Protein AF-J4G3T4-F1 (afdb_monomer)

Organism: NCBI:txid599839

Solvent-accessible surface area (backbone atoms only — not comparable to full-atom values): 26933 Å² total; per-residue (Å²): 133,55,56,47,69,45,79,45,82,53,96,87,34,46,37,34,27,39,12,70,41,63,70,87,39,78,69,13,50,70,47,43,43,81,73,43,56,63,90,71,73,72,84,70,85,76,78,70,83,71,75,80,75,82,83,76,75,81,88,82,73,95,68,78,94,61,85,79,61,86,55,70,72,48,81,44,78,38,59,42,98,86,68,48,78,49,26,36,39,39,24,27,66,91,62,75,40,76,49,77,39,34,52,66,26,59,58,60,46,50,45,59,52,54,54,54,54,49,51,54,54,50,51,54,50,52,52,50,48,52,53,50,46,50,53,42,52,51,51,19,62,79,66,68,36,62,37,41,46,51,34,48,48,52,50,34,51,53,50,28,55,46,32,55,49,50,40,56,52,51,53,53,50,49,54,53,47,38,65,65,31,39,32,86,91,33,76,52,50,47,73,86,59,79,50,54,60,60,52,50,45,52,51,32,52,52,49,30,52,53,32,47,52,50,37,53,50,45,50,53,52,43,52,52,51,47,52,55,51,49,50,59,62,46,71,72,49,81,67,59,71,69,50,55,54,52,51,51,50,51,39,50,32,49,20,30,50,60,48,36,56,56,36,50,51,49,44,51,50,54,49,51,53,46,46,69,70,34,70,45,56,47,73,70,41,90,57,51,68,60,55,52,50,54,49,54,49,48,64,65,46,44,62,55,44,52,52,32,46,52,50,13,63,64,61,51,34,64,69,42,42,52,54,32,49,52,52,47,51,47,50,53,51,52,57,58,51,47,63,72,38,68,68,50,45,48,48,46,69,73,38,58,70,55,32,51,40,44,51,51,25,52,52,34,50,51,51,32,47,53,39,49,51,56,52,59,77,54,54,89,70,50,59,44,57,51,54,48,51,51,52,54,45,61,74,63,67,68,68,67,80,84,69,76,71,91,75,76,98,78,77,86,88,68,62,78,76,55,59,80,63,63,82,56,78,78,88,69,82,79,78,79,78,77,77,90,79,77,72,95,80,73,88,83,69,82,87,78,82,77,82,79,82,83,73,86,77,80,79,79,83,132

Nearest PDB structures (foldseek):
  7n6g-assembly1_3U  TM=1.455E-01  e=3.580E+00  Chlamydomonas reinhardtii

Structure (mmCIF, N/CA/C/O backbone):
data_AF-J4G3T4-F1
#
_entry.id   AF-J4G3T4-F1
#
loop_
_atom_site.group_PDB
_atom_site.id
_atom_site.type_symbol
_atom_site.label_atom_id
_atom_site.label_alt_id
_atom_site.label_comp_id
_atom_site.label_asym_id
_atom_site.label_entity_id
_atom_site.label_seq_id
_atom_site.pdbx_PDB_ins_code
_atom_site.Cartn_x
_atom_site.Cartn_y
_atom_site.Cartn_z
_atom_site.occupancy
_atom_site.B_iso_or_equiv
_atom_site.auth_seq_id
_atom_site.auth_comp_id
_atom_site.auth_asym_id
_atom_site.auth_atom_id
_atom_site.pdbx_PDB_model_num
ATOM 1 N N . MET A 1 1 ? 8.670 9.327 -24.759 1.00 60.84 1 MET A N 1
ATOM 2 C CA . MET A 1 1 ? 7.855 8.219 -25.299 1.00 60.84 1 MET A CA 1
ATOM 3 C C . MET A 1 1 ? 6.704 8.040 -24.334 1.00 60.84 1 MET A C 1
ATOM 5 O O . MET A 1 1 ? 6.974 8.010 -23.140 1.00 60.84 1 MET A O 1
ATOM 9 N N . ASN A 1 2 ? 5.465 8.024 -24.826 1.00 84.88 2 ASN A N 1
ATOM 10 C CA . ASN A 1 2 ? 4.260 7.934 -23.990 1.00 84.88 2 ASN A CA 1
ATOM 11 C C . ASN A 1 2 ? 3.707 6.500 -23.961 1.00 84.88 2 ASN A C 1
ATOM 13 O O . ASN A 1 2 ? 2.502 6.301 -23.853 1.00 84.88 2 ASN A O 1
ATOM 17 N N . ASP A 1 3 ? 4.586 5.513 -24.111 1.00 91.19 3 ASP A N 1
ATOM 18 C CA . ASP A 1 3 ? 4.187 4.118 -24.231 1.00 91.19 3 ASP A CA 1
ATOM 19 C C . ASP A 1 3 ? 4.244 3.435 -22.867 1.00 91.19 3 ASP A C 1
ATOM 21 O O . ASP A 1 3 ? 5.133 3.712 -22.062 1.00 91.19 3 ASP A O 1
ATOM 25 N N . VAL A 1 4 ? 3.294 2.537 -22.632 1.00 92.38 4 VAL A N 1
ATOM 26 C CA . VAL A 1 4 ? 3.202 1.700 -21.438 1.00 92.38 4 VAL A CA 1
ATOM 27 C C . VAL A 1 4 ? 3.765 0.327 -21.768 1.00 92.38 4 VAL A C 1
ATOM 29 O O . VAL A 1 4 ? 3.403 -0.268 -22.791 1.00 92.38 4 VAL A O 1
ATOM 32 N N . ALA A 1 5 ? 4.634 -0.194 -20.904 1.00 95.00 5 ALA A N 1
ATOM 33 C CA . ALA A 1 5 ? 5.154 -1.539 -21.076 1.00 95.00 5 ALA A CA 1
ATOM 34 C C . ALA A 1 5 ? 4.164 -2.611 -20.598 1.00 95.00 5 ALA A C 1
ATOM 36 O O . ALA A 1 5 ? 3.654 -2.576 -19.478 1.00 95.00 5 ALA A O 1
ATOM 37 N N . TRP A 1 6 ? 3.935 -3.617 -21.441 1.00 95.88 6 TRP A N 1
ATOM 38 C CA . TRP A 1 6 ? 3.135 -4.791 -21.120 1.00 95.88 6 TRP A CA 1
ATOM 39 C C . TRP A 1 6 ? 3.942 -6.062 -21.354 1.00 95.88 6 TRP A C 1
ATOM 41 O O . TRP A 1 6 ? 4.267 -6.409 -22.489 1.00 95.88 6 TRP A O 1
ATOM 51 N N . LEU A 1 7 ? 4.260 -6.757 -20.264 1.00 96.44 7 LEU A N 1
ATOM 52 C CA . LEU A 1 7 ? 4.983 -8.020 -20.300 1.00 96.44 7 LEU A CA 1
ATOM 53 C C . LEU A 1 7 ? 4.012 -9.193 -20.138 1.00 96.44 7 LEU A C 1
ATOM 55 O O . LEU A 1 7 ? 3.382 -9.339 -19.090 1.00 96.44 7 LEU A O 1
ATOM 59 N N . LEU A 1 8 ? 3.922 -10.051 -21.152 1.00 95.88 8 LEU A N 1
ATOM 60 C CA . LEU A 1 8 ? 3.166 -11.297 -21.098 1.00 95.88 8 LEU A CA 1
ATOM 61 C C . LEU A 1 8 ? 4.102 -12.482 -20.865 1.00 95.88 8 LEU A C 1
ATOM 63 O O . LEU A 1 8 ? 5.165 -12.592 -21.475 1.00 95.88 8 LEU A O 1
ATOM 67 N N . HIS A 1 9 ? 3.654 -13.398 -20.009 1.00 95.19 9 HIS A N 1
ATOM 68 C CA . HIS A 1 9 ? 4.282 -14.697 -19.798 1.00 95.19 9 HIS A CA 1
ATOM 69 C C . HIS A 1 9 ? 3.376 -15.779 -20.387 1.00 95.19 9 HIS A C 1
ATOM 71 O O . HIS A 1 9 ? 2.242 -15.937 -19.939 1.00 95.19 9 HIS A O 1
ATOM 77 N N . SER A 1 10 ? 3.866 -16.532 -21.373 1.00 94.62 10 SER A N 1
ATOM 78 C CA . SER A 1 10 ? 3.129 -17.645 -21.984 1.00 94.62 10 SER A CA 1
ATOM 79 C C . SER A 1 10 ? 4.048 -18.852 -22.139 1.00 94.62 10 SER A C 1
ATOM 81 O O . SER A 1 10 ? 5.009 -18.797 -22.896 1.00 94.62 10 SER A O 1
ATOM 83 N N . ASN A 1 11 ? 3.795 -19.938 -21.399 1.00 92.50 11 ASN A N 1
ATOM 84 C CA . ASN A 1 11 ? 4.564 -21.194 -21.474 1.00 92.50 11 ASN A CA 1
ATOM 85 C C . ASN A 1 11 ? 6.096 -21.027 -21.359 1.00 92.50 11 ASN A C 1
ATOM 87 O O . ASN A 1 11 ? 6.861 -21.719 -22.023 1.00 92.50 11 ASN A O 1
ATOM 91 N N . GLY A 1 12 ? 6.556 -20.082 -20.533 1.00 89.12 12 GLY A N 1
ATOM 92 C CA . GLY A 1 12 ? 7.982 -19.769 -20.374 1.00 89.12 12 GLY A CA 1
ATOM 93 C C . GLY A 1 12 ? 8.564 -18.832 -21.441 1.00 89.12 12 GLY A C 1
ATOM 94 O O . GLY A 1 12 ? 9.693 -18.374 -21.272 1.00 89.12 12 GLY A O 1
ATOM 95 N N . ALA A 1 13 ? 7.800 -18.492 -22.483 1.00 94.12 13 ALA A N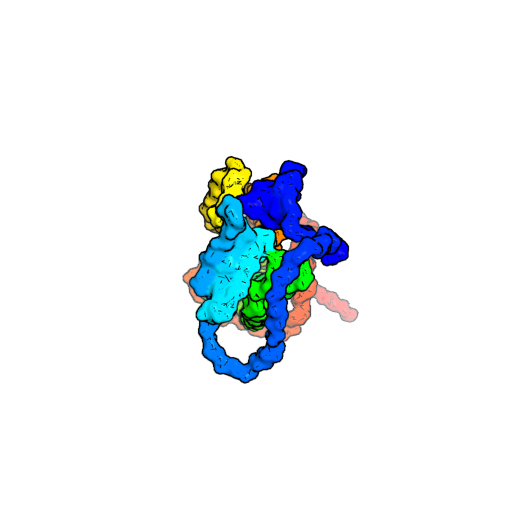 1
ATOM 96 C CA . ALA A 1 13 ? 8.123 -17.420 -23.413 1.00 94.12 13 ALA A CA 1
ATOM 97 C C . ALA A 1 13 ? 7.705 -16.058 -22.840 1.00 94.12 13 ALA A C 1
ATOM 99 O O . ALA A 1 13 ? 6.649 -15.914 -22.213 1.00 94.12 13 ALA A O 1
ATOM 100 N N . LEU A 1 14 ? 8.556 -15.063 -23.078 1.00 95.75 14 LEU A N 1
ATOM 101 C CA . LEU A 1 14 ? 8.355 -13.670 -22.699 1.00 95.75 14 LEU A CA 1
ATOM 102 C C . LEU A 1 14 ? 8.047 -12.860 -23.959 1.00 95.75 14 LEU A C 1
ATOM 104 O O . LEU A 1 14 ? 8.826 -12.903 -24.916 1.00 95.75 14 LEU A O 1
ATOM 108 N N . ASP A 1 15 ? 6.927 -12.139 -23.939 1.00 96.31 15 ASP A N 1
ATOM 109 C CA . ASP A 1 15 ? 6.510 -11.202 -24.987 1.00 96.31 15 ASP A CA 1
ATOM 110 C C . ASP A 1 15 ? 6.318 -9.821 -24.351 1.00 96.31 15 ASP A C 1
ATOM 112 O O . ASP A 1 15 ? 5.423 -9.616 -23.527 1.00 96.31 15 ASP A O 1
ATOM 116 N N . LEU A 1 16 ? 7.215 -8.893 -24.676 1.00 96.62 16 LEU A N 1
ATOM 117 C CA . LEU A 1 16 ? 7.165 -7.507 -24.237 1.00 96.62 16 LEU A CA 1
ATOM 118 C C . LEU A 1 16 ? 6.598 -6.651 -25.362 1.00 96.62 16 LEU A C 1
ATOM 120 O O . LEU A 1 16 ? 7.201 -6.506 -26.432 1.00 96.62 16 LEU A O 1
ATOM 124 N N . LYS A 1 17 ? 5.476 -6.008 -25.063 1.00 96.75 17 LYS A N 1
ATOM 125 C CA . LYS A 1 17 ? 4.821 -5.051 -25.943 1.00 96.75 17 LYS A CA 1
ATOM 126 C C . LYS A 1 17 ? 4.898 -3.652 -25.356 1.00 96.75 17 LYS A C 1
ATOM 128 O O . LYS A 1 17 ? 4.803 -3.476 -24.144 1.00 96.75 17 LYS A O 1
ATOM 133 N N . LEU A 1 18 ? 5.054 -2.662 -26.227 1.00 95.94 18 LEU A N 1
ATOM 134 C CA . LEU A 1 18 ? 4.869 -1.255 -25.889 1.00 95.94 18 LEU A CA 1
ATOM 135 C C . LEU A 1 18 ? 3.577 -0.775 -26.531 1.00 95.94 18 LEU A C 1
ATOM 137 O O . LEU A 1 18 ? 3.409 -0.907 -27.745 1.00 95.94 18 LEU A O 1
ATOM 141 N N . CYS A 1 19 ? 2.674 -0.246 -25.714 1.00 95.31 19 CYS A N 1
ATOM 142 C CA . CYS A 1 19 ? 1.350 0.182 -26.141 1.00 95.31 19 CYS A CA 1
ATOM 143 C C . CYS A 1 19 ? 1.182 1.675 -25.865 1.00 95.31 19 CYS A C 1
ATOM 145 O O . CYS A 1 19 ? 1.464 2.136 -24.761 1.00 95.31 19 CYS A O 1
ATOM 147 N N . SER A 1 20 ? 0.682 2.431 -26.842 1.00 93.50 20 SER A N 1
ATOM 148 C CA . SER A 1 20 ? 0.382 3.860 -26.646 1.00 93.50 20 SER A CA 1
ATOM 149 C C . SER A 1 20 ? -0.948 4.101 -25.913 1.00 93.50 20 SER A C 1
ATOM 151 O O . SER A 1 20 ? -1.314 5.243 -25.651 1.00 93.50 20 SER A O 1
ATOM 153 N N . ASP A 1 21 ? -1.693 3.034 -25.607 1.00 92.81 21 ASP A N 1
ATOM 154 C CA . ASP A 1 21 ? -2.929 3.050 -24.819 1.00 92.81 21 ASP A CA 1
ATOM 155 C C . ASP A 1 21 ? -2.985 1.786 -23.931 1.00 92.81 21 ASP A C 1
ATOM 157 O O . ASP A 1 21 ? -2.167 0.875 -24.062 1.00 92.81 21 ASP A O 1
ATOM 161 N N . ILE A 1 22 ? -3.927 1.728 -22.994 1.00 92.69 22 ILE A N 1
ATOM 162 C CA . ILE A 1 22 ? -3.985 0.712 -21.938 1.00 92.69 22 ILE A CA 1
ATOM 163 C C . ILE A 1 22 ? -4.435 -0.633 -22.527 1.00 92.69 22 ILE A C 1
ATOM 165 O O . ILE A 1 22 ? -5.569 -0.733 -23.018 1.00 92.69 22 ILE A O 1
ATOM 169 N N . PRO A 1 23 ? -3.639 -1.711 -22.397 1.00 93.56 23 PRO A N 1
ATOM 170 C CA . PRO A 1 23 ? -3.887 -2.998 -23.059 1.00 93.56 23 PRO A CA 1
ATOM 171 C C . PRO A 1 23 ? -5.006 -3.837 -22.408 1.00 93.56 23 PRO A C 1
ATOM 173 O O . PRO A 1 23 ? -5.081 -5.048 -22.586 1.00 93.56 23 PRO A O 1
ATOM 176 N N . LEU A 1 24 ? -5.909 -3.201 -21.655 1.00 91.62 24 LEU A N 1
ATOM 177 C CA . LEU A 1 24 ? -7.150 -3.804 -21.154 1.00 91.62 24 LEU A CA 1
ATOM 178 C C . LEU A 1 24 ? -8.337 -3.581 -22.095 1.00 91.62 24 LEU A C 1
ATOM 180 O O . LEU A 1 24 ? -9.381 -4.208 -21.926 1.00 91.62 24 LEU A O 1
ATOM 184 N N . THR A 1 25 ? -8.207 -2.663 -23.052 1.00 91.38 25 THR A N 1
ATOM 185 C CA . THR A 1 25 ? -9.251 -2.369 -24.036 1.00 91.38 25 THR A CA 1
ATOM 186 C C . THR A 1 25 ? -8.870 -2.960 -25.389 1.00 91.38 25 THR A C 1
ATOM 188 O O . THR A 1 25 ? -7.690 -3.037 -25.727 1.00 91.38 25 THR A O 1
ATOM 191 N N . ALA A 1 26 ? -9.861 -3.341 -26.201 1.00 90.88 26 ALA A N 1
ATOM 192 C CA . ALA A 1 26 ? -9.605 -3.836 -27.558 1.00 90.88 26 ALA A CA 1
ATOM 193 C C . ALA A 1 26 ? -8.793 -2.828 -28.394 1.00 90.88 26 ALA A C 1
ATOM 195 O O . ALA A 1 26 ? -7.904 -3.211 -29.151 1.00 90.88 26 ALA A O 1
ATOM 196 N N . LYS A 1 27 ? -9.050 -1.528 -28.192 1.00 91.56 27 LYS A N 1
ATOM 197 C CA . LYS A 1 27 ? -8.293 -0.437 -28.812 1.00 91.56 27 LYS A CA 1
ATOM 198 C C . LYS A 1 27 ? -6.837 -0.405 -28.338 1.00 91.56 27 LYS A C 1
ATOM 200 O O . LYS A 1 27 ? -5.950 -0.261 -29.169 1.00 91.56 27 LYS A O 1
ATOM 205 N N . GLY A 1 28 ? -6.593 -0.579 -27.039 1.00 90.06 28 GLY A N 1
ATOM 206 C CA . GLY A 1 28 ? -5.240 -0.588 -26.483 1.00 90.06 28 GLY A CA 1
ATOM 207 C C . GLY A 1 28 ? -4.400 -1.773 -26.943 1.00 90.06 28 GLY A C 1
ATOM 208 O O . GLY A 1 28 ? -3.223 -1.608 -27.223 1.00 90.06 28 GLY A O 1
ATOM 209 N N . ILE A 1 29 ? -5.001 -2.950 -27.128 1.00 94.56 29 ILE A N 1
ATOM 210 C CA . ILE A 1 29 ? -4.281 -4.105 -27.689 1.00 94.56 29 ILE A CA 1
ATOM 211 C C . ILE A 1 29 ? -3.841 -3.827 -29.137 1.00 94.56 29 ILE A C 1
ATOM 213 O O . ILE A 1 29 ? -2.744 -4.216 -29.528 1.00 94.56 29 ILE A O 1
ATOM 217 N N . ALA A 1 30 ? -4.662 -3.121 -29.924 1.00 95.44 30 ALA A N 1
ATOM 218 C CA . ALA A 1 30 ? -4.342 -2.776 -31.310 1.00 95.44 30 ALA A CA 1
ATOM 219 C C . ALA A 1 30 ? -3.226 -1.722 -31.447 1.00 95.44 30 ALA A C 1
ATOM 221 O O . ALA A 1 30 ? -2.599 -1.644 -32.501 1.00 95.44 30 ALA A O 1
ATOM 222 N N . THR A 1 31 ? -2.959 -0.920 -30.408 1.00 95.56 31 THR A N 1
ATOM 223 C CA . THR A 1 31 ? -1.848 0.052 -30.393 1.00 95.56 31 THR A CA 1
ATOM 224 C C . THR A 1 31 ? -0.538 -0.545 -29.880 1.00 95.56 31 THR A C 1
ATOM 226 O O . THR A 1 31 ? 0.486 0.139 -29.874 1.00 95.56 31 THR A O 1
ATOM 229 N N . CYS A 1 32 ? -0.546 -1.807 -29.450 1.00 96.69 32 CYS A N 1
ATOM 230 C CA . CYS A 1 32 ? 0.638 -2.483 -28.954 1.00 96.69 32 CYS A CA 1
ATOM 231 C C . CYS A 1 32 ? 1.560 -2.916 -30.097 1.00 96.69 32 CYS A C 1
ATOM 233 O O . CYS A 1 32 ? 1.150 -3.609 -31.027 1.00 96.69 32 CYS A O 1
ATOM 235 N N . SER A 1 33 ? 2.842 -2.590 -29.968 1.00 96.44 33 SER A N 1
ATOM 236 C CA . SER A 1 33 ? 3.910 -3.109 -30.820 1.00 96.44 33 SER A CA 1
ATOM 237 C C . SER A 1 33 ? 4.786 -4.073 -30.025 1.00 96.44 33 SER A C 1
ATOM 239 O O . SER A 1 33 ? 5.201 -3.762 -28.907 1.00 96.44 33 SER A O 1
ATOM 241 N N . THR A 1 34 ? 5.056 -5.258 -30.575 1.00 95.94 34 THR A N 1
ATOM 242 C CA . THR A 1 34 ? 5.987 -6.211 -29.958 1.00 95.94 34 THR A CA 1
ATOM 243 C C . THR A 1 34 ? 7.409 -5.686 -30.096 1.00 95.94 34 THR A C 1
ATOM 245 O O . THR A 1 34 ? 7.906 -5.469 -31.201 1.00 95.94 34 THR A O 1
ATOM 248 N N . VAL A 1 35 ? 8.066 -5.482 -28.958 1.00 95.25 35 VAL A N 1
ATOM 249 C CA . VAL A 1 35 ? 9.462 -5.035 -28.888 1.00 95.25 35 VAL A CA 1
ATOM 250 C C . VAL A 1 35 ? 10.391 -6.212 -28.615 1.00 95.25 35 VAL A C 1
ATOM 252 O O . VAL A 1 35 ? 11.531 -6.241 -29.077 1.00 95.25 35 VAL A O 1
ATOM 255 N N . PHE A 1 36 ? 9.916 -7.225 -27.905 1.00 94.94 36 PHE A N 1
ATOM 256 C CA . PHE A 1 36 ? 10.701 -8.422 -27.657 1.00 94.94 36 PHE A CA 1
ATOM 257 C C . PHE A 1 36 ? 9.781 -9.630 -27.579 1.00 94.94 36 PHE A C 1
ATOM 259 O O . PHE A 1 36 ? 8.793 -9.590 -26.860 1.00 94.94 36 PHE A O 1
ATOM 266 N N . ALA A 1 37 ? 10.120 -10.698 -28.294 1.00 94.69 37 ALA A N 1
ATOM 267 C CA . ALA A 1 37 ? 9.428 -11.974 -28.208 1.00 94.69 37 ALA A CA 1
ATOM 268 C C . ALA A 1 37 ? 10.458 -13.103 -28.204 1.00 94.69 37 ALA A C 1
ATOM 270 O O . ALA A 1 37 ? 11.379 -13.147 -29.024 1.00 94.69 37 ALA A O 1
ATOM 271 N N . THR A 1 38 ? 10.313 -14.010 -27.242 1.00 92.56 38 THR A N 1
ATOM 272 C CA . THR A 1 38 ? 11.197 -15.170 -27.112 1.00 92.56 38 THR A CA 1
ATOM 273 C C . THR A 1 38 ? 10.949 -16.133 -28.278 1.00 92.56 38 THR A C 1
ATOM 275 O O . THR A 1 38 ? 9.828 -16.597 -28.458 1.00 92.56 38 THR A O 1
ATOM 278 N N . GLY A 1 39 ? 11.990 -16.453 -29.054 1.00 82.69 39 GLY A N 1
ATOM 279 C CA . GLY A 1 39 ? 11.947 -17.489 -30.098 1.00 82.69 39 GLY A CA 1
ATOM 280 C C . GLY A 1 39 ? 11.611 -17.025 -31.521 1.00 82.69 39 GLY A C 1
ATOM 281 O O . GLY A 1 39 ? 11.691 -17.836 -32.435 1.00 82.69 39 GLY A O 1
ATOM 282 N N . THR A 1 40 ? 11.288 -15.747 -31.745 1.00 75.25 40 THR A N 1
ATOM 283 C CA . THR A 1 40 ? 10.978 -15.213 -33.091 1.00 75.25 40 THR A CA 1
ATOM 284 C C . THR A 1 40 ? 12.120 -14.427 -33.734 1.00 75.25 40 THR A C 1
ATOM 286 O O . THR A 1 40 ? 11.943 -13.896 -34.827 1.00 75.25 40 THR A O 1
ATOM 289 N N . GLN A 1 41 ? 13.284 -14.309 -33.087 1.00 57.34 41 GLN A N 1
ATOM 290 C CA . GLN A 1 41 ? 14.429 -13.665 -33.729 1.00 57.34 41 GLN A CA 1
ATOM 291 C C . GLN A 1 41 ? 15.105 -14.643 -34.692 1.00 57.34 41 GLN A C 1
ATOM 293 O O . GLN A 1 41 ? 15.913 -15.478 -34.285 1.00 57.34 41 GLN A O 1
ATOM 298 N N . GLU A 1 42 ? 14.798 -14.502 -35.985 1.00 55.50 42 GLU A N 1
ATOM 299 C CA . GLU A 1 42 ? 15.765 -14.862 -37.018 1.00 55.50 42 GLU A CA 1
ATOM 300 C C . GLU A 1 42 ? 17.032 -14.033 -36.764 1.00 55.50 42 GLU A C 1
ATOM 302 O O . GLU A 1 42 ? 16.921 -12.817 -36.569 1.00 55.50 42 GLU A O 1
ATOM 307 N N . PRO A 1 43 ? 18.222 -14.657 -36.719 1.00 53.94 43 PRO A N 1
ATOM 308 C CA . PRO A 1 43 ? 19.477 -13.979 -36.427 1.00 53.94 43 PRO A CA 1
ATOM 309 C C . PRO A 1 43 ? 19.771 -12.957 -37.529 1.00 53.94 43 PRO A C 1
ATOM 311 O O . PRO A 1 43 ? 20.428 -13.248 -38.528 1.00 53.94 43 PRO A O 1
ATOM 314 N N . THR A 1 44 ? 19.264 -11.737 -37.363 1.00 53.25 44 THR A N 1
ATOM 315 C CA . THR A 1 44 ? 19.582 -10.630 -38.255 1.00 53.25 44 THR A CA 1
ATOM 316 C C . THR A 1 44 ? 21.052 -10.322 -38.020 1.00 53.25 44 THR A C 1
ATOM 318 O O . THR A 1 44 ? 21.481 -10.095 -36.891 1.00 53.25 44 THR A O 1
ATOM 321 N N . SER A 1 45 ? 21.840 -10.413 -39.083 1.00 47.00 45 SER A N 1
ATOM 322 C CA . SER A 1 45 ? 23.276 -10.715 -39.093 1.00 47.00 45 SER A CA 1
ATOM 323 C C . SER A 1 45 ? 24.199 -9.598 -38.578 1.00 47.00 45 SER A C 1
ATOM 325 O O . SER A 1 45 ? 25.359 -9.521 -38.969 1.00 47.00 45 SER A O 1
ATOM 327 N N . ALA A 1 46 ? 23.723 -8.737 -37.681 1.00 48.06 46 ALA A N 1
ATOM 328 C CA . ALA A 1 46 ? 24.517 -7.738 -36.981 1.00 48.06 46 ALA A CA 1
ATOM 329 C C . ALA A 1 46 ? 25.097 -8.331 -35.686 1.00 48.06 46 ALA A C 1
ATOM 331 O O . ALA A 1 46 ? 24.840 -7.852 -34.582 1.00 48.06 46 ALA A O 1
ATOM 332 N N . ALA A 1 47 ? 25.899 -9.389 -35.818 1.00 44.56 47 ALA A N 1
ATOM 333 C CA . ALA A 1 47 ? 26.804 -9.820 -34.760 1.00 44.56 47 ALA A CA 1
ATOM 334 C C . ALA A 1 47 ? 27.947 -8.797 -34.646 1.00 44.56 47 ALA A C 1
ATOM 336 O O . ALA A 1 47 ? 29.080 -9.042 -35.060 1.00 44.56 47 ALA A O 1
ATOM 337 N N . SER A 1 48 ? 27.643 -7.617 -34.107 1.00 47.38 48 SER A N 1
ATOM 338 C CA . SER A 1 48 ? 28.662 -6.722 -33.574 1.00 47.38 48 SER A CA 1
ATOM 339 C C . SER A 1 48 ? 29.373 -7.482 -32.462 1.00 47.38 48 SER A C 1
ATOM 341 O O . SER A 1 48 ? 28.743 -7.885 -31.487 1.00 47.38 48 SER A O 1
ATOM 343 N N . GLN A 1 49 ? 30.668 -7.733 -32.658 1.00 45.75 49 GLN A N 1
ATOM 344 C CA . GLN A 1 49 ? 31.562 -8.456 -31.757 1.00 45.75 49 GLN A CA 1
ATOM 345 C C . GLN A 1 49 ? 31.599 -7.806 -30.364 1.00 45.75 49 GLN A C 1
ATOM 347 O O . GLN A 1 49 ? 32.525 -7.073 -30.021 1.00 45.75 49 GLN A O 1
ATOM 352 N N . SER A 1 50 ? 30.612 -8.084 -29.519 1.00 46.59 50 SER A N 1
ATOM 353 C CA . SER A 1 50 ? 30.732 -7.873 -28.086 1.00 46.59 50 SER A CA 1
ATOM 354 C C . SER A 1 50 ? 31.643 -8.976 -27.559 1.00 46.59 50 SER A C 1
ATOM 356 O O . SER A 1 50 ? 31.246 -10.121 -27.353 1.00 46.59 50 SER A O 1
ATOM 358 N N . LYS A 1 51 ? 32.928 -8.639 -27.399 1.00 46.44 51 LYS A N 1
ATOM 359 C CA . LYS A 1 51 ? 33.891 -9.428 -26.625 1.00 46.44 51 LYS A CA 1
ATOM 360 C C . LYS A 1 51 ? 33.213 -9.773 -25.298 1.00 46.44 51 LYS A C 1
ATOM 362 O O . LYS A 1 51 ? 33.004 -8.883 -24.476 1.00 46.44 51 LYS A O 1
ATOM 367 N N . ALA A 1 52 ? 32.831 -11.038 -25.120 1.00 43.00 52 ALA A N 1
ATOM 368 C CA . ALA A 1 52 ? 32.299 -11.542 -23.867 1.00 43.00 52 ALA A CA 1
ATOM 369 C C . ALA A 1 52 ? 33.331 -11.234 -22.777 1.00 43.00 52 ALA A C 1
ATOM 371 O O . ALA A 1 52 ? 34.399 -11.844 -22.707 1.00 43.00 52 ALA A O 1
ATOM 372 N N . LEU A 1 53 ? 33.057 -10.196 -21.991 1.00 48.78 53 LEU A N 1
ATOM 373 C CA . LEU A 1 53 ? 33.871 -9.806 -20.856 1.00 48.78 53 LEU A CA 1
ATOM 374 C C . LEU A 1 53 ? 33.758 -10.961 -19.861 1.00 48.78 53 LEU A C 1
ATOM 376 O O . LEU A 1 53 ? 32.721 -11.136 -19.223 1.00 48.78 53 LEU A O 1
ATOM 380 N N . ASN A 1 54 ? 34.806 -11.786 -19.796 1.00 43.47 54 ASN A N 1
ATOM 381 C CA . ASN A 1 54 ? 34.990 -12.846 -18.809 1.00 43.47 54 ASN A CA 1
ATOM 382 C C . ASN A 1 54 ? 34.997 -12.219 -17.406 1.00 43.47 54 ASN A C 1
ATOM 384 O O . ASN A 1 54 ? 36.043 -11.954 -16.819 1.00 43.47 54 ASN A O 1
ATOM 388 N N . MET A 1 55 ? 33.810 -11.943 -16.870 1.00 44.91 55 MET A N 1
ATOM 389 C CA . MET A 1 55 ? 33.593 -11.358 -15.552 1.00 44.91 55 MET A CA 1
ATOM 390 C C . MET A 1 55 ? 33.548 -12.483 -14.509 1.00 44.91 55 MET A C 1
ATOM 392 O O . MET A 1 55 ? 32.558 -12.697 -13.821 1.00 44.91 55 MET A O 1
ATOM 396 N N . ALA A 1 56 ? 34.647 -13.235 -14.431 1.00 41.28 56 ALA A N 1
ATOM 397 C CA . ALA A 1 56 ? 34.921 -14.221 -13.387 1.00 41.28 56 ALA A CA 1
ATOM 398 C C . ALA A 1 56 ? 36.067 -13.748 -12.473 1.00 41.28 56 ALA A C 1
ATOM 400 O O . ALA A 1 56 ? 36.801 -14.559 -11.909 1.00 41.28 56 ALA A O 1
ATOM 401 N N . ASN A 1 57 ? 36.243 -12.429 -12.319 1.00 41.78 57 ASN A N 1
ATOM 402 C CA . ASN A 1 57 ? 37.207 -11.897 -11.365 1.00 41.78 57 ASN A CA 1
ATOM 403 C C . ASN A 1 57 ? 36.627 -11.926 -9.949 1.00 41.78 57 ASN A C 1
ATOM 405 O O . ASN A 1 57 ? 35.757 -11.147 -9.566 1.00 41.78 57 ASN A O 1
ATOM 409 N N . LYS A 1 58 ? 37.159 -12.891 -9.204 1.00 44.41 58 LYS A N 1
ATOM 410 C CA . LYS A 1 58 ? 37.109 -13.111 -7.762 1.00 44.41 58 LYS A CA 1
ATOM 411 C C . LYS A 1 58 ? 37.244 -11.784 -6.994 1.00 44.41 58 LYS A C 1
ATOM 413 O O . LYS A 1 58 ? 38.334 -11.234 -6.868 1.00 44.41 58 LYS A O 1
ATOM 418 N N . VAL A 1 59 ? 36.122 -11.273 -6.485 1.00 45.09 59 VAL A N 1
ATOM 419 C CA . VAL A 1 59 ? 36.067 -10.099 -5.600 1.00 45.09 59 VAL A CA 1
ATOM 420 C C . VAL A 1 59 ? 36.486 -10.540 -4.195 1.00 45.09 59 VAL A C 1
ATOM 422 O O . VAL A 1 59 ? 35.662 -10.895 -3.360 1.00 45.09 59 VAL A O 1
ATOM 425 N N . THR A 1 60 ? 37.793 -10.564 -3.953 1.00 46.50 60 THR A N 1
ATOM 426 C CA . THR A 1 60 ? 38.398 -10.638 -2.616 1.00 46.50 60 THR A CA 1
ATOM 427 C C . THR A 1 60 ? 39.226 -9.378 -2.420 1.00 46.50 60 THR A C 1
ATOM 429 O O . THR A 1 60 ? 40.403 -9.344 -2.762 1.00 46.50 60 THR A O 1
ATOM 432 N N . GLY A 1 61 ? 38.584 -8.318 -1.942 1.00 46.34 61 GLY A N 1
ATOM 433 C CA . GLY A 1 61 ? 39.239 -7.056 -1.621 1.00 46.34 61 GLY A CA 1
ATOM 434 C C . GLY A 1 61 ? 38.208 -6.037 -1.165 1.00 46.34 61 GLY A C 1
ATOM 435 O O . GLY A 1 61 ? 37.348 -5.639 -1.948 1.00 46.34 61 GLY A O 1
ATOM 436 N N . GLU A 1 62 ? 38.275 -5.653 0.108 1.00 47.97 62 GLU A N 1
ATOM 437 C CA . GLU A 1 62 ? 37.510 -4.557 0.699 1.00 47.97 62 GLU A CA 1
ATOM 438 C C . GLU A 1 62 ? 37.851 -3.251 -0.028 1.00 47.97 62 GLU A C 1
ATOM 440 O O . GLU A 1 62 ? 38.793 -2.546 0.323 1.00 47.97 62 GLU A O 1
ATOM 445 N N . GLN A 1 63 ? 37.108 -2.934 -1.087 1.00 47.84 63 GLN A N 1
ATOM 446 C CA . GLN A 1 63 ? 37.159 -1.607 -1.681 1.00 47.84 63 GLN A CA 1
ATOM 447 C C . GLN A 1 63 ? 36.167 -0.671 -0.980 1.00 47.84 63 GLN A C 1
ATOM 449 O O . GLN A 1 63 ? 35.039 -1.081 -0.666 1.00 47.84 63 GLN A O 1
ATOM 454 N N . PRO A 1 64 ? 36.571 0.591 -0.742 1.00 50.19 64 PRO A N 1
ATOM 455 C CA . PRO A 1 64 ? 35.728 1.589 -0.102 1.00 50.19 64 PRO A CA 1
ATOM 456 C C . PRO A 1 64 ? 34.426 1.777 -0.886 1.00 50.19 64 PRO A C 1
ATOM 458 O O . PRO A 1 64 ? 34.371 1.608 -2.104 1.00 50.19 64 PRO A O 1
ATOM 461 N N . VAL A 1 65 ? 33.355 2.108 -0.164 1.00 47.84 65 VAL A N 1
ATOM 462 C CA . VAL A 1 65 ? 31.978 2.269 -0.660 1.00 47.84 65 VAL A CA 1
ATOM 463 C C . VAL A 1 65 ? 31.866 3.502 -1.577 1.00 47.84 65 VAL A C 1
ATOM 465 O O . VAL A 1 65 ? 31.217 4.483 -1.238 1.00 47.84 65 VAL A O 1
ATOM 468 N N . ASN A 1 66 ? 32.519 3.487 -2.739 1.00 45.38 66 ASN A N 1
ATOM 469 C CA . ASN A 1 66 ? 32.371 4.519 -3.761 1.00 45.38 66 ASN A CA 1
ATOM 470 C C . ASN A 1 66 ? 31.103 4.230 -4.587 1.00 45.38 66 ASN A C 1
ATOM 472 O O . ASN A 1 66 ? 30.755 3.062 -4.769 1.00 45.38 66 ASN A O 1
ATOM 476 N N . ARG A 1 67 ? 30.362 5.266 -5.014 1.00 47.09 67 ARG A N 1
ATOM 477 C CA . ARG A 1 67 ? 29.007 5.158 -5.615 1.00 47.09 67 ARG A CA 1
ATOM 478 C C . ARG A 1 67 ? 28.911 4.003 -6.631 1.00 47.09 67 ARG A C 1
ATOM 480 O O . ARG A 1 67 ? 29.535 4.048 -7.684 1.00 47.09 67 ARG A O 1
ATOM 487 N N . ARG A 1 68 ? 28.107 2.984 -6.283 1.00 60.66 68 ARG A N 1
ATOM 488 C CA . ARG A 1 68 ? 28.123 1.603 -6.825 1.00 60.66 68 ARG A CA 1
ATOM 489 C C . ARG A 1 68 ? 27.196 1.340 -8.027 1.00 60.66 68 ARG A C 1
ATOM 491 O O . ARG A 1 68 ? 26.885 0.181 -8.314 1.00 60.66 68 ARG A O 1
ATOM 498 N N . SER A 1 69 ? 26.710 2.387 -8.691 1.00 65.69 69 SER A N 1
ATOM 499 C CA . SER A 1 69 ? 25.999 2.287 -9.975 1.00 65.69 69 SER A CA 1
ATOM 500 C C . SER A 1 69 ? 26.996 2.396 -11.128 1.00 65.69 69 SER A C 1
ATOM 502 O O . SER A 1 69 ? 28.033 3.031 -10.953 1.00 65.69 69 SER A O 1
ATOM 504 N N . LEU A 1 70 ? 26.681 1.819 -12.295 1.00 78.44 70 LEU A N 1
ATOM 505 C CA . LEU A 1 70 ? 27.438 2.052 -13.531 1.00 78.44 70 LEU A CA 1
ATOM 506 C C . LEU A 1 70 ? 27.627 3.572 -13.695 1.00 78.44 70 LEU A C 1
ATOM 508 O O . LEU A 1 70 ? 26.637 4.296 -13.815 1.00 78.44 70 LEU A O 1
ATOM 512 N N . GLN A 1 71 ? 28.864 4.061 -13.591 1.00 82.00 71 GLN A N 1
ATOM 513 C CA . GLN A 1 71 ? 29.146 5.482 -13.772 1.00 82.00 71 GLN A CA 1
ATOM 514 C C . GLN A 1 71 ? 29.160 5.739 -15.271 1.00 82.00 71 GLN A C 1
ATOM 516 O O . GLN A 1 71 ? 30.042 5.267 -15.985 1.00 82.00 71 GLN A O 1
ATOM 521 N N . ILE A 1 72 ? 28.084 6.364 -15.742 1.00 83.94 72 ILE A N 1
ATOM 522 C CA . ILE A 1 72 ? 27.942 6.775 -17.130 1.00 83.94 72 ILE A CA 1
ATOM 523 C C . ILE A 1 72 ? 28.617 8.133 -17.250 1.00 83.94 72 ILE A C 1
ATOM 525 O O . ILE A 1 72 ? 28.145 9.100 -16.653 1.00 83.94 72 ILE A O 1
ATOM 529 N N . ASP A 1 73 ? 29.693 8.190 -18.026 1.00 88.69 73 ASP A N 1
ATOM 530 C CA . ASP A 1 73 ? 30.459 9.422 -18.212 1.00 88.69 73 ASP A CA 1
ATOM 531 C C . ASP A 1 73 ? 29.782 10.297 -19.269 1.00 88.69 73 ASP A C 1
ATOM 533 O O . ASP A 1 73 ? 29.491 11.473 -19.045 1.00 88.69 73 ASP A O 1
ATOM 537 N N . HIS A 1 74 ? 29.459 9.692 -20.419 1.00 90.75 74 HIS A N 1
ATOM 538 C CA . HIS A 1 74 ? 28.852 10.374 -21.554 1.00 90.75 74 HIS A CA 1
ATOM 539 C C . HIS A 1 74 ? 27.832 9.493 -22.279 1.00 90.75 74 HIS A C 1
ATOM 541 O O . HIS A 1 74 ? 27.981 8.276 -22.410 1.00 90.75 74 HIS A O 1
ATOM 547 N N . ILE A 1 75 ? 26.787 10.154 -22.776 1.00 92.56 75 ILE A N 1
ATOM 548 C CA . ILE A 1 75 ? 25.713 9.569 -23.574 1.00 92.56 75 ILE A CA 1
ATOM 549 C C . ILE A 1 75 ? 25.720 10.295 -24.917 1.00 92.56 75 ILE A C 1
ATOM 551 O O . ILE A 1 75 ? 25.327 11.458 -24.994 1.00 92.56 75 ILE A O 1
ATOM 555 N N . ILE A 1 76 ? 26.189 9.625 -25.971 1.00 95.00 76 ILE A N 1
ATOM 556 C CA . ILE A 1 76 ? 26.293 10.217 -27.310 1.00 95.00 76 ILE A CA 1
ATOM 557 C C . ILE A 1 76 ? 25.295 9.520 -28.230 1.00 95.00 76 ILE A C 1
ATOM 559 O O . ILE A 1 76 ? 25.336 8.305 -28.408 1.00 95.00 76 ILE A O 1
ATOM 563 N N . THR A 1 77 ? 24.388 10.282 -28.839 1.00 95.31 77 THR A N 1
ATOM 564 C CA . THR A 1 77 ? 23.463 9.741 -29.843 1.00 95.31 77 THR A CA 1
ATOM 565 C C . THR A 1 77 ? 24.230 9.371 -31.109 1.00 95.31 77 THR A C 1
ATOM 567 O O . THR A 1 77 ? 24.874 10.238 -31.702 1.00 95.31 77 THR A O 1
ATOM 570 N N . SER A 1 78 ? 24.123 8.121 -31.556 1.00 94.75 78 SER A N 1
ATOM 571 C CA . SER A 1 78 ? 24.620 7.707 -32.868 1.00 94.75 78 SER A CA 1
ATOM 572 C C . SER A 1 78 ? 23.533 7.937 -33.909 1.00 94.75 78 SER A C 1
ATOM 574 O O . SER A 1 78 ? 22.383 7.524 -33.720 1.00 94.75 78 SER A O 1
ATOM 576 N N . LYS A 1 79 ? 23.884 8.610 -35.002 1.00 95.88 79 LYS A N 1
ATOM 577 C CA . LYS A 1 79 ? 22.985 8.832 -36.134 1.00 95.88 79 LYS A CA 1
ATOM 578 C C . LYS A 1 79 ? 23.392 7.921 -37.285 1.00 95.88 79 LYS A C 1
ATOM 580 O O . LYS A 1 79 ? 24.579 7.785 -37.567 1.00 95.88 79 LYS A O 1
ATOM 585 N N . ASN A 1 80 ? 22.414 7.325 -37.958 1.00 94.75 80 ASN A N 1
ATOM 586 C CA . ASN A 1 80 ? 22.646 6.601 -39.203 1.00 94.75 80 ASN A CA 1
ATOM 587 C C . ASN A 1 80 ? 23.021 7.596 -40.324 1.00 94.75 80 ASN A C 1
ATOM 589 O O . ASN A 1 80 ? 22.836 8.806 -40.193 1.00 94.75 80 ASN A O 1
ATOM 593 N N . SER A 1 81 ? 23.488 7.078 -41.456 1.00 95.75 81 SER A N 1
ATOM 594 C CA . SER A 1 81 ? 23.725 7.783 -42.724 1.00 95.75 81 SER A CA 1
ATOM 595 C C . SER A 1 81 ? 22.586 8.721 -43.158 1.00 95.75 81 SER A C 1
ATOM 597 O O . SER A 1 81 ? 22.843 9.753 -43.768 1.00 95.75 81 SER A O 1
ATOM 599 N N . THR A 1 82 ? 21.336 8.413 -42.800 1.00 95.00 82 THR A N 1
ATOM 600 C CA . THR A 1 82 ? 20.144 9.232 -43.088 1.00 95.00 82 THR A CA 1
ATOM 601 C C . THR A 1 82 ? 19.920 10.388 -42.104 1.00 95.00 82 THR A C 1
ATOM 603 O O . THR A 1 82 ? 18.968 11.150 -42.252 1.00 95.00 82 THR A O 1
ATOM 606 N N . GLY A 1 83 ? 20.751 10.515 -41.066 1.00 93.81 83 GLY A N 1
ATOM 607 C CA . GLY A 1 83 ? 20.594 11.490 -39.984 1.00 93.81 83 GLY A CA 1
ATOM 608 C C . GLY A 1 83 ? 19.595 11.086 -38.890 1.00 93.81 83 GLY A C 1
ATOM 609 O O . GLY A 1 83 ? 19.484 11.797 -37.888 1.00 93.81 83 GLY A O 1
ATOM 610 N N . ALA A 1 84 ? 18.897 9.954 -39.039 1.00 93.56 84 ALA A N 1
ATOM 611 C CA . ALA A 1 84 ? 18.019 9.395 -38.009 1.00 93.56 84 ALA A CA 1
ATOM 612 C C . ALA A 1 84 ? 18.825 8.830 -36.826 1.00 93.56 84 ALA A C 1
ATOM 614 O O . ALA A 1 84 ? 19.933 8.329 -37.012 1.00 93.56 84 ALA A O 1
ATOM 615 N N . VAL A 1 85 ? 18.275 8.896 -35.609 1.00 92.31 85 VAL A N 1
ATOM 616 C CA . VAL A 1 85 ? 18.919 8.342 -34.404 1.00 92.31 85 VAL A CA 1
ATOM 617 C C . VAL A 1 85 ? 18.822 6.817 -34.438 1.00 92.31 85 VAL A C 1
ATOM 619 O O . VAL A 1 85 ? 17.731 6.272 -34.313 1.00 92.31 85 VAL A O 1
ATOM 622 N N . ASP A 1 86 ? 19.962 6.149 -34.600 1.00 93.62 86 ASP A N 1
ATOM 623 C CA . ASP A 1 86 ? 20.068 4.684 -34.684 1.00 93.62 86 ASP A CA 1
ATOM 624 C C . ASP A 1 86 ? 20.201 4.040 -33.295 1.00 93.62 86 ASP A C 1
ATOM 626 O O . ASP A 1 86 ? 19.716 2.942 -33.008 1.00 93.62 86 ASP A O 1
ATOM 630 N N . GLY A 1 87 ? 20.833 4.771 -32.381 1.00 94.12 87 GLY A N 1
ATOM 631 C CA . GLY A 1 87 ? 21.066 4.316 -31.025 1.00 94.12 87 GLY A CA 1
ATOM 632 C C . GLY A 1 87 ? 21.872 5.315 -30.217 1.00 94.12 87 GLY A C 1
ATOM 633 O O . GLY A 1 87 ? 22.004 6.491 -30.566 1.00 94.12 87 GLY A O 1
ATOM 634 N N . VAL A 1 88 ? 22.423 4.835 -29.114 1.00 94.69 88 VAL A N 1
ATOM 635 C CA . VAL A 1 88 ? 23.168 5.640 -28.155 1.00 94.69 88 VAL A CA 1
ATOM 636 C C . VAL A 1 88 ? 24.438 4.897 -27.778 1.00 94.69 88 VAL A C 1
ATOM 638 O O . VAL A 1 88 ? 24.374 3.750 -27.350 1.00 94.69 88 VAL A O 1
ATOM 641 N N . ASN A 1 89 ? 25.593 5.539 -27.930 1.00 95.19 89 ASN A N 1
ATOM 642 C CA . ASN A 1 89 ? 26.846 5.020 -27.404 1.00 95.19 89 ASN A CA 1
ATOM 643 C C . ASN A 1 89 ? 27.026 5.518 -25.967 1.00 95.19 89 ASN A C 1
ATOM 645 O O . ASN A 1 89 ? 27.027 6.728 -25.722 1.00 95.19 89 ASN A O 1
ATOM 649 N N . ILE A 1 90 ? 27.137 4.582 -25.028 1.00 94.25 90 ILE A N 1
ATOM 650 C CA . ILE A 1 90 ? 27.344 4.859 -23.609 1.00 94.25 90 ILE A CA 1
ATOM 651 C C . ILE A 1 90 ? 28.792 4.536 -23.276 1.00 94.25 90 ILE A C 1
ATOM 653 O O . ILE A 1 90 ? 29.207 3.385 -23.411 1.00 94.25 90 ILE A O 1
ATOM 657 N N . THR A 1 91 ? 29.542 5.532 -22.810 1.00 93.88 91 THR A N 1
ATOM 658 C CA . THR A 1 91 ? 30.876 5.324 -22.239 1.00 93.88 91 THR A CA 1
ATOM 659 C C . THR A 1 91 ? 30.780 5.211 -20.720 1.00 93.88 91 THR A C 1
ATOM 661 O O . THR A 1 91 ? 30.068 5.992 -20.084 1.00 93.88 91 THR A O 1
ATOM 664 N N . TYR A 1 92 ? 31.468 4.227 -20.144 1.00 91.69 92 TYR A N 1
ATOM 665 C CA . TYR A 1 92 ? 31.468 3.969 -18.705 1.00 91.69 92 TYR A CA 1
ATOM 666 C C . TYR A 1 92 ? 32.853 3.549 -18.201 1.00 91.69 92 TYR A C 1
ATOM 668 O O . TYR A 1 92 ? 33.693 3.071 -18.973 1.00 91.69 92 TYR A O 1
ATOM 676 N N . ASN A 1 93 ? 33.044 3.655 -16.881 1.00 88.50 93 ASN A N 1
ATOM 677 C CA . ASN A 1 93 ? 34.322 3.458 -16.185 1.00 88.50 93 ASN A CA 1
ATOM 678 C C . ASN A 1 93 ? 35.397 4.445 -16.670 1.00 88.50 93 ASN A C 1
ATOM 680 O O . ASN A 1 93 ? 36.413 4.017 -17.222 1.00 88.50 93 ASN A O 1
ATOM 684 N N . ASP A 1 94 ? 35.154 5.745 -16.493 1.00 88.62 94 ASP A N 1
ATOM 685 C CA . ASP A 1 94 ? 36.070 6.830 -16.869 1.00 88.62 94 ASP A CA 1
ATOM 686 C C . ASP A 1 94 ? 36.461 6.790 -18.362 1.00 88.62 94 ASP A C 1
ATOM 688 O O . ASP A 1 94 ? 37.606 7.017 -18.751 1.00 88.62 94 ASP A O 1
ATOM 692 N N . GLY A 1 95 ? 35.503 6.431 -19.221 1.00 88.56 95 GLY A N 1
ATOM 693 C CA . GLY A 1 95 ? 35.684 6.307 -20.666 1.00 88.56 95 GLY A CA 1
ATOM 694 C C . GLY A 1 95 ? 36.418 5.045 -21.131 1.00 88.56 95 GLY A C 1
ATOM 695 O O . GLY A 1 95 ? 36.620 4.880 -22.335 1.00 88.56 95 GLY A O 1
ATOM 696 N N . ALA A 1 96 ? 36.794 4.132 -20.227 1.00 91.62 96 ALA A N 1
ATOM 697 C CA . ALA A 1 96 ? 37.553 2.931 -20.583 1.00 91.62 96 ALA A CA 1
ATOM 698 C C . ALA A 1 96 ? 36.754 1.936 -21.438 1.00 91.62 96 ALA A C 1
ATOM 700 O O . ALA A 1 96 ? 37.335 1.174 -22.210 1.00 91.62 96 ALA A O 1
ATOM 701 N N . ASN A 1 97 ? 35.427 1.917 -21.297 1.00 92.81 97 ASN A N 1
ATOM 702 C CA . ASN A 1 97 ? 34.556 1.010 -22.035 1.00 92.81 97 ASN A CA 1
ATOM 703 C C . ASN A 1 97 ? 33.433 1.786 -22.716 1.00 92.81 97 ASN A C 1
ATOM 705 O O . ASN A 1 97 ? 32.923 2.763 -22.172 1.00 92.81 97 ASN A O 1
ATOM 709 N N . SER A 1 98 ? 33.015 1.322 -23.894 1.00 93.25 98 SER A N 1
ATOM 710 C CA . SER A 1 98 ? 31.860 1.873 -24.601 1.00 93.25 98 SER A CA 1
ATOM 711 C C . SER A 1 98 ? 30.950 0.756 -25.091 1.00 93.25 98 SER A C 1
ATOM 713 O O . SER A 1 98 ? 31.428 -0.295 -25.524 1.00 93.25 98 SER A O 1
ATOM 715 N N . VAL A 1 99 ? 29.641 0.961 -24.973 1.00 94.19 99 VAL A N 1
ATOM 716 C CA . VAL A 1 99 ? 28.617 0.024 -25.439 1.00 94.19 99 VAL A CA 1
ATOM 717 C C . VAL A 1 99 ? 27.584 0.793 -26.244 1.00 94.19 99 VAL A C 1
ATOM 719 O O . VAL A 1 99 ? 27.003 1.775 -25.778 1.00 94.19 99 VAL A O 1
ATOM 722 N N . PHE A 1 100 ? 27.334 0.310 -27.457 1.00 95.38 100 PHE A N 1
ATOM 723 C CA . PHE A 1 100 ? 26.308 0.847 -28.333 1.00 95.38 100 PHE A CA 1
ATOM 724 C C . PHE A 1 100 ? 24.952 0.199 -28.031 1.00 95.38 100 PHE A C 1
ATOM 726 O O . PHE A 1 100 ? 24.767 -0.998 -28.243 1.00 95.38 100 PHE A O 1
ATOM 733 N N . LEU A 1 101 ? 23.997 0.992 -27.544 1.00 95.06 101 LEU A N 1
ATOM 734 C CA . LEU A 1 101 ? 22.614 0.578 -27.341 1.00 95.06 101 LEU A CA 1
ATOM 735 C C . LEU A 1 101 ? 21.779 0.937 -28.568 1.00 95.06 101 LEU A C 1
ATOM 737 O O . LEU A 1 101 ? 21.575 2.112 -28.877 1.00 95.06 101 LEU A O 1
ATOM 741 N N . THR A 1 102 ? 21.253 -0.081 -29.238 1.00 95.69 102 THR A N 1
ATOM 742 C CA . THR A 1 102 ? 20.326 0.088 -30.364 1.00 95.69 102 THR A CA 1
ATOM 743 C C . THR A 1 102 ? 19.008 0.727 -29.914 1.00 95.69 102 THR A C 1
ATOM 745 O O . THR A 1 102 ? 18.603 0.606 -28.752 1.00 95.69 102 THR A O 1
ATOM 748 N N . GLN A 1 103 ? 18.277 1.357 -30.840 1.00 94.38 103 GLN A N 1
ATOM 749 C CA . GLN A 1 103 ? 16.927 1.867 -30.566 1.00 94.38 103 GLN A CA 1
ATOM 750 C C . GLN A 1 103 ? 15.997 0.786 -29.984 1.00 94.38 103 GLN A C 1
ATOM 752 O O . GLN A 1 103 ? 15.199 1.069 -29.087 1.00 94.38 103 GLN A O 1
ATOM 757 N N . GLN A 1 104 ? 16.120 -0.461 -30.453 1.00 94.38 104 GLN A N 1
ATOM 758 C CA . GLN A 1 104 ? 15.333 -1.577 -29.934 1.00 94.38 104 GLN A CA 1
ATOM 759 C C . GLN A 1 104 ? 15.684 -1.891 -28.479 1.00 94.38 104 GLN A C 1
ATOM 761 O O . GLN A 1 104 ? 14.782 -2.070 -27.663 1.00 94.38 104 GLN A O 1
ATOM 766 N N . CYS A 1 105 ? 16.974 -1.890 -28.130 1.00 95.25 105 CYS A N 1
ATOM 767 C CA . CYS A 1 105 ? 17.397 -2.046 -26.743 1.00 95.25 105 CYS A CA 1
ATOM 768 C C . CYS A 1 105 ? 16.804 -0.942 -25.852 1.00 95.25 105 CYS A C 1
ATOM 770 O O . CYS A 1 105 ? 16.202 -1.239 -24.823 1.00 95.25 105 CYS A O 1
ATOM 772 N N . ALA A 1 106 ? 16.870 0.322 -26.282 1.00 94.19 106 ALA A N 1
ATOM 773 C CA . ALA A 1 106 ? 16.293 1.439 -25.532 1.00 94.19 106 ALA A CA 1
ATOM 774 C C . ALA A 1 106 ? 14.778 1.284 -25.291 1.00 94.19 106 ALA A C 1
ATOM 776 O O . ALA A 1 106 ? 14.292 1.619 -24.212 1.00 94.19 106 ALA A O 1
ATOM 777 N N . ARG A 1 107 ? 14.033 0.723 -26.255 1.00 94.75 107 ARG A N 1
ATOM 778 C CA . ARG A 1 107 ? 12.603 0.407 -26.091 1.00 94.75 107 ARG A CA 1
ATOM 779 C C . ARG A 1 107 ? 12.358 -0.711 -25.075 1.00 94.75 107 ARG A C 1
ATOM 781 O O . ARG A 1 107 ? 11.440 -0.594 -24.269 1.00 94.75 107 ARG A O 1
ATOM 788 N N . VAL A 1 108 ? 13.188 -1.757 -25.054 1.00 95.44 108 VAL A N 1
ATOM 789 C CA . VAL A 1 108 ? 13.097 -2.818 -24.030 1.00 95.44 108 VAL A CA 1
ATOM 790 C C . VAL A 1 108 ? 13.331 -2.249 -22.624 1.00 95.44 108 VAL A C 1
ATOM 792 O O . VAL A 1 108 ? 12.684 -2.684 -21.674 1.00 95.44 108 VAL A O 1
ATOM 795 N N . LEU A 1 109 ? 14.197 -1.236 -22.485 1.00 95.12 109 LEU A N 1
ATOM 796 C CA . LEU A 1 109 ? 14.527 -0.605 -21.199 1.00 95.12 109 LEU A CA 1
ATOM 797 C C . LEU A 1 109 ? 13.403 0.236 -20.577 1.00 95.12 109 LEU A C 1
ATOM 799 O O . LEU A 1 109 ? 13.504 0.583 -19.397 1.00 95.12 109 LEU A O 1
ATOM 803 N N . VAL A 1 110 ? 12.312 0.498 -21.303 1.00 94.00 110 VAL A N 1
ATOM 804 C CA . VAL A 1 110 ? 11.125 1.166 -20.744 1.00 94.00 110 VAL A CA 1
ATOM 805 C C . VAL A 1 110 ? 10.546 0.347 -19.586 1.00 94.00 110 VAL A C 1
ATOM 807 O O . VAL A 1 110 ? 10.351 0.895 -18.502 1.00 94.00 110 VAL A O 1
ATOM 810 N N . TYR A 1 111 ? 10.394 -0.973 -19.747 1.00 95.38 111 TYR A N 1
ATOM 811 C CA . TYR A 1 111 ? 9.865 -1.852 -18.694 1.00 95.38 111 TYR A CA 1
ATOM 812 C C . TYR A 1 111 ? 10.720 -1.841 -17.408 1.00 95.38 111 TYR A C 1
ATOM 814 O O . TYR A 1 111 ? 10.186 -1.540 -16.338 1.00 95.38 111 TYR A O 1
ATOM 822 N N . PRO A 1 112 ? 12.050 -2.073 -17.467 1.00 94.88 112 PRO A N 1
ATOM 823 C CA . PRO A 1 112 ? 12.939 -1.887 -16.327 1.00 94.88 112 PRO A CA 1
ATOM 824 C C . PRO A 1 112 ? 12.804 -0.541 -15.621 1.00 94.88 112 PRO A C 1
ATOM 826 O O . PRO A 1 112 ? 12.804 -0.493 -14.392 1.00 94.88 112 PRO A O 1
ATOM 829 N N . SER A 1 113 ? 12.681 0.549 -16.382 1.00 93.19 113 SER A N 1
ATOM 830 C CA . SER A 1 113 ? 12.574 1.890 -15.807 1.00 93.19 113 SER A CA 1
ATOM 831 C C . SER A 1 113 ? 11.287 2.070 -14.993 1.00 93.19 113 SER A C 1
ATOM 833 O O . SER A 1 113 ? 11.327 2.637 -13.900 1.00 93.19 113 SER A O 1
ATOM 835 N N . GLU A 1 114 ? 10.164 1.518 -15.461 1.00 92.44 114 GLU A N 1
ATOM 836 C CA . GLU A 1 114 ? 8.882 1.537 -14.747 1.00 92.44 114 GLU A CA 1
ATOM 837 C C . GLU A 1 114 ? 8.946 0.723 -13.447 1.00 92.44 114 GLU A C 1
ATOM 839 O O . GLU A 1 114 ? 8.504 1.185 -12.391 1.00 92.44 114 GLU A O 1
ATOM 844 N N . VAL A 1 115 ? 9.554 -0.465 -13.496 1.00 94.00 115 VAL A N 1
ATOM 845 C CA . VAL A 1 115 ? 9.731 -1.332 -12.322 1.00 94.00 115 VAL A CA 1
ATOM 846 C C . VAL A 1 115 ? 10.646 -0.672 -11.283 1.00 94.00 115 VAL A C 1
ATOM 848 O O . VAL A 1 115 ? 10.312 -0.637 -10.099 1.00 94.00 115 VAL A O 1
ATOM 851 N N . VAL A 1 116 ? 11.774 -0.088 -11.703 1.00 93.88 116 VAL A N 1
ATOM 852 C CA . VAL A 1 116 ? 12.700 0.615 -10.795 1.00 93.88 116 VAL A CA 1
ATOM 853 C C . VAL A 1 116 ? 12.035 1.836 -10.158 1.00 93.88 116 VAL A C 1
ATOM 855 O O . VAL A 1 116 ? 12.172 2.053 -8.952 1.00 93.88 116 VAL A O 1
ATOM 858 N N . ASN A 1 117 ? 11.263 2.603 -10.929 1.00 92.94 117 ASN A N 1
ATOM 859 C CA . ASN A 1 117 ? 10.481 3.712 -10.387 1.00 92.94 117 ASN A CA 1
ATOM 860 C C . ASN A 1 117 ? 9.433 3.233 -9.372 1.00 92.94 117 ASN A C 1
ATOM 862 O O . ASN A 1 117 ? 9.218 3.898 -8.360 1.00 92.94 117 ASN A O 1
ATOM 866 N N . SER A 1 118 ? 8.829 2.065 -9.591 1.00 93.50 118 SER A N 1
ATOM 867 C CA . SER A 1 118 ? 7.866 1.476 -8.653 1.00 93.50 118 SER A CA 1
ATOM 868 C C . SER A 1 118 ? 8.513 1.117 -7.309 1.00 93.50 118 SER A C 1
ATOM 870 O O . SER A 1 118 ? 7.939 1.427 -6.265 1.00 93.50 118 SER A O 1
ATOM 872 N N . TYR A 1 119 ? 9.739 0.574 -7.310 1.00 95.44 119 TYR A N 1
ATOM 873 C CA . TYR A 1 119 ? 10.488 0.310 -6.071 1.00 95.44 119 TYR A CA 1
ATOM 874 C C . TYR A 1 119 ? 10.775 1.580 -5.265 1.00 95.44 119 TYR A C 1
ATOM 876 O O . TYR A 1 119 ? 10.671 1.568 -4.042 1.00 95.44 119 TYR A O 1
ATOM 884 N N . LYS A 1 120 ? 11.084 2.698 -5.934 1.00 95.19 120 LYS A N 1
ATOM 885 C CA . LYS A 1 120 ? 11.298 3.985 -5.255 1.00 95.19 120 LYS A CA 1
ATOM 886 C C . LYS A 1 120 ? 10.060 4.415 -4.463 1.00 95.19 120 LYS A C 1
ATOM 888 O O . LYS A 1 120 ? 10.184 4.874 -3.330 1.00 95.19 120 LYS A O 1
ATOM 893 N N . TYR A 1 121 ? 8.873 4.302 -5.055 1.00 95.75 121 TYR A N 1
ATOM 894 C CA . TYR A 1 121 ? 7.632 4.689 -4.380 1.00 95.75 121 TYR A CA 1
ATOM 895 C C . TYR A 1 121 ? 7.247 3.714 -3.265 1.00 95.75 121 TYR A C 1
ATOM 897 O O . TYR A 1 121 ? 6.746 4.149 -2.229 1.00 95.75 121 TYR A O 1
ATOM 905 N N . GLU A 1 122 ? 7.529 2.422 -3.445 1.00 96.50 122 GLU A N 1
ATOM 906 C CA . GLU A 1 122 ? 7.402 1.420 -2.385 1.00 96.50 122 GLU A CA 1
ATOM 907 C C . GLU A 1 122 ? 8.272 1.775 -1.170 1.00 96.50 122 GLU A C 1
ATOM 909 O O . GLU A 1 122 ? 7.764 1.837 -0.053 1.00 96.50 122 GLU A O 1
ATOM 914 N N . ASP A 1 123 ? 9.546 2.108 -1.384 1.00 96.25 123 ASP A N 1
ATOM 915 C CA . ASP A 1 123 ? 10.467 2.479 -0.303 1.00 96.25 123 ASP A CA 1
ATOM 916 C C . ASP A 1 123 ? 10.002 3.727 0.458 1.00 96.25 123 ASP A C 1
ATOM 918 O O . ASP A 1 123 ? 10.062 3.769 1.688 1.00 96.25 123 ASP A O 1
ATOM 922 N N . ILE A 1 124 ? 9.492 4.738 -0.255 1.00 96.62 124 ILE A N 1
ATOM 923 C CA . ILE A 1 124 ? 8.938 5.954 0.362 1.00 96.62 124 ILE A CA 1
ATOM 924 C C . ILE A 1 124 ? 7.713 5.614 1.220 1.00 96.62 124 ILE A C 1
ATOM 926 O O . ILE A 1 124 ? 7.588 6.115 2.339 1.00 96.62 124 ILE A O 1
ATOM 930 N N . ALA A 1 125 ? 6.817 4.754 0.729 1.00 97.31 125 ALA A N 1
ATOM 931 C CA . ALA A 1 125 ? 5.649 4.324 1.487 1.00 97.31 125 ALA A CA 1
ATOM 932 C C . ALA A 1 125 ? 6.043 3.535 2.743 1.00 97.31 125 ALA A C 1
ATOM 934 O O . ALA A 1 125 ? 5.510 3.815 3.818 1.00 97.31 125 ALA A O 1
ATOM 935 N N . LEU A 1 126 ? 7.000 2.607 2.635 1.00 96.25 126 LEU A N 1
ATOM 936 C CA . LEU A 1 126 ? 7.516 1.833 3.768 1.00 96.25 126 LEU A CA 1
ATOM 937 C C . LEU A 1 126 ? 8.211 2.726 4.802 1.00 96.25 126 LEU A C 1
ATOM 939 O O . LEU A 1 126 ? 7.980 2.565 5.999 1.00 96.25 126 LEU A O 1
ATOM 943 N N . LEU A 1 127 ? 8.984 3.724 4.366 1.00 96.50 127 LEU A N 1
ATOM 944 C CA . LEU A 1 127 ? 9.555 4.733 5.259 1.00 96.50 127 LEU A CA 1
ATOM 945 C C . LEU A 1 127 ? 8.452 5.515 5.992 1.00 96.50 127 LEU A C 1
ATOM 947 O O . LEU A 1 127 ? 8.516 5.694 7.210 1.00 96.50 127 LEU A O 1
ATOM 951 N N . GLY A 1 128 ? 7.401 5.912 5.269 1.00 96.75 128 GLY A N 1
ATOM 952 C CA . GLY A 1 128 ? 6.200 6.510 5.853 1.00 96.75 128 GLY A CA 1
ATOM 953 C C . GLY A 1 128 ? 5.509 5.590 6.867 1.00 96.75 128 GLY A C 1
ATOM 954 O O . GLY A 1 128 ? 5.048 6.067 7.903 1.00 96.75 128 GLY A O 1
ATOM 955 N N . ALA A 1 129 ? 5.495 4.274 6.625 1.00 96.38 129 ALA A N 1
ATOM 956 C CA . ALA A 1 129 ? 4.962 3.279 7.559 1.00 96.38 129 ALA A CA 1
ATOM 957 C C . ALA A 1 129 ? 5.743 3.266 8.875 1.00 96.38 129 ALA A C 1
ATOM 959 O O . ALA A 1 129 ? 5.144 3.226 9.948 1.00 96.38 129 ALA A O 1
ATOM 960 N N . GLN A 1 130 ? 7.077 3.323 8.809 1.00 96.81 130 GLN A N 1
ATOM 961 C CA . GLN A 1 130 ? 7.925 3.347 10.003 1.00 96.81 130 GLN A CA 1
ATOM 962 C C . GLN A 1 130 ? 7.707 4.626 10.817 1.00 96.81 130 GLN A C 1
ATOM 964 O O . GLN A 1 130 ? 7.588 4.560 12.041 1.00 96.81 130 GLN A O 1
ATOM 969 N N . PHE A 1 131 ? 7.582 5.776 10.147 1.00 97.56 131 PHE A N 1
ATOM 970 C CA . PHE A 1 131 ? 7.239 7.034 10.810 1.00 97.56 131 PHE A CA 1
ATOM 971 C C . PHE A 1 131 ? 5.852 6.972 11.469 1.00 97.56 131 PHE A C 1
ATOM 973 O O . PHE A 1 131 ? 5.695 7.341 12.631 1.00 97.56 131 PHE A O 1
ATOM 980 N N . TRP A 1 132 ? 4.849 6.436 10.770 1.00 96.69 132 TRP A N 1
ATOM 981 C CA . TRP A 1 132 ? 3.509 6.239 11.322 1.00 96.69 132 TRP A CA 1
ATOM 982 C C . TRP A 1 132 ? 3.510 5.305 12.541 1.00 96.69 132 TRP A C 1
ATOM 984 O O . TRP A 1 132 ? 2.902 5.611 13.566 1.00 96.69 132 TRP A O 1
ATOM 994 N N . LEU A 1 133 ? 4.249 4.194 12.473 1.00 95.69 133 LEU A N 1
ATOM 995 C CA . LEU A 1 133 ? 4.417 3.267 13.592 1.00 95.69 133 LEU A CA 1
ATOM 996 C C . LEU A 1 133 ? 5.087 3.922 14.800 1.00 95.69 133 LEU A C 1
ATOM 998 O O . LEU A 1 133 ? 4.713 3.617 15.934 1.00 95.69 133 LEU A O 1
ATOM 1002 N N . LEU A 1 134 ? 6.050 4.820 14.578 1.00 95.62 134 LEU A N 1
ATOM 1003 C CA . LEU A 1 134 ? 6.677 5.603 15.640 1.00 95.62 134 LEU A CA 1
ATOM 1004 C C . LEU A 1 134 ? 5.646 6.499 16.339 1.00 95.62 134 LEU A C 1
ATOM 1006 O O . LEU A 1 134 ? 5.564 6.478 17.566 1.00 95.62 134 LEU A O 1
ATOM 1010 N N . VAL A 1 135 ? 4.815 7.214 15.571 1.00 95.88 135 VAL A N 1
ATOM 1011 C CA . VAL A 1 135 ? 3.731 8.057 16.108 1.00 95.88 135 VAL A CA 1
ATOM 1012 C C . VAL A 1 135 ? 2.731 7.221 16.908 1.00 95.88 135 VAL A C 1
ATOM 1014 O O . VAL A 1 135 ? 2.411 7.572 18.043 1.00 95.88 135 VAL A O 1
ATOM 1017 N N . LEU A 1 136 ? 2.275 6.085 16.369 1.00 94.81 136 LEU A N 1
ATOM 1018 C CA . LEU A 1 136 ? 1.355 5.195 17.083 1.00 94.81 136 LEU A CA 1
ATOM 1019 C C . LEU A 1 136 ? 1.966 4.633 18.370 1.00 94.81 136 LEU A C 1
ATOM 1021 O O . LEU A 1 136 ? 1.277 4.562 19.385 1.00 94.81 136 LEU A O 1
ATOM 1025 N N . SER A 1 137 ? 3.247 4.264 18.346 1.00 94.69 137 SER A N 1
ATOM 1026 C CA . SER A 1 137 ? 3.949 3.735 19.523 1.00 94.69 137 SER A CA 1
ATOM 1027 C C . SER A 1 137 ? 4.109 4.803 20.605 1.00 94.69 137 SER A C 1
ATOM 1029 O O . SER A 1 137 ? 3.857 4.534 21.776 1.00 94.69 137 SER A O 1
ATOM 1031 N N . PHE A 1 138 ? 4.454 6.034 20.217 1.00 94.81 138 PHE A N 1
ATOM 1032 C CA . PHE A 1 138 ? 4.525 7.169 21.135 1.00 94.81 138 PHE A CA 1
ATOM 1033 C C . PHE A 1 138 ? 3.165 7.443 21.789 1.00 94.81 138 PHE A C 1
ATOM 1035 O O . PHE A 1 138 ? 3.065 7.489 23.014 1.00 94.81 138 PHE A O 1
ATOM 1042 N N . MET A 1 139 ? 2.098 7.527 20.987 1.00 92.94 139 MET A N 1
ATOM 1043 C CA . MET A 1 139 ? 0.740 7.721 21.501 1.00 92.94 139 MET A CA 1
ATOM 1044 C C . MET A 1 139 ? 0.279 6.556 22.389 1.00 92.94 139 MET A C 1
ATOM 1046 O O . MET A 1 139 ? -0.417 6.781 23.376 1.00 92.94 139 MET A O 1
ATOM 1050 N N . ALA A 1 140 ? 0.673 5.317 22.079 1.00 91.94 140 ALA A N 1
ATOM 1051 C CA . ALA A 1 140 ? 0.360 4.153 22.906 1.00 91.94 140 ALA A CA 1
ATOM 1052 C C . ALA A 1 140 ? 0.960 4.265 24.314 1.00 91.94 140 ALA A C 1
ATOM 1054 O O . ALA A 1 140 ? 0.286 3.911 25.278 1.00 91.94 140 ALA A O 1
ATOM 1055 N N . ILE A 1 141 ? 2.193 4.773 24.430 1.00 90.19 141 ILE A N 1
ATOM 1056 C CA . ILE A 1 141 ? 2.886 4.961 25.712 1.00 90.19 141 ILE A CA 1
ATOM 1057 C C . ILE A 1 141 ? 2.266 6.123 26.491 1.00 90.19 141 ILE A C 1
ATOM 1059 O O . ILE A 1 141 ? 1.922 5.946 27.655 1.00 90.19 141 ILE A O 1
ATOM 1063 N N . VAL A 1 142 ? 2.078 7.283 25.850 1.00 91.94 142 VAL A N 1
ATOM 1064 C CA . VAL A 1 142 ? 1.539 8.490 26.507 1.00 91.94 142 VAL A CA 1
ATOM 1065 C C . VAL A 1 142 ? 0.129 8.258 27.046 1.00 91.94 142 VAL A C 1
ATOM 1067 O O . VAL A 1 142 ? -0.188 8.695 28.147 1.00 91.94 142 VAL A O 1
ATOM 1070 N N . PHE A 1 143 ? -0.713 7.551 26.288 1.00 89.00 143 PHE A N 1
ATOM 1071 C CA . PHE A 1 143 ? -2.101 7.301 26.675 1.00 89.00 143 PHE A CA 1
ATOM 1072 C C . PHE A 1 143 ? -2.337 5.930 27.320 1.00 89.00 143 PHE A C 1
ATOM 1074 O O . PHE A 1 143 ? -3.482 5.614 27.631 1.00 89.00 143 PHE A O 1
ATOM 1081 N N . GLY A 1 144 ? -1.301 5.096 27.481 1.00 88.19 144 GLY A N 1
ATOM 1082 C CA . GLY A 1 144 ? -1.434 3.739 28.028 1.00 88.19 144 GLY A CA 1
ATOM 1083 C C . GLY A 1 144 ? -2.479 2.885 27.297 1.00 88.19 144 GLY A C 1
ATOM 1084 O O . GLY A 1 144 ? -3.241 2.154 27.925 1.00 88.19 144 GLY A O 1
ATOM 1085 N N . SER A 1 145 ? -2.587 3.021 25.972 1.00 90.00 145 SER A N 1
ATOM 1086 C CA . SER A 1 145 ? -3.782 2.577 25.247 1.00 90.00 145 SER A CA 1
ATOM 1087 C C . SER A 1 145 ? -3.596 1.245 24.510 1.00 90.00 145 SER A C 1
ATOM 1089 O O . SER A 1 145 ? -2.878 1.149 23.512 1.00 90.00 145 SER A O 1
ATOM 1091 N N . ILE A 1 146 ? -4.315 0.217 24.979 1.00 92.38 146 ILE A N 1
ATOM 1092 C CA . ILE A 1 146 ? -4.350 -1.153 24.429 1.00 92.38 146 ILE A CA 1
ATOM 1093 C C . ILE A 1 146 ? -4.583 -1.202 22.904 1.00 92.38 146 ILE A C 1
ATOM 1095 O O . ILE A 1 146 ? -3.830 -1.888 22.208 1.00 92.38 146 ILE A O 1
ATOM 1099 N N . PRO A 1 147 ? -5.590 -0.519 22.331 1.00 92.69 147 PRO A N 1
ATOM 1100 C CA . PRO A 1 147 ? -5.861 -0.641 20.901 1.00 92.69 147 PRO A CA 1
ATOM 1101 C C . PRO A 1 147 ? -4.758 -0.036 20.015 1.00 92.69 147 PRO A C 1
ATOM 1103 O O . PRO A 1 147 ? -4.506 -0.556 18.932 1.00 92.69 147 PRO A O 1
ATOM 1106 N N . GLN A 1 148 ? -4.013 0.977 20.469 1.00 94.06 148 GLN A N 1
ATOM 1107 C CA . GLN A 1 148 ? -2.835 1.454 19.736 1.00 94.06 148 GLN A CA 1
ATOM 1108 C C . GLN A 1 148 ? -1.751 0.367 19.705 1.00 94.06 148 GLN A C 1
ATOM 1110 O O . GLN A 1 148 ? -1.171 0.126 18.650 1.00 94.06 148 GLN A O 1
ATOM 1115 N N . ILE A 1 149 ? -1.526 -0.347 20.815 1.00 94.88 149 ILE A N 1
ATOM 1116 C CA . ILE A 1 149 ? -0.573 -1.471 20.874 1.00 94.88 149 ILE A CA 1
ATOM 1117 C C . ILE A 1 149 ? -0.974 -2.571 19.879 1.00 94.88 149 ILE A C 1
ATOM 1119 O O . ILE A 1 149 ? -0.132 -3.057 19.123 1.00 94.88 149 ILE A O 1
ATOM 1123 N N . LEU A 1 150 ? -2.261 -2.931 19.824 1.00 95.50 150 LEU A N 1
ATOM 1124 C CA . LEU A 1 150 ? -2.772 -3.920 18.866 1.00 95.50 150 LEU A CA 1
ATOM 1125 C C . LEU A 1 150 ? -2.641 -3.453 17.408 1.00 95.50 150 LEU A C 1
ATOM 1127 O O . LEU A 1 150 ? -2.308 -4.260 16.537 1.00 95.50 150 LEU A O 1
ATOM 1131 N N . ALA A 1 151 ? -2.856 -2.164 17.131 1.00 95.81 151 ALA A N 1
ATOM 1132 C CA . ALA A 1 151 ? -2.653 -1.590 15.802 1.00 95.81 151 ALA A CA 1
ATOM 1133 C C . ALA A 1 151 ? -1.174 -1.630 15.383 1.00 95.81 151 ALA A C 1
ATOM 1135 O O . ALA A 1 151 ? -0.862 -2.036 14.260 1.00 95.81 151 ALA A O 1
ATOM 1136 N N . VAL A 1 152 ? -0.254 -1.283 16.291 1.00 96.50 152 VAL A N 1
ATOM 1137 C CA . VAL A 1 152 ? 1.196 -1.381 16.059 1.00 96.50 152 VAL A CA 1
ATOM 1138 C C . VAL A 1 152 ? 1.593 -2.834 15.792 1.00 96.50 152 VAL A C 1
ATOM 1140 O O . VAL A 1 152 ? 2.278 -3.099 14.806 1.00 96.50 152 VAL A O 1
ATOM 1143 N N . LEU A 1 153 ? 1.114 -3.786 16.599 1.00 96.62 153 LEU A N 1
ATOM 1144 C CA . LEU A 1 153 ? 1.390 -5.214 16.413 1.00 96.62 153 LEU A CA 1
ATOM 1145 C C . LEU A 1 153 ? 0.887 -5.727 15.053 1.00 96.62 153 LEU A C 1
ATOM 1147 O O . LEU A 1 153 ? 1.627 -6.392 14.330 1.00 96.62 153 LEU A O 1
ATOM 1151 N N . SER A 1 154 ? -0.344 -5.369 14.678 1.00 96.69 154 SER A N 1
ATOM 1152 C CA . SER A 1 154 ? -0.946 -5.759 13.395 1.00 96.69 154 SER A CA 1
ATOM 1153 C C . SER A 1 154 ? -0.166 -5.188 12.209 1.00 96.69 154 SER A C 1
ATOM 1155 O O . SER A 1 154 ? 0.123 -5.895 11.245 1.00 96.69 154 SER A O 1
ATOM 1157 N N . THR A 1 155 ? 0.243 -3.920 12.300 1.00 96.69 155 THR A N 1
ATOM 1158 C CA . THR A 1 155 ? 1.037 -3.262 11.254 1.00 96.69 155 THR A CA 1
ATOM 1159 C C . THR A 1 155 ? 2.435 -3.872 11.145 1.00 96.69 155 THR A C 1
ATOM 1161 O O . THR A 1 155 ? 2.923 -4.075 10.037 1.00 96.69 155 THR A O 1
ATOM 1164 N N . ARG A 1 156 ? 3.075 -4.236 12.266 1.00 97.38 156 ARG A N 1
ATOM 1165 C CA . ARG A 1 156 ? 4.371 -4.940 12.269 1.00 97.38 156 ARG A CA 1
ATOM 1166 C C . ARG A 1 156 ? 4.279 -6.320 11.621 1.00 97.38 156 ARG A C 1
ATOM 1168 O O . ARG A 1 156 ? 5.192 -6.706 10.893 1.00 97.38 156 ARG A O 1
ATOM 1175 N N . LEU A 1 157 ? 3.180 -7.039 11.841 1.00 97.75 157 LEU A N 1
ATOM 1176 C CA . LEU A 1 157 ? 2.935 -8.331 11.201 1.00 97.75 157 LEU A CA 1
ATOM 1177 C C . LEU A 1 157 ? 2.792 -8.174 9.682 1.00 97.75 157 LEU A C 1
ATOM 1179 O O . LEU A 1 157 ? 3.460 -8.882 8.931 1.00 97.75 157 LEU A O 1
ATOM 1183 N N . LEU A 1 158 ? 1.999 -7.196 9.233 1.00 97.19 158 LEU A N 1
ATOM 1184 C CA . LEU A 1 158 ? 1.845 -6.860 7.813 1.00 97.19 158 LEU A CA 1
ATOM 1185 C C . LEU A 1 158 ? 3.174 -6.429 7.171 1.00 97.19 158 LEU A C 1
ATOM 1187 O O . LEU A 1 158 ? 3.504 -6.904 6.088 1.00 97.19 158 LEU A O 1
ATOM 1191 N N . ALA A 1 159 ? 3.963 -5.587 7.846 1.00 97.38 159 ALA A N 1
ATOM 1192 C CA . ALA A 1 159 ? 5.273 -5.145 7.365 1.00 97.38 159 ALA A CA 1
ATOM 1193 C C . ALA A 1 159 ? 6.267 -6.311 7.235 1.00 97.38 159 ALA A C 1
ATOM 1195 O O . ALA A 1 159 ? 6.963 -6.420 6.230 1.00 97.38 159 ALA A O 1
ATOM 1196 N N . THR A 1 160 ? 6.289 -7.224 8.211 1.00 98.25 160 THR A N 1
ATOM 1197 C CA . THR A 1 160 ? 7.144 -8.423 8.171 1.00 98.25 160 THR A CA 1
ATOM 1198 C C . THR A 1 160 ? 6.742 -9.349 7.022 1.00 98.25 160 THR A C 1
ATOM 1200 O O . THR A 1 160 ? 7.600 -9.813 6.272 1.00 98.25 160 THR A O 1
ATOM 1203 N N . ALA A 1 161 ? 5.436 -9.577 6.839 1.00 98.06 161 ALA A N 1
ATOM 1204 C CA . ALA A 1 161 ? 4.918 -10.378 5.733 1.00 98.06 161 ALA A CA 1
ATOM 1205 C C . ALA A 1 161 ? 5.258 -9.755 4.368 1.00 98.06 161 ALA A C 1
ATOM 1207 O O . ALA A 1 161 ? 5.698 -10.463 3.462 1.00 98.06 161 ALA A O 1
ATOM 1208 N N . TRP A 1 162 ? 5.112 -8.432 4.236 1.00 98.06 162 TRP A N 1
ATOM 1209 C CA . TRP A 1 162 ? 5.486 -7.713 3.019 1.00 98.06 162 TRP A CA 1
ATOM 1210 C C . TRP A 1 162 ? 6.987 -7.801 2.732 1.00 98.06 162 TRP A C 1
ATOM 1212 O O . TRP A 1 162 ? 7.368 -8.094 1.605 1.00 98.06 162 TRP A O 1
ATOM 1222 N N . SER A 1 163 ? 7.839 -7.609 3.741 1.00 97.88 163 SER A N 1
ATOM 1223 C CA . SER A 1 163 ? 9.298 -7.683 3.595 1.00 97.88 163 SER A CA 1
ATOM 1224 C C . SER A 1 163 ? 9.765 -9.066 3.115 1.00 97.88 163 SER A C 1
ATOM 1226 O O . SER A 1 163 ? 10.606 -9.181 2.225 1.00 97.88 163 SER A O 1
ATOM 1228 N N . ALA A 1 164 ? 9.147 -10.143 3.612 1.00 98.12 164 ALA A N 1
ATOM 1229 C CA . ALA A 1 164 ? 9.413 -11.491 3.108 1.00 98.12 164 ALA A CA 1
ATOM 1230 C C . ALA A 1 164 ? 8.968 -11.657 1.642 1.00 98.12 164 ALA A C 1
ATOM 1232 O O . ALA A 1 164 ? 9.702 -12.210 0.818 1.00 98.12 164 ALA A O 1
ATOM 1233 N N . TYR A 1 165 ? 7.778 -11.152 1.303 1.00 97.88 165 TYR A N 1
ATOM 1234 C CA . TYR A 1 165 ? 7.246 -11.203 -0.057 1.00 97.88 165 TYR A CA 1
ATOM 1235 C C . TYR A 1 165 ? 8.085 -10.382 -1.053 1.00 97.88 165 TYR A C 1
ATOM 1237 O O . TYR A 1 165 ? 8.328 -10.834 -2.173 1.00 97.88 165 TYR A O 1
ATOM 1245 N N . SER A 1 166 ? 8.584 -9.210 -0.653 1.00 96.81 166 SER A N 1
ATOM 1246 C CA . SER A 1 166 ? 9.353 -8.310 -1.520 1.00 96.81 166 SER A CA 1
ATOM 1247 C C . SER A 1 166 ? 10.704 -8.905 -1.935 1.00 96.81 166 SER A C 1
ATOM 1249 O O . SER A 1 166 ? 11.133 -8.708 -3.075 1.00 96.81 166 SER A O 1
ATOM 1251 N N . ILE A 1 167 ? 11.348 -9.708 -1.075 1.00 98.00 167 ILE A N 1
ATOM 1252 C CA . ILE A 1 167 ? 12.564 -10.470 -1.415 1.00 98.00 167 ILE A CA 1
ATOM 1253 C C . ILE A 1 167 ? 12.266 -11.456 -2.549 1.00 98.00 167 ILE A C 1
ATOM 1255 O O . ILE A 1 167 ? 12.967 -11.460 -3.565 1.00 98.00 167 ILE A O 1
ATOM 1259 N N . TRP A 1 168 ? 11.213 -12.265 -2.398 1.00 98.00 168 TRP A N 1
ATOM 1260 C CA . TRP A 1 168 ? 10.799 -13.224 -3.425 1.00 98.00 168 TRP A CA 1
ATOM 1261 C C . TRP A 1 168 ? 10.473 -12.516 -4.745 1.00 98.00 168 TRP A C 1
ATOM 1263 O O . TRP A 1 168 ? 10.985 -12.890 -5.803 1.00 98.00 168 TRP A O 1
ATOM 1273 N N . PHE A 1 169 ? 9.702 -11.431 -4.674 1.00 96.12 169 PHE A N 1
ATOM 1274 C CA . PHE A 1 169 ? 9.321 -10.630 -5.832 1.00 96.12 169 PHE A CA 1
ATOM 1275 C C . PHE A 1 169 ? 10.534 -9.997 -6.534 1.00 96.12 169 PHE A C 1
ATOM 1277 O O . PHE A 1 169 ? 10.599 -9.972 -7.764 1.00 96.12 169 PHE A O 1
ATOM 1284 N N . THR A 1 170 ? 11.540 -9.549 -5.776 1.00 96.69 170 THR A N 1
ATOM 1285 C CA . THR A 1 170 ? 12.792 -8.999 -6.320 1.00 96.69 170 THR A CA 1
ATOM 1286 C C . THR A 1 170 ? 13.603 -10.066 -7.059 1.00 96.69 170 THR A C 1
ATOM 1288 O O . THR A 1 170 ? 14.157 -9.789 -8.124 1.00 96.69 170 THR A O 1
ATOM 1291 N N . ILE A 1 171 ? 13.664 -11.297 -6.533 1.00 97.50 171 ILE A N 1
ATOM 1292 C CA . ILE A 1 171 ? 14.337 -12.427 -7.197 1.00 97.50 171 ILE A CA 1
ATOM 1293 C C . ILE A 1 171 ? 13.641 -12.762 -8.519 1.00 97.50 171 ILE A C 1
ATOM 1295 O O . ILE A 1 171 ? 14.315 -12.941 -9.533 1.00 97.50 171 ILE A O 1
ATOM 1299 N N . TYR A 1 172 ? 12.308 -12.787 -8.522 1.00 96.38 172 TYR A N 1
ATOM 1300 C CA . TYR A 1 172 ? 11.524 -12.998 -9.736 1.00 96.38 172 TYR A CA 1
ATOM 1301 C C . TYR A 1 172 ? 11.817 -11.922 -10.798 1.00 96.38 172 TYR A C 1
ATOM 1303 O O . TYR A 1 172 ? 12.143 -12.253 -11.936 1.00 96.38 172 TYR A O 1
ATOM 1311 N N . HIS A 1 173 ? 11.825 -10.637 -10.422 1.00 95.69 173 HIS A N 1
ATOM 1312 C CA . HIS A 1 173 ? 12.174 -9.553 -11.352 1.00 95.69 173 HIS A CA 1
ATOM 1313 C C . HIS A 1 173 ? 13.610 -9.653 -11.862 1.00 95.69 173 HIS A C 1
ATOM 1315 O O . HIS A 1 173 ? 13.855 -9.382 -13.033 1.00 95.69 173 HIS A O 1
ATOM 1321 N N . LYS A 1 174 ? 14.561 -10.069 -11.021 1.00 96.50 174 LYS A N 1
ATOM 1322 C CA . LYS A 1 174 ? 15.950 -10.274 -11.441 1.00 96.50 174 LYS A CA 1
ATOM 1323 C C . LYS A 1 174 ? 16.053 -11.306 -12.572 1.00 96.50 174 LYS A C 1
ATOM 1325 O O . LYS A 1 174 ? 16.770 -11.051 -13.538 1.00 96.50 174 LYS A O 1
ATOM 1330 N N . ASP A 1 175 ? 15.355 -12.440 -12.467 1.00 96.50 175 ASP A N 1
ATOM 1331 C CA . ASP A 1 175 ? 15.342 -13.472 -13.519 1.00 96.50 175 ASP A CA 1
ATOM 1332 C C . ASP A 1 175 ? 14.684 -12.951 -14.803 1.00 96.50 175 ASP A C 1
ATOM 1334 O O . ASP A 1 175 ? 15.256 -13.051 -15.888 1.00 96.50 175 ASP A O 1
ATOM 1338 N N . THR A 1 176 ? 13.533 -12.290 -14.672 1.00 96.00 176 THR A N 1
ATOM 1339 C CA . THR A 1 176 ? 12.838 -11.658 -15.799 1.00 96.00 176 THR A CA 1
ATOM 1340 C C . THR A 1 176 ? 13.738 -10.648 -16.520 1.00 96.00 176 THR A C 1
ATOM 1342 O O . THR A 1 176 ? 13.886 -10.704 -17.738 1.00 96.00 176 THR A O 1
ATOM 1345 N N . PHE A 1 177 ? 14.425 -9.767 -15.790 1.00 95.81 177 PHE A N 1
ATOM 1346 C CA . PHE A 1 177 ? 15.346 -8.785 -16.373 1.00 95.81 177 PHE A CA 1
ATOM 1347 C C . PHE A 1 177 ? 16.540 -9.445 -17.054 1.00 95.81 177 PHE A C 1
ATOM 1349 O O . PHE A 1 177 ? 16.955 -9.005 -18.127 1.00 95.81 177 PHE A O 1
ATOM 1356 N N . TYR A 1 178 ? 17.089 -10.497 -16.444 1.00 96.38 178 TYR A N 1
ATOM 1357 C CA . TYR A 1 178 ? 18.182 -11.250 -17.039 1.00 96.38 178 TYR A CA 1
ATOM 1358 C C . TYR A 1 178 ? 17.770 -11.811 -18.405 1.00 96.38 178 TYR A C 1
ATOM 1360 O O . TYR A 1 178 ? 18.486 -11.611 -19.383 1.00 96.38 178 TYR A O 1
ATOM 1368 N N . ARG A 1 179 ? 16.581 -12.415 -18.503 1.00 95.38 179 ARG A N 1
ATOM 1369 C CA . ARG A 1 179 ? 16.054 -12.965 -19.762 1.00 95.38 179 ARG A CA 1
ATOM 1370 C C . ARG A 1 179 ? 15.706 -11.898 -20.803 1.00 95.38 179 ARG A C 1
ATOM 1372 O O . ARG A 1 179 ? 15.892 -12.153 -21.987 1.00 95.38 179 ARG A O 1
ATOM 1379 N N . LEU A 1 180 ? 15.225 -10.723 -20.385 1.00 94.69 180 LEU A N 1
ATOM 1380 C CA . LEU A 1 180 ? 14.839 -9.641 -21.304 1.00 94.69 180 LEU A CA 1
ATOM 1381 C C . LEU A 1 180 ? 16.036 -8.854 -21.856 1.00 94.69 180 LEU A C 1
ATOM 1383 O O . LEU A 1 180 ? 16.012 -8.438 -23.012 1.00 94.69 180 LEU A O 1
ATOM 1387 N N . VAL A 1 181 ? 17.046 -8.589 -21.022 1.00 95.12 181 VAL A N 1
ATOM 1388 C CA . VAL A 1 181 ? 18.083 -7.579 -21.314 1.00 95.12 181 VAL A CA 1
ATOM 1389 C C . VAL A 1 181 ? 19.482 -8.183 -21.426 1.00 95.12 181 VAL A C 1
ATOM 1391 O O . VAL A 1 181 ? 20.302 -7.700 -22.205 1.00 95.12 181 VAL A O 1
ATOM 1394 N N . VAL A 1 182 ? 19.785 -9.214 -20.634 1.00 95.38 182 VAL A N 1
ATOM 1395 C CA . VAL A 1 182 ? 21.162 -9.711 -20.461 1.00 95.38 182 VAL A CA 1
ATOM 1396 C C . VAL A 1 182 ? 21.423 -10.988 -21.255 1.00 95.38 182 VAL A C 1
ATOM 1398 O O . VAL A 1 182 ? 22.552 -11.210 -21.685 1.00 95.38 182 VAL A O 1
ATOM 1401 N N . ALA A 1 183 ? 20.404 -11.825 -21.456 1.00 94.38 183 ALA A N 1
ATOM 1402 C CA . ALA A 1 183 ? 20.542 -13.104 -22.137 1.00 94.38 183 ALA A CA 1
ATOM 1403 C C . ALA A 1 183 ? 21.134 -12.944 -23.555 1.00 94.38 183 ALA A C 1
ATOM 1405 O O . ALA A 1 183 ? 20.832 -11.964 -24.252 1.00 94.38 183 ALA A O 1
ATOM 1406 N N . PRO A 1 184 ? 21.976 -13.897 -23.999 1.00 91.56 184 PRO A N 1
ATOM 1407 C CA . PRO A 1 184 ? 22.520 -13.879 -25.351 1.00 91.56 184 PRO A CA 1
ATOM 1408 C C . PRO A 1 184 ? 21.382 -13.976 -26.375 1.00 91.56 184 PRO A C 1
ATOM 1410 O O . PRO A 1 184 ? 20.417 -14.709 -26.170 1.00 91.56 184 PRO A O 1
ATOM 1413 N N . GLY A 1 185 ? 21.488 -13.221 -27.470 1.00 86.50 185 GLY A N 1
ATOM 1414 C CA . GLY A 1 185 ? 20.428 -13.121 -28.480 1.00 86.50 185 GLY A CA 1
ATOM 1415 C C . GLY A 1 185 ? 19.336 -12.094 -28.158 1.00 86.50 185 GLY A C 1
ATOM 1416 O O . GLY A 1 185 ? 18.366 -11.995 -28.893 1.00 86.50 185 GLY A O 1
ATOM 1417 N N . THR A 1 186 ? 19.471 -11.310 -27.085 1.00 92.44 186 THR A N 1
ATOM 1418 C CA . THR A 1 186 ? 18.640 -10.113 -26.870 1.00 92.44 186 THR A CA 1
ATOM 1419 C C . THR A 1 186 ? 19.255 -8.904 -27.583 1.00 92.44 186 THR A C 1
ATOM 1421 O O . THR A 1 186 ? 20.468 -8.839 -27.779 1.00 92.44 186 THR A O 1
ATOM 1424 N N . SER A 1 187 ? 18.444 -7.897 -27.927 1.00 90.25 187 SER A N 1
ATOM 1425 C CA . SER A 1 187 ? 18.923 -6.682 -28.614 1.00 90.25 187 SER A CA 1
ATOM 1426 C C . SER A 1 187 ? 19.876 -5.818 -27.776 1.00 90.25 187 SER A C 1
ATOM 1428 O O . SER A 1 187 ? 20.513 -4.918 -28.322 1.00 90.25 187 SER A O 1
ATOM 1430 N N . CYS A 1 188 ? 19.933 -6.047 -26.458 1.00 92.81 188 CYS A N 1
ATOM 1431 C CA . CYS A 1 188 ? 20.836 -5.356 -25.539 1.00 92.81 188 CYS A CA 1
ATOM 1432 C C . CYS A 1 188 ? 22.102 -6.175 -25.251 1.00 92.81 188 CYS A C 1
ATOM 1434 O O . CYS A 1 188 ? 23.189 -5.606 -25.279 1.00 92.81 188 CYS A O 1
ATOM 1436 N N . ALA A 1 189 ? 21.961 -7.475 -24.938 1.00 93.62 189 ALA A N 1
ATOM 1437 C CA . ALA A 1 189 ? 23.042 -8.398 -24.563 1.00 93.62 189 ALA A CA 1
ATOM 1438 C C . ALA A 1 189 ? 24.085 -7.803 -23.585 1.00 93.62 189 ALA A C 1
ATOM 1440 O O . ALA A 1 189 ? 25.267 -8.148 -23.620 1.00 93.62 189 ALA A O 1
ATOM 1441 N N . PHE A 1 190 ? 23.653 -6.882 -22.717 1.00 93.00 190 PHE A N 1
ATOM 1442 C CA . PHE A 1 190 ? 24.515 -6.102 -21.834 1.00 93.00 190 PHE A CA 1
ATOM 1443 C C . PHE A 1 190 ? 23.841 -5.898 -20.479 1.00 93.00 190 PHE A C 1
ATOM 1445 O O . PHE A 1 190 ? 22.667 -5.535 -20.389 1.00 93.00 190 PHE A O 1
ATOM 1452 N N . ASN A 1 191 ? 24.592 -6.122 -19.402 1.00 92.62 191 ASN A N 1
ATOM 1453 C CA . ASN A 1 191 ? 24.072 -5.995 -18.049 1.00 92.62 191 ASN A CA 1
ATOM 1454 C C . ASN A 1 191 ? 24.178 -4.553 -17.538 1.00 92.62 191 ASN A C 1
ATOM 1456 O O . ASN A 1 191 ? 25.204 -4.150 -16.999 1.00 92.62 191 ASN A O 1
ATOM 1460 N N . LEU A 1 192 ? 23.083 -3.802 -17.660 1.00 91.44 192 LEU A N 1
ATOM 1461 C CA . LEU A 1 192 ? 22.962 -2.429 -17.150 1.00 91.44 192 LEU A CA 1
ATOM 1462 C C . LEU A 1 192 ? 22.814 -2.351 -15.622 1.00 91.44 192 LEU A C 1
ATOM 1464 O O . LEU A 1 192 ? 23.035 -1.296 -15.033 1.00 91.44 192 LEU A O 1
ATOM 1468 N N . PHE A 1 193 ? 22.447 -3.459 -14.970 1.00 91.75 193 PHE A N 1
ATOM 1469 C CA . PHE A 1 193 ? 22.092 -3.502 -13.550 1.00 91.75 193 PHE A CA 1
ATOM 1470 C C . PHE A 1 193 ? 22.895 -4.563 -12.769 1.00 91.75 193 PHE A C 1
ATOM 1472 O O . PHE A 1 193 ? 22.299 -5.358 -12.035 1.00 91.75 193 PHE A O 1
ATOM 1479 N N . PRO A 1 194 ? 24.240 -4.604 -12.876 1.00 88.94 194 PRO A N 1
ATOM 1480 C CA . PRO A 1 194 ? 25.031 -5.721 -12.355 1.00 88.94 194 PRO A CA 1
ATOM 1481 C C . PRO A 1 194 ? 24.954 -5.854 -10.830 1.00 88.94 194 PRO A C 1
ATOM 1483 O O . PRO A 1 194 ? 24.830 -6.959 -10.304 1.00 88.94 194 PRO A O 1
ATOM 1486 N N . THR A 1 195 ? 24.975 -4.729 -10.116 1.00 91.06 195 THR A N 1
ATOM 1487 C CA . THR A 1 195 ? 24.990 -4.672 -8.646 1.00 91.06 195 THR A CA 1
ATOM 1488 C C . THR A 1 195 ? 23.620 -4.366 -8.041 1.00 91.06 195 THR A C 1
ATOM 1490 O O . THR A 1 195 ? 23.389 -4.674 -6.873 1.00 91.06 195 THR A O 1
ATOM 1493 N N . PHE A 1 196 ? 22.691 -3.801 -8.819 1.00 92.44 196 PHE A N 1
ATOM 1494 C CA . PHE A 1 196 ? 21.409 -3.286 -8.323 1.00 92.44 196 PHE A CA 1
ATOM 1495 C C . PHE A 1 196 ? 20.596 -4.350 -7.574 1.00 92.44 196 PHE A C 1
ATOM 1497 O O . PHE A 1 196 ? 20.271 -4.168 -6.403 1.00 92.44 196 PHE A O 1
ATOM 1504 N N . PHE A 1 197 ? 20.320 -5.491 -8.214 1.00 94.88 197 PHE A N 1
ATOM 1505 C CA . PHE A 1 197 ? 19.510 -6.548 -7.601 1.00 94.88 197 PHE A CA 1
ATOM 1506 C C . PHE A 1 197 ? 20.205 -7.215 -6.414 1.00 94.88 197 PHE A C 1
ATOM 1508 O O . PHE A 1 197 ? 19.538 -7.606 -5.464 1.00 94.88 197 PHE A O 1
ATOM 1515 N N . GLN A 1 198 ? 21.536 -7.335 -6.438 1.00 94.75 198 GLN A N 1
ATOM 1516 C CA . GLN A 1 198 ? 22.285 -7.890 -5.308 1.00 94.75 198 GLN A CA 1
ATOM 1517 C C . GLN A 1 198 ? 22.157 -6.989 -4.076 1.00 94.75 198 GLN A C 1
ATOM 1519 O O . GLN A 1 198 ? 21.853 -7.473 -2.989 1.00 94.75 198 GLN A O 1
ATOM 1524 N N . ILE A 1 199 ? 22.317 -5.676 -4.264 1.00 93.62 199 ILE A N 1
ATOM 1525 C CA . ILE A 1 199 ? 22.156 -4.687 -3.195 1.00 93.62 199 ILE A CA 1
ATOM 1526 C C . ILE A 1 199 ? 20.707 -4.668 -2.702 1.00 93.62 199 ILE A C 1
ATOM 1528 O O . ILE A 1 199 ? 20.481 -4.714 -1.498 1.00 93.62 199 ILE A O 1
ATOM 1532 N N . ARG A 1 200 ? 19.722 -4.652 -3.609 1.00 95.12 200 ARG A N 1
ATOM 1533 C CA . ARG A 1 200 ? 18.299 -4.643 -3.243 1.00 95.12 200 ARG A CA 1
ATOM 1534 C C . ARG A 1 200 ? 17.907 -5.878 -2.434 1.00 95.12 200 ARG A C 1
ATOM 1536 O O . ARG A 1 200 ? 17.234 -5.735 -1.422 1.00 95.12 200 ARG A O 1
ATOM 1543 N N . ILE A 1 201 ? 18.361 -7.068 -2.832 1.00 96.81 201 ILE A N 1
ATOM 1544 C CA . ILE A 1 201 ? 18.118 -8.307 -2.077 1.00 96.81 201 ILE A CA 1
ATOM 1545 C C . ILE A 1 201 ? 18.790 -8.237 -0.700 1.00 96.81 201 ILE A C 1
ATOM 1547 O O . ILE A 1 201 ? 18.153 -8.574 0.293 1.00 96.81 201 ILE A O 1
ATOM 1551 N N . ALA A 1 202 ? 20.037 -7.761 -0.613 1.00 96.75 202 ALA A N 1
ATOM 1552 C CA . ALA A 1 202 ? 20.727 -7.607 0.669 1.00 96.75 202 ALA A CA 1
ATOM 1553 C C . ALA A 1 202 ? 19.999 -6.628 1.611 1.00 96.75 202 ALA A C 1
ATOM 1555 O O . ALA A 1 202 ? 19.830 -6.926 2.793 1.00 96.75 202 ALA A O 1
ATOM 1556 N N . LEU A 1 203 ? 19.514 -5.496 1.086 1.00 95.69 203 LEU A N 1
ATOM 1557 C CA . LEU A 1 203 ? 18.697 -4.538 1.836 1.00 95.69 203 LEU A CA 1
ATOM 1558 C C . LEU A 1 203 ? 17.344 -5.134 2.247 1.00 95.69 203 LEU A C 1
ATOM 1560 O O . LEU A 1 203 ? 16.922 -4.926 3.378 1.00 95.69 203 LEU A O 1
ATOM 1564 N N . GLY A 1 204 ? 16.700 -5.915 1.375 1.00 96.50 204 GLY A N 1
ATOM 1565 C CA . GLY A 1 204 ? 15.460 -6.627 1.696 1.00 96.50 204 GLY A CA 1
ATOM 1566 C C . GLY A 1 204 ? 15.642 -7.644 2.825 1.00 96.50 204 GLY A C 1
ATOM 1567 O O . GLY A 1 204 ? 14.827 -7.703 3.738 1.00 96.50 204 GLY A O 1
ATOM 1568 N N . ILE A 1 205 ? 16.751 -8.393 2.829 1.00 97.94 205 ILE A N 1
ATOM 1569 C CA . ILE A 1 205 ? 17.093 -9.310 3.929 1.00 97.94 205 ILE A CA 1
ATOM 1570 C C . ILE A 1 205 ? 17.301 -8.533 5.236 1.00 97.94 205 ILE A C 1
ATOM 1572 O O . ILE A 1 205 ? 16.784 -8.939 6.276 1.00 97.94 205 ILE A O 1
ATOM 1576 N N . ALA A 1 206 ? 18.034 -7.416 5.197 1.00 97.50 206 ALA A N 1
ATOM 1577 C CA . ALA A 1 206 ? 18.241 -6.578 6.376 1.00 97.50 206 ALA A CA 1
ATOM 1578 C C . ALA A 1 206 ? 16.913 -6.019 6.922 1.00 97.50 206 ALA A C 1
ATOM 1580 O O . ALA A 1 206 ? 16.672 -6.084 8.127 1.00 97.50 206 ALA A O 1
ATOM 1581 N N . ASP A 1 207 ? 16.030 -5.536 6.045 1.00 96.38 207 ASP A N 1
ATOM 1582 C CA . ASP A 1 207 ? 14.691 -5.064 6.410 1.00 96.38 207 ASP A CA 1
ATOM 1583 C C . ASP A 1 207 ? 13.828 -6.185 7.016 1.00 96.38 207 ASP A C 1
ATOM 1585 O O . ASP A 1 207 ? 13.167 -5.971 8.033 1.00 96.38 207 ASP A O 1
ATOM 1589 N N . LEU A 1 208 ? 13.888 -7.408 6.480 1.00 98.06 208 LEU A N 1
ATOM 1590 C CA . LEU A 1 208 ? 13.165 -8.553 7.039 1.00 98.06 208 LEU A CA 1
ATOM 1591 C C . LEU A 1 208 ? 13.645 -8.885 8.456 1.00 98.06 208 LEU A C 1
ATOM 1593 O O . LEU A 1 208 ? 12.824 -9.128 9.345 1.00 98.06 208 LEU A O 1
ATOM 1597 N N . VAL A 1 209 ? 14.960 -8.869 8.691 1.00 98.44 2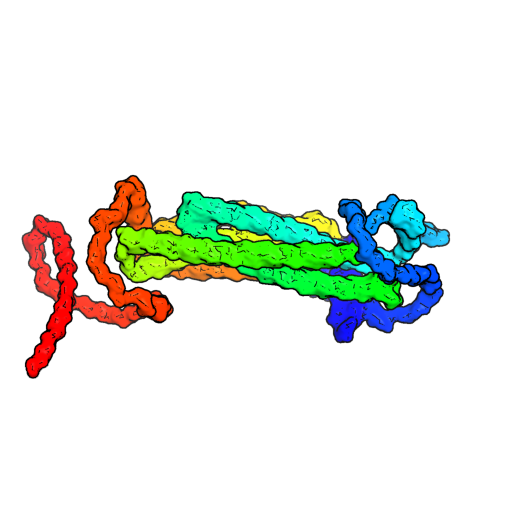09 VAL A N 1
ATOM 1598 C CA . VAL A 1 209 ? 15.539 -9.097 10.025 1.00 98.44 209 VAL A CA 1
ATOM 1599 C C . VAL A 1 209 ? 15.098 -8.001 10.999 1.00 98.44 209 VAL A C 1
ATOM 1601 O O . VAL A 1 209 ? 14.664 -8.308 12.113 1.00 98.44 209 VAL A O 1
ATOM 1604 N N . LEU A 1 210 ? 15.138 -6.731 10.585 1.00 96.75 210 LEU A N 1
ATOM 1605 C CA . LEU A 1 210 ? 14.690 -5.603 11.408 1.00 96.75 210 LEU A CA 1
ATOM 1606 C C . LEU A 1 210 ? 13.189 -5.673 11.721 1.00 96.75 210 LEU A C 1
ATOM 1608 O O . LEU A 1 210 ? 12.796 -5.491 12.871 1.00 96.75 210 LEU A O 1
ATOM 1612 N N . ASN A 1 211 ? 12.340 -5.998 10.745 1.00 96.88 211 ASN A N 1
ATOM 1613 C CA . ASN A 1 211 ? 10.904 -6.142 10.985 1.00 96.88 211 ASN A CA 1
ATOM 1614 C C . ASN A 1 211 ? 10.585 -7.355 11.867 1.00 96.88 211 ASN A C 1
ATOM 1616 O O . ASN A 1 211 ? 9.762 -7.238 12.772 1.00 96.88 211 ASN A O 1
ATOM 1620 N N . THR A 1 212 ? 11.282 -8.481 11.686 1.00 98.44 212 THR A N 1
ATOM 1621 C CA . THR A 1 212 ? 11.094 -9.689 12.509 1.00 98.44 212 THR A CA 1
ATOM 1622 C C . THR A 1 212 ? 11.498 -9.445 13.963 1.00 98.44 212 THR A C 1
ATOM 1624 O O . THR A 1 212 ? 10.755 -9.785 14.884 1.00 98.44 212 THR A O 1
ATOM 1627 N N . THR A 1 213 ? 12.654 -8.816 14.189 1.00 98.25 213 THR A N 1
ATOM 1628 C CA . THR A 1 213 ? 13.123 -8.462 15.539 1.00 98.25 213 THR A CA 1
ATOM 1629 C C . THR A 1 213 ? 12.207 -7.431 16.200 1.00 98.25 213 THR A C 1
ATOM 1631 O O . THR A 1 213 ? 11.806 -7.618 17.351 1.00 98.25 213 THR A O 1
ATOM 1634 N N . ALA A 1 214 ? 11.785 -6.397 15.464 1.00 96.69 214 ALA A N 1
ATOM 1635 C CA . ALA A 1 214 ? 10.816 -5.417 15.947 1.00 96.69 214 ALA A CA 1
ATOM 1636 C C . ALA A 1 214 ? 9.458 -6.056 16.276 1.00 96.69 214 ALA A C 1
ATOM 1638 O O . ALA A 1 214 ? 8.851 -5.699 17.286 1.00 96.69 214 ALA A O 1
ATOM 1639 N N . LEU A 1 215 ? 8.980 -7.007 15.466 1.00 97.69 215 LEU A N 1
ATOM 1640 C CA . LEU A 1 215 ? 7.745 -7.751 15.713 1.00 97.69 215 LEU A CA 1
ATOM 1641 C C . LEU A 1 215 ? 7.856 -8.610 16.976 1.00 97.69 215 LEU A C 1
ATOM 1643 O O . LEU A 1 215 ? 6.947 -8.575 17.801 1.00 97.69 215 LEU A O 1
ATOM 1647 N N . ALA A 1 216 ? 8.965 -9.329 17.165 1.00 98.31 216 ALA A N 1
ATOM 1648 C CA . ALA A 1 216 ? 9.197 -10.134 18.363 1.00 98.31 216 ALA A CA 1
ATOM 1649 C C . ALA A 1 216 ? 9.212 -9.268 19.632 1.00 98.31 216 ALA A C 1
ATOM 1651 O O . ALA A 1 216 ? 8.519 -9.574 20.604 1.00 98.31 216 ALA A O 1
ATOM 1652 N N . PHE A 1 217 ? 9.933 -8.144 19.601 1.00 97.50 217 PHE A N 1
ATOM 1653 C CA . PHE A 1 217 ? 10.003 -7.206 20.721 1.00 97.50 217 PHE A CA 1
ATOM 1654 C C . PHE A 1 217 ? 8.648 -6.551 21.016 1.00 97.50 217 PHE A C 1
ATOM 1656 O O . PHE A 1 217 ? 8.193 -6.542 22.159 1.00 97.50 217 PHE A O 1
ATOM 1663 N N . THR A 1 218 ? 7.962 -6.065 19.977 1.00 95.81 218 THR A N 1
ATOM 1664 C CA . THR A 1 218 ? 6.623 -5.466 20.094 1.00 95.81 218 THR A CA 1
ATOM 1665 C C . THR A 1 218 ? 5.603 -6.488 20.587 1.00 95.81 218 THR A C 1
ATOM 1667 O O . THR A 1 218 ? 4.752 -6.154 21.402 1.00 95.81 218 THR A O 1
ATOM 1670 N N . GLY A 1 219 ? 5.681 -7.740 20.134 1.00 96.81 219 GLY A N 1
ATOM 1671 C CA . GLY A 1 219 ? 4.812 -8.821 20.591 1.00 96.81 219 GLY A CA 1
ATOM 1672 C C . GLY A 1 219 ? 5.044 -9.167 22.060 1.00 96.81 219 GLY A C 1
ATOM 1673 O O . GLY A 1 219 ? 4.082 -9.305 22.815 1.00 96.81 219 GLY A O 1
ATOM 1674 N N . TYR A 1 220 ? 6.308 -9.243 22.486 1.00 97.44 220 TYR A N 1
ATOM 1675 C CA . TYR A 1 220 ? 6.673 -9.493 23.879 1.00 97.44 220 TYR A CA 1
ATOM 1676 C C . TYR A 1 220 ? 6.210 -8.361 24.807 1.00 97.44 220 TYR A C 1
ATOM 1678 O O . TYR A 1 220 ? 5.439 -8.603 25.738 1.00 97.44 220 TYR A O 1
ATOM 1686 N N . LEU A 1 221 ? 6.614 -7.116 24.521 1.00 95.31 221 LEU A N 1
ATOM 1687 C CA . LEU A 1 221 ? 6.206 -5.956 25.318 1.00 95.31 221 LEU A CA 1
ATOM 1688 C C . LEU A 1 221 ? 4.699 -5.721 25.249 1.00 95.31 221 LEU A C 1
ATOM 1690 O O . LEU A 1 221 ? 4.076 -5.426 26.264 1.00 95.31 221 LEU A O 1
ATOM 1694 N N . GLY A 1 222 ? 4.103 -5.885 24.069 1.00 94.06 222 GLY A N 1
ATOM 1695 C CA . GLY A 1 222 ? 2.671 -5.730 23.859 1.00 94.06 222 GLY A CA 1
ATOM 1696 C C . GLY A 1 222 ? 1.872 -6.719 24.697 1.00 94.06 222 GLY A C 1
ATOM 1697 O O . GLY A 1 222 ? 0.920 -6.318 25.358 1.00 94.06 222 GLY A O 1
ATOM 1698 N N . ARG A 1 223 ? 2.296 -7.989 24.765 1.00 95.81 223 ARG A N 1
ATOM 1699 C CA . ARG A 1 223 ? 1.673 -8.987 25.644 1.00 95.81 223 ARG A CA 1
ATOM 1700 C C . ARG A 1 223 ? 1.741 -8.567 27.111 1.00 95.81 223 ARG A C 1
ATOM 1702 O O . ARG A 1 223 ? 0.725 -8.639 27.796 1.00 95.81 223 ARG A O 1
ATOM 1709 N N . HIS A 1 224 ? 2.905 -8.119 27.577 1.00 94.81 224 HIS A N 1
ATOM 1710 C CA . HIS A 1 224 ? 3.079 -7.685 28.963 1.00 94.81 224 HIS A CA 1
ATOM 1711 C C . HIS A 1 224 ? 2.221 -6.451 29.289 1.00 94.81 224 HIS A C 1
ATOM 1713 O O . HIS A 1 224 ? 1.512 -6.430 30.291 1.00 94.81 224 HIS A O 1
ATOM 1719 N N . LEU A 1 225 ? 2.214 -5.442 28.412 1.00 91.81 225 LEU A N 1
ATOM 1720 C CA . LEU A 1 225 ? 1.397 -4.236 28.571 1.00 91.81 225 LEU A CA 1
ATOM 1721 C C . LEU A 1 225 ? -0.100 -4.556 28.573 1.00 91.81 225 LEU A C 1
ATOM 1723 O O . LEU A 1 225 ? -0.828 -4.041 29.415 1.00 91.81 225 LEU A O 1
ATOM 1727 N N . ILE A 1 226 ? -0.564 -5.440 27.685 1.00 91.44 226 ILE A N 1
ATOM 1728 C CA . ILE A 1 226 ? -1.969 -5.871 27.653 1.00 91.44 226 ILE A CA 1
ATOM 1729 C C . ILE A 1 226 ? -2.355 -6.581 28.956 1.00 91.44 226 ILE A C 1
ATOM 1731 O O . ILE A 1 226 ? -3.456 -6.361 29.452 1.00 91.44 226 ILE A O 1
ATOM 1735 N N . GLN A 1 227 ? -1.471 -7.405 29.530 1.00 92.12 227 GLN A N 1
ATOM 1736 C CA . GLN A 1 227 ? -1.729 -8.069 30.813 1.00 92.12 227 GLN A CA 1
ATOM 1737 C C . GLN A 1 227 ? -1.832 -7.063 31.963 1.00 92.12 227 GLN A C 1
ATOM 1739 O O . GLN A 1 227 ? -2.793 -7.106 32.728 1.00 92.12 227 GLN A O 1
ATOM 1744 N N . VAL A 1 228 ? -0.879 -6.134 32.055 1.00 90.44 228 VAL A N 1
ATOM 1745 C CA . VAL A 1 228 ? -0.841 -5.116 33.113 1.00 90.44 228 VAL A CA 1
ATOM 1746 C C . VAL A 1 228 ? -2.037 -4.168 33.009 1.00 90.44 228 VAL A C 1
ATOM 1748 O O . VAL A 1 228 ? -2.752 -3.969 33.988 1.00 90.44 228 VAL A O 1
ATOM 1751 N N . PHE A 1 229 ? -2.314 -3.628 31.820 1.00 86.50 229 PHE A N 1
ATOM 1752 C CA . PHE A 1 229 ? -3.465 -2.748 31.618 1.00 86.50 229 PHE A CA 1
ATOM 1753 C C . PHE A 1 229 ? -4.787 -3.491 31.769 1.00 86.50 229 PHE A C 1
ATOM 1755 O O . PHE A 1 229 ? -5.708 -2.957 32.373 1.00 86.50 229 PHE A O 1
ATOM 1762 N N . GLY A 1 230 ? -4.871 -4.742 31.309 1.00 85.06 230 GLY A N 1
ATOM 1763 C CA . GLY A 1 230 ? -6.041 -5.585 31.536 1.00 85.06 230 GLY A CA 1
ATOM 1764 C C . GLY A 1 230 ? -6.334 -5.767 33.025 1.00 85.06 230 GLY A C 1
ATOM 1765 O O . GLY A 1 230 ? -7.475 -5.587 33.446 1.00 85.06 230 GLY A O 1
ATOM 1766 N N . ALA A 1 231 ? -5.309 -6.048 33.835 1.00 86.62 231 ALA A N 1
ATOM 1767 C CA . ALA A 1 231 ? -5.460 -6.158 35.282 1.00 86.62 231 ALA A CA 1
ATOM 1768 C C . ALA A 1 231 ? -5.963 -4.843 35.901 1.00 86.62 231 ALA A C 1
ATOM 1770 O O . ALA A 1 231 ? -6.938 -4.862 36.649 1.00 86.62 231 ALA A O 1
ATOM 1771 N N . PHE A 1 232 ? -5.378 -3.698 35.536 1.00 83.50 232 PHE A N 1
ATOM 1772 C CA . PHE A 1 232 ? -5.805 -2.397 36.064 1.00 83.50 232 PHE A CA 1
ATOM 1773 C C . PHE A 1 232 ? -7.228 -2.002 35.651 1.00 83.50 232 PHE A C 1
ATOM 1775 O O . PHE A 1 232 ? -7.980 -1.489 36.481 1.00 83.50 232 PHE A O 1
ATOM 1782 N N . THR A 1 233 ? -7.615 -2.255 34.398 1.00 81.00 233 THR A N 1
ATOM 1783 C CA . THR A 1 233 ? -8.954 -1.922 33.895 1.00 81.00 233 THR A CA 1
ATOM 1784 C C . THR A 1 233 ? -10.036 -2.759 34.580 1.00 81.00 233 THR A C 1
ATOM 1786 O O . THR A 1 233 ? -11.085 -2.223 34.925 1.00 81.00 233 THR A O 1
ATOM 1789 N N . PHE A 1 234 ? -9.797 -4.053 34.832 1.00 78.75 234 PHE A N 1
ATOM 1790 C CA . PHE A 1 234 ? -10.814 -4.927 35.436 1.00 78.75 234 PHE A CA 1
ATOM 1791 C C . PHE A 1 234 ? -10.826 -4.928 36.969 1.00 78.75 234 PHE A C 1
ATOM 1793 O O . PHE A 1 234 ? -11.867 -5.211 37.555 1.00 78.75 234 PHE A O 1
ATOM 1800 N N . GLN A 1 235 ? -9.717 -4.594 37.637 1.00 76.88 235 GLN A N 1
ATOM 1801 C CA . GLN A 1 235 ? -9.673 -4.573 39.105 1.00 76.88 235 GLN A CA 1
ATOM 1802 C C . GLN A 1 235 ? -10.424 -3.388 39.725 1.00 76.88 235 GLN A C 1
ATOM 1804 O O . GLN A 1 235 ? -10.875 -3.490 40.862 1.00 76.88 235 GLN A O 1
ATOM 1809 N N . ARG A 1 236 ? -10.575 -2.266 39.009 1.00 70.00 236 ARG A N 1
ATOM 1810 C CA . ARG A 1 236 ? -11.213 -1.058 39.565 1.00 70.00 236 ARG A CA 1
ATOM 1811 C C . ARG A 1 236 ? -12.733 -1.135 39.633 1.00 70.00 236 ARG A C 1
ATOM 1813 O O . ARG A 1 236 ? -13.334 -0.560 40.533 1.00 70.00 236 ARG A O 1
ATOM 1820 N N . VAL A 1 237 ? -13.354 -1.813 38.681 1.00 66.75 237 VAL A N 1
ATOM 1821 C CA . VAL A 1 237 ? -14.808 -1.863 38.544 1.00 66.75 237 VAL A CA 1
ATOM 1822 C C . VAL A 1 237 ? -15.078 -3.241 37.983 1.00 66.75 237 VAL A C 1
ATOM 1824 O O . VAL A 1 237 ? -14.805 -3.432 36.812 1.00 66.75 237 VAL A O 1
ATOM 1827 N N . GLY A 1 238 ? -15.490 -4.227 38.783 1.00 78.88 238 GLY A N 1
ATOM 1828 C CA . GLY A 1 238 ? -15.797 -5.566 38.262 1.00 78.88 238 GLY A CA 1
ATOM 1829 C C . GLY A 1 238 ? -16.990 -5.470 37.307 1.00 78.88 238 GLY A C 1
ATOM 1830 O O . GLY A 1 238 ? -18.125 -5.468 37.792 1.00 78.88 238 GLY A O 1
ATOM 1831 N N . PRO A 1 239 ? -16.796 -5.314 35.980 1.00 81.62 239 PRO A N 1
ATOM 1832 C CA . PRO A 1 239 ? -17.877 -4.894 35.116 1.00 81.62 239 PRO A CA 1
ATOM 1833 C C . PRO A 1 239 ? -18.749 -6.113 34.841 1.00 81.62 239 PRO A C 1
ATOM 1835 O O . PRO A 1 239 ? -18.234 -7.230 34.704 1.00 81.62 239 PRO A O 1
ATOM 1838 N N . PRO A 1 240 ? -20.065 -5.934 34.681 1.00 88.31 240 PRO A N 1
ATOM 1839 C CA . PRO A 1 240 ? -20.893 -7.028 34.215 1.00 88.31 240 PRO A CA 1
ATOM 1840 C C . PRO A 1 240 ? -20.403 -7.480 32.826 1.00 88.31 240 PRO A C 1
ATOM 1842 O O . PRO A 1 240 ? -20.028 -6.668 31.976 1.00 88.31 240 PRO A O 1
ATOM 1845 N N . SER A 1 241 ? -20.404 -8.793 32.584 1.00 87.25 241 SER A N 1
ATOM 1846 C CA . SER A 1 241 ? -19.789 -9.432 31.404 1.00 87.25 241 SER A CA 1
ATOM 1847 C C . SER A 1 241 ? -20.243 -8.850 30.058 1.00 87.25 241 SER A C 1
ATOM 1849 O O . SER A 1 241 ? -19.460 -8.775 29.108 1.00 87.25 241 SER A O 1
ATOM 1851 N N . HIS A 1 242 ? -21.490 -8.378 29.974 1.00 89.00 242 HIS A N 1
ATOM 1852 C CA . HIS A 1 242 ? -22.028 -7.756 28.766 1.00 89.00 242 HIS A CA 1
ATOM 1853 C C . HIS A 1 242 ? -21.330 -6.430 28.409 1.00 89.00 242 HIS A C 1
ATOM 1855 O O . HIS A 1 242 ? -21.105 -6.178 27.226 1.00 89.00 242 HIS A O 1
ATOM 1861 N N . VAL A 1 243 ? -20.927 -5.616 29.397 1.00 90.12 243 VAL A N 1
ATOM 1862 C CA . VAL A 1 243 ? -20.192 -4.355 29.168 1.00 90.12 243 VAL A CA 1
ATOM 1863 C C . VAL A 1 243 ? -18.792 -4.650 28.638 1.00 90.12 243 VAL A C 1
ATOM 1865 O O . VAL A 1 243 ? -18.339 -3.998 27.700 1.00 90.12 243 VAL A O 1
ATOM 1868 N N . VAL A 1 244 ? -18.141 -5.699 29.153 1.00 89.88 244 VAL A N 1
ATOM 1869 C CA . VAL A 1 244 ? -16.815 -6.137 28.686 1.00 89.88 244 VAL A CA 1
ATOM 1870 C C . VAL A 1 244 ? -16.839 -6.512 27.201 1.00 89.88 244 VAL A C 1
ATOM 1872 O O . VAL A 1 244 ? -15.916 -6.167 26.463 1.00 89.88 244 VAL A O 1
ATOM 1875 N N . CYS A 1 245 ? -17.901 -7.181 26.737 1.00 91.81 245 CYS A N 1
ATOM 1876 C CA . CYS A 1 245 ? -18.055 -7.528 25.321 1.00 91.81 245 CYS A CA 1
ATOM 1877 C C . CYS A 1 245 ? -18.154 -6.262 24.442 1.00 91.81 245 CYS A C 1
ATOM 1879 O O . CYS A 1 245 ? -17.455 -6.155 23.433 1.00 91.81 245 CYS A O 1
ATOM 1881 N N . ILE A 1 246 ? -18.954 -5.267 24.850 1.00 92.06 246 ILE A N 1
ATOM 1882 C CA . ILE A 1 246 ? -19.111 -4.002 24.109 1.00 92.06 246 ILE A CA 1
ATOM 1883 C C . ILE A 1 246 ? -17.801 -3.204 24.104 1.00 92.06 246 ILE A C 1
ATOM 1885 O O . ILE A 1 246 ? -17.384 -2.708 23.058 1.00 92.06 246 ILE A O 1
ATOM 1889 N N . TYR A 1 247 ? -17.115 -3.130 25.245 1.00 90.75 247 TYR A N 1
ATOM 1890 C CA . TYR A 1 247 ? -15.822 -2.462 25.353 1.00 90.75 247 TYR A CA 1
ATOM 1891 C C . TYR A 1 247 ? -14.793 -3.064 24.387 1.00 90.75 247 TYR A C 1
ATOM 1893 O O . TYR A 1 247 ? -14.119 -2.334 23.666 1.00 90.75 247 TYR A O 1
ATOM 1901 N N . ARG A 1 248 ? -14.726 -4.396 24.269 1.00 92.25 248 ARG A N 1
ATOM 1902 C CA . ARG A 1 248 ? -13.834 -5.067 23.306 1.00 92.25 248 ARG A CA 1
ATOM 1903 C C . ARG A 1 248 ? -14.167 -4.751 21.850 1.00 92.25 248 ARG A C 1
ATOM 1905 O O . ARG A 1 248 ? -13.244 -4.567 21.061 1.00 92.25 248 ARG A O 1
ATOM 1912 N N . LEU A 1 249 ? -15.451 -4.666 21.495 1.00 94.44 249 LEU A N 1
ATOM 1913 C CA . LEU A 1 249 ? -15.873 -4.234 20.157 1.00 94.44 249 LEU A CA 1
ATOM 1914 C C . LEU A 1 249 ? -15.436 -2.794 19.873 1.00 94.44 249 LEU A C 1
ATOM 1916 O O . LEU A 1 249 ? -14.919 -2.519 18.792 1.00 94.44 249 LEU A O 1
ATOM 1920 N N . PHE A 1 250 ? -15.572 -1.897 20.853 1.00 94.31 250 PHE A N 1
ATOM 1921 C CA . PHE A 1 250 ? -15.066 -0.529 20.755 1.00 94.31 250 PHE A CA 1
ATOM 1922 C C . PHE A 1 250 ? -13.543 -0.491 20.559 1.00 94.31 250 PHE A C 1
ATOM 1924 O O . PHE A 1 250 ? -13.067 0.196 19.654 1.00 94.31 250 PHE A O 1
ATOM 1931 N N . LEU A 1 251 ? -12.779 -1.264 21.342 1.00 93.75 251 LEU A N 1
ATOM 1932 C CA . LEU A 1 251 ? -11.326 -1.355 21.176 1.00 93.75 251 LEU A CA 1
ATOM 1933 C C . LEU A 1 251 ? -10.951 -1.870 19.782 1.00 93.75 251 LEU A C 1
ATOM 1935 O O . LEU A 1 251 ? -10.083 -1.291 19.134 1.00 93.75 251 LEU A O 1
ATOM 1939 N N . ALA A 1 252 ? -11.621 -2.920 19.299 1.00 96.00 252 ALA A N 1
ATOM 1940 C CA . ALA A 1 252 ? -11.400 -3.453 17.959 1.00 96.00 252 ALA A CA 1
ATOM 1941 C C . ALA A 1 252 ? -11.701 -2.398 16.885 1.00 96.00 252 ALA A C 1
ATOM 1943 O O . ALA A 1 252 ? -10.877 -2.166 16.005 1.00 96.00 252 ALA A O 1
ATOM 1944 N N . LEU A 1 253 ? -12.833 -1.698 16.984 1.00 96.88 253 LEU A N 1
ATOM 1945 C CA . LEU A 1 253 ? -13.182 -0.619 16.061 1.00 96.88 253 LEU A CA 1
ATOM 1946 C C . LEU A 1 253 ? -12.113 0.483 16.049 1.00 96.88 253 LEU A C 1
ATOM 1948 O O . LEU A 1 253 ? -11.753 0.974 14.982 1.00 96.88 253 LEU A O 1
ATOM 1952 N N . TRP A 1 254 ? -11.552 0.833 17.209 1.00 96.25 254 TRP A N 1
ATOM 1953 C CA . TRP A 1 254 ? -10.470 1.812 17.289 1.00 96.25 254 TRP A CA 1
ATOM 1954 C C . TRP A 1 254 ? -9.173 1.333 16.628 1.00 96.25 254 TRP A C 1
ATOM 1956 O O . TRP A 1 254 ? -8.537 2.115 15.925 1.00 96.25 254 TRP A O 1
ATOM 1966 N N . VAL A 1 255 ? -8.808 0.053 16.777 1.00 96.94 255 VAL A N 1
ATOM 1967 C CA . VAL A 1 255 ? -7.675 -0.550 16.046 1.00 96.94 255 VAL A CA 1
ATOM 1968 C C . VAL A 1 255 ? -7.868 -0.374 14.542 1.00 96.94 255 VAL A C 1
ATOM 1970 O O . VAL A 1 255 ? -6.984 0.140 13.860 1.00 96.94 255 VAL A O 1
ATOM 1973 N N . PHE A 1 256 ? -9.039 -0.753 14.026 1.00 98.00 256 PHE A N 1
ATOM 1974 C CA . PHE A 1 256 ? -9.358 -0.639 12.604 1.00 98.00 256 PHE A CA 1
ATOM 1975 C C . PHE A 1 256 ? -9.355 0.819 12.122 1.00 98.00 256 PHE A C 1
ATOM 1977 O O . PHE A 1 256 ? -8.801 1.098 11.061 1.00 98.00 256 PHE A O 1
ATOM 1984 N N . LEU A 1 257 ? -9.867 1.761 12.922 1.00 96.81 257 LEU A N 1
ATOM 1985 C CA . LEU A 1 257 ? -9.795 3.191 12.611 1.00 96.81 257 LEU A CA 1
ATOM 1986 C C . LEU A 1 257 ? -8.346 3.686 12.519 1.00 96.81 257 LEU A C 1
ATOM 1988 O O . LEU A 1 257 ? -8.002 4.365 11.557 1.00 96.81 257 LEU A O 1
ATOM 1992 N N . GLN A 1 258 ? -7.469 3.305 13.448 1.00 96.31 258 GLN A N 1
ATOM 1993 C CA . GLN A 1 258 ? -6.051 3.687 13.398 1.00 96.31 258 GLN A CA 1
ATOM 1994 C C . GLN A 1 258 ? -5.331 3.089 12.181 1.00 96.31 258 GLN A C 1
ATOM 1996 O O . GLN A 1 258 ? -4.584 3.788 11.496 1.00 96.31 258 GLN A O 1
ATOM 2001 N N . LEU A 1 259 ? -5.590 1.816 11.867 1.00 96.38 259 LEU A N 1
ATOM 2002 C CA . LEU A 1 259 ? -5.049 1.171 10.667 1.00 96.38 259 LEU A CA 1
ATOM 2003 C C . LEU A 1 259 ? -5.556 1.859 9.391 1.00 96.38 259 LEU A C 1
ATOM 2005 O O . LEU A 1 259 ? -4.783 2.087 8.460 1.00 96.38 259 LEU A O 1
ATOM 2009 N N . SER A 1 260 ? -6.834 2.242 9.358 1.00 97.00 260 SER A N 1
ATOM 2010 C CA . SER A 1 260 ? -7.457 2.843 8.179 1.00 97.00 260 SER A CA 1
ATOM 2011 C C . SER A 1 260 ? -6.791 4.152 7.757 1.00 97.00 260 SER A C 1
ATOM 2013 O O . SER A 1 260 ? -6.661 4.387 6.562 1.00 97.00 260 SER A O 1
ATOM 2015 N N . VAL A 1 261 ? -6.295 4.966 8.700 1.00 96.62 261 VAL A N 1
ATOM 2016 C CA . VAL A 1 261 ? -5.626 6.238 8.381 1.00 96.62 261 VAL A CA 1
ATOM 2017 C C . VAL A 1 261 ? -4.447 5.998 7.445 1.00 96.62 261 VAL A C 1
ATOM 2019 O O . VAL A 1 261 ? -4.396 6.555 6.350 1.00 96.62 261 VAL A O 1
ATOM 2022 N N . TYR A 1 262 ? -3.529 5.115 7.830 1.00 97.12 262 TYR A N 1
ATOM 2023 C CA . TYR A 1 262 ? -2.350 4.833 7.020 1.00 97.12 262 TYR A CA 1
ATOM 2024 C C . TYR A 1 262 ? -2.697 4.051 5.748 1.00 97.12 262 TYR A C 1
ATOM 2026 O O . TYR A 1 262 ? -2.250 4.415 4.657 1.00 97.12 262 TYR A O 1
ATOM 2034 N N . PHE A 1 263 ? -3.524 3.006 5.865 1.00 97.25 263 PHE A N 1
ATOM 2035 C CA . PHE A 1 263 ? -3.843 2.136 4.732 1.00 97.25 263 PHE A CA 1
ATOM 2036 C C . PHE A 1 263 ? -4.780 2.780 3.706 1.00 97.25 263 PHE A C 1
ATOM 2038 O O . PHE A 1 263 ? -4.799 2.322 2.572 1.00 97.25 263 PHE A O 1
ATOM 2045 N N . LEU A 1 264 ? -5.530 3.839 4.025 1.00 97.00 264 LEU A N 1
ATOM 2046 C CA . LEU A 1 264 ? -6.281 4.617 3.028 1.00 97.00 264 LEU A CA 1
ATOM 2047 C C . LEU A 1 264 ? -5.405 5.700 2.392 1.00 97.00 264 LEU A C 1
ATOM 2049 O O . LEU A 1 264 ? -5.390 5.827 1.171 1.00 97.00 264 LEU A O 1
ATOM 2053 N N . ILE A 1 265 ? -4.644 6.453 3.194 1.00 97.38 265 ILE A N 1
ATOM 2054 C CA . ILE A 1 265 ? -3.836 7.574 2.689 1.00 97.38 265 ILE A CA 1
ATOM 2055 C C . ILE A 1 265 ? -2.706 7.084 1.779 1.00 97.38 265 ILE A C 1
ATOM 2057 O O . ILE A 1 265 ? -2.468 7.676 0.730 1.00 97.38 265 ILE A O 1
ATOM 2061 N N . THR A 1 266 ? -2.024 5.998 2.142 1.00 97.62 266 THR A N 1
ATOM 2062 C CA . THR A 1 266 ? -0.854 5.505 1.398 1.00 97.62 266 THR A CA 1
ATOM 2063 C C . THR A 1 266 ? -1.173 5.122 -0.052 1.00 97.62 266 THR A C 1
ATOM 2065 O O . THR A 1 266 ? -0.549 5.692 -0.948 1.00 97.62 266 THR A O 1
ATOM 2068 N N . PRO A 1 267 ? -2.135 4.225 -0.352 1.00 97.00 267 PRO A N 1
ATOM 2069 C CA . PRO A 1 267 ? -2.483 3.916 -1.736 1.00 97.00 267 PRO A CA 1
ATOM 2070 C C . PRO A 1 267 ? -3.030 5.136 -2.489 1.00 97.00 267 PRO A C 1
ATOM 2072 O O . PRO A 1 267 ? -2.710 5.297 -3.661 1.00 97.00 267 PRO A O 1
ATOM 2075 N N . ILE A 1 268 ? -3.765 6.047 -1.838 1.00 96.06 268 ILE A N 1
ATOM 2076 C CA . ILE A 1 268 ? -4.175 7.315 -2.468 1.00 96.06 268 ILE A CA 1
ATOM 2077 C C . ILE A 1 268 ? -2.942 8.137 -2.879 1.00 96.06 268 ILE A C 1
ATOM 2079 O O . ILE A 1 268 ? -2.860 8.609 -4.012 1.00 96.06 268 ILE A O 1
ATOM 2083 N N . GLY A 1 269 ? -1.953 8.266 -1.993 1.00 95.75 269 GLY A N 1
ATOM 2084 C CA . GLY A 1 269 ? -0.703 8.974 -2.266 1.00 95.75 269 GLY A CA 1
ATOM 2085 C C . GLY A 1 269 ? 0.115 8.330 -3.386 1.00 95.75 269 GLY A C 1
ATOM 2086 O O . GLY A 1 269 ? 0.601 9.036 -4.272 1.00 95.75 269 GLY A O 1
ATOM 2087 N N . LEU A 1 270 ? 0.223 6.998 -3.398 1.00 95.25 270 LEU A N 1
ATOM 2088 C CA . LEU A 1 270 ? 0.890 6.251 -4.469 1.00 95.25 270 LEU A CA 1
ATOM 2089 C C . LEU A 1 270 ? 0.187 6.457 -5.813 1.00 95.25 270 LEU A C 1
ATOM 2091 O O . LEU A 1 270 ? 0.846 6.729 -6.815 1.00 95.25 270 LEU A O 1
ATOM 2095 N N . TRP A 1 271 ? -1.146 6.399 -5.821 1.00 93.50 271 TRP A N 1
ATOM 2096 C CA . TRP A 1 271 ? -1.948 6.637 -7.014 1.00 93.50 271 TRP A CA 1
ATOM 2097 C C . TRP A 1 271 ? -1.757 8.055 -7.562 1.00 93.50 271 TRP A C 1
ATOM 2099 O O . TRP A 1 271 ? -1.479 8.220 -8.748 1.00 93.50 271 TRP A O 1
ATOM 2109 N N . ILE A 1 272 ? -1.858 9.084 -6.711 1.00 91.56 272 ILE A N 1
ATOM 2110 C CA . ILE A 1 272 ? -1.657 10.485 -7.116 1.00 91.56 272 ILE A CA 1
ATOM 2111 C C . ILE A 1 272 ? -0.244 10.686 -7.656 1.00 91.56 272 ILE A C 1
ATOM 2113 O O . ILE A 1 272 ? -0.067 11.295 -8.707 1.00 91.56 272 ILE A O 1
ATOM 2117 N N . THR A 1 273 ? 0.762 10.159 -6.959 1.00 91.31 273 THR A N 1
ATOM 2118 C CA . THR A 1 273 ? 2.161 10.298 -7.375 1.00 91.31 273 THR A CA 1
ATOM 2119 C C . THR A 1 273 ? 2.382 9.678 -8.748 1.00 91.31 273 THR A C 1
ATOM 2121 O O . THR A 1 273 ? 3.064 10.263 -9.587 1.00 91.31 273 THR A O 1
ATOM 2124 N N . TRP A 1 274 ? 1.765 8.527 -9.010 1.00 88.38 274 TRP A N 1
ATOM 2125 C CA . TRP A 1 274 ? 1.824 7.892 -10.318 1.00 88.38 274 TRP A CA 1
ATOM 2126 C C . TRP A 1 274 ? 1.065 8.680 -11.390 1.00 88.38 274 TRP A C 1
ATOM 2128 O O . TRP A 1 274 ? 1.577 8.850 -12.491 1.00 88.38 274 TRP A O 1
ATOM 2138 N N . LEU A 1 275 ? -0.111 9.223 -11.068 1.00 88.00 275 LEU A N 1
ATOM 2139 C CA . LEU A 1 275 ? -0.921 10.020 -11.992 1.00 88.00 275 LEU A CA 1
ATOM 2140 C C . LEU A 1 275 ? -0.230 11.336 -12.387 1.00 88.00 275 LEU A C 1
ATOM 2142 O O . LEU A 1 275 ? -0.323 11.750 -13.540 1.00 88.00 275 LEU A O 1
ATOM 2146 N N . LEU A 1 276 ? 0.482 11.973 -11.451 1.00 87.44 276 LEU A N 1
ATOM 2147 C CA . LEU A 1 276 ? 1.192 13.235 -11.683 1.00 87.44 276 LEU A CA 1
ATOM 2148 C C . LEU A 1 276 ? 2.560 13.037 -12.351 1.00 87.44 276 LEU A C 1
ATOM 2150 O O . LEU A 1 276 ? 2.916 13.802 -13.244 1.00 87.44 276 LEU A O 1
ATOM 2154 N N . ASN A 1 277 ? 3.327 12.021 -11.941 1.00 86.50 277 ASN A N 1
ATOM 2155 C CA . ASN A 1 277 ? 4.676 11.791 -12.474 1.00 86.50 277 ASN A CA 1
ATOM 2156 C C . ASN A 1 277 ? 4.680 10.910 -13.732 1.00 86.50 277 ASN A C 1
ATOM 2158 O O . ASN A 1 277 ? 5.643 10.930 -14.498 1.00 86.50 277 ASN A O 1
ATOM 2162 N N . GLY A 1 278 ? 3.617 10.138 -13.964 1.00 70.25 278 GLY A N 1
ATOM 2163 C CA . GLY A 1 278 ? 3.401 9.347 -15.171 1.00 70.25 278 GLY A CA 1
ATOM 2164 C C . GLY A 1 278 ? 2.914 10.226 -16.318 1.00 70.25 278 GLY A C 1
ATOM 2165 O O . GLY A 1 278 ? 1.748 10.162 -16.703 1.00 70.25 278 GLY A O 1
ATOM 2166 N N . SER A 1 279 ? 3.803 11.052 -16.869 1.00 58.22 279 SER A N 1
ATOM 2167 C CA . SER A 1 279 ? 3.505 12.026 -17.934 1.00 58.22 279 SER A CA 1
ATOM 2168 C C . SER A 1 279 ? 2.791 11.436 -19.162 1.00 58.22 279 SER A C 1
ATOM 2170 O O . SER A 1 279 ? 2.044 12.148 -19.831 1.00 58.22 279 SER A O 1
ATOM 2172 N N . ALA A 1 280 ? 2.951 10.136 -19.423 1.00 70.38 280 ALA A N 1
ATOM 2173 C CA . ALA A 1 280 ? 2.244 9.416 -20.480 1.00 70.38 280 ALA A CA 1
ATOM 2174 C C . ALA A 1 280 ? 0.751 9.189 -20.170 1.00 70.38 280 ALA A C 1
ATOM 2176 O O . ALA A 1 280 ? -0.108 9.379 -21.026 1.00 70.38 280 ALA A O 1
ATOM 2177 N N . LEU A 1 281 ? 0.424 8.807 -18.934 1.00 72.75 281 LEU A N 1
ATOM 2178 C CA . LEU A 1 281 ? -0.920 8.361 -18.551 1.00 72.75 281 LEU A CA 1
ATOM 2179 C C . LEU A 1 281 ? -1.838 9.497 -18.105 1.00 72.75 281 LEU A C 1
ATOM 2181 O O . LEU A 1 281 ? -3.059 9.403 -18.275 1.00 72.75 281 LEU A O 1
ATOM 2185 N N . GLY A 1 282 ? -1.264 10.590 -17.595 1.00 72.19 282 GLY A N 1
ATOM 2186 C CA . GLY A 1 282 ? -2.019 11.799 -17.269 1.00 72.19 282 GLY A CA 1
ATOM 2187 C C . GLY A 1 282 ? -2.745 12.382 -18.487 1.00 72.19 282 GLY A C 1
ATOM 2188 O O . GLY A 1 282 ? -3.876 12.838 -18.362 1.00 72.19 282 GLY A O 1
ATOM 2189 N N . GLN A 1 283 ? -2.144 12.291 -19.681 1.00 76.50 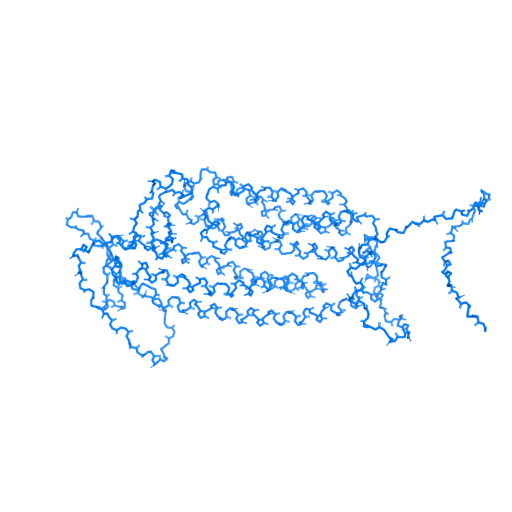283 GLN A N 1
ATOM 2190 C CA . GLN A 1 283 ? -2.756 12.773 -20.928 1.00 76.50 283 GLN A CA 1
ATOM 2191 C C . GLN A 1 283 ? -3.850 11.840 -21.469 1.00 76.50 283 GLN A C 1
ATOM 2193 O O . GLN A 1 283 ? -4.785 12.301 -22.120 1.00 76.50 283 GLN A O 1
ATOM 2198 N N . ILE A 1 284 ? -3.754 10.537 -21.191 1.00 78.75 284 ILE A N 1
ATOM 2199 C CA . ILE A 1 284 ? -4.716 9.527 -21.664 1.00 78.75 284 ILE A CA 1
ATOM 2200 C C . ILE A 1 284 ? -6.008 9.570 -20.830 1.00 78.75 284 ILE A C 1
ATOM 2202 O O . ILE A 1 284 ? -7.096 9.250 -21.314 1.00 78.75 284 ILE A O 1
ATOM 2206 N N . THR A 1 285 ? -5.921 10.005 -19.573 1.00 81.69 285 THR A N 1
ATOM 2207 C CA . THR A 1 285 ? -7.053 9.972 -18.644 1.00 81.69 285 THR A CA 1
ATOM 2208 C C . THR A 1 285 ? -7.915 11.231 -18.768 1.00 81.69 285 THR A C 1
ATOM 2210 O O . THR A 1 285 ? -7.653 12.248 -18.131 1.00 81.69 285 THR A O 1
ATOM 2213 N N . ARG A 1 286 ? -9.007 11.149 -19.541 1.00 81.88 286 ARG A N 1
ATOM 2214 C CA . ARG A 1 286 ? -9.956 12.264 -19.761 1.00 81.88 286 ARG A CA 1
ATOM 2215 C C . ARG A 1 286 ? -10.607 12.802 -18.472 1.00 81.88 286 ARG A C 1
ATOM 2217 O O . ARG A 1 286 ? -11.039 13.948 -18.447 1.00 81.88 286 ARG A O 1
ATOM 2224 N N . GLU A 1 287 ? -10.650 12.000 -17.406 1.00 86.12 287 GLU A N 1
ATOM 2225 C CA . GLU A 1 287 ? -11.299 12.322 -16.121 1.00 86.12 287 GLU A CA 1
ATOM 2226 C C . GLU A 1 287 ? -10.306 12.525 -14.956 1.00 86.12 287 GLU A C 1
ATOM 2228 O O . GLU A 1 287 ? -10.674 12.398 -13.788 1.00 86.12 287 GLU A O 1
ATOM 2233 N N . ALA A 1 288 ? -9.039 12.857 -15.239 1.00 85.88 288 ALA A N 1
ATOM 2234 C CA . ALA A 1 288 ? -8.005 13.030 -14.210 1.00 85.88 288 ALA A CA 1
ATOM 2235 C C . ALA A 1 288 ? -8.412 14.012 -13.088 1.00 85.88 288 ALA A C 1
ATOM 2237 O O . ALA A 1 288 ? -8.167 13.745 -11.909 1.00 85.88 288 ALA A O 1
ATOM 2238 N N . THR A 1 289 ? -9.098 15.105 -13.438 1.00 89.31 289 THR A N 1
ATOM 2239 C CA . THR A 1 289 ? -9.574 16.121 -12.485 1.00 89.31 289 THR A CA 1
ATOM 2240 C C . THR A 1 289 ? -10.596 15.566 -11.494 1.00 89.31 289 THR A C 1
ATOM 2242 O O . THR A 1 289 ? -10.546 15.908 -10.314 1.00 89.31 289 THR A O 1
ATOM 2245 N N . LEU A 1 290 ? -11.499 14.687 -11.946 1.00 90.69 290 LEU A N 1
ATOM 2246 C CA . LEU A 1 290 ? -12.512 14.081 -11.081 1.00 90.69 290 LEU A CA 1
ATOM 2247 C C . LEU A 1 290 ? -11.847 13.185 -10.033 1.00 90.69 290 LEU A C 1
ATOM 2249 O O . LEU A 1 290 ? -12.146 13.300 -8.846 1.00 90.69 290 LEU A O 1
ATOM 2253 N N . TYR A 1 291 ? -10.905 12.338 -10.456 1.00 89.56 291 TYR A N 1
ATOM 2254 C CA . TYR A 1 291 ? -10.167 11.473 -9.538 1.00 89.56 291 TYR A CA 1
ATOM 2255 C C . TYR A 1 291 ? -9.362 12.288 -8.528 1.00 89.56 291 TYR A C 1
ATOM 2257 O O . TYR A 1 291 ? -9.449 12.035 -7.329 1.00 89.56 291 TYR A O 1
ATOM 2265 N N . GLN A 1 292 ? -8.639 13.312 -8.985 1.00 90.19 292 GLN A N 1
ATOM 2266 C CA . GLN A 1 292 ? -7.886 14.200 -8.103 1.00 90.19 292 GLN A CA 1
ATOM 2267 C C . GLN A 1 292 ? -8.790 14.873 -7.059 1.00 90.19 292 GLN A C 1
ATOM 2269 O O . GLN A 1 292 ? -8.455 14.872 -5.874 1.00 90.19 292 GLN A O 1
ATOM 2274 N N . ALA A 1 293 ? -9.948 15.397 -7.473 1.00 92.75 293 ALA A N 1
ATOM 2275 C CA . ALA A 1 293 ? -10.911 16.012 -6.564 1.00 92.75 293 ALA A CA 1
ATOM 2276 C C . ALA A 1 293 ? -11.454 15.008 -5.533 1.00 92.75 293 ALA A C 1
ATOM 2278 O O . ALA A 1 293 ? -11.490 15.318 -4.342 1.00 92.75 293 ALA A O 1
ATOM 2279 N N . LEU A 1 294 ? -11.809 13.791 -5.961 1.00 91.94 294 LEU A N 1
ATOM 2280 C CA . LEU A 1 294 ? -12.281 12.726 -5.069 1.00 91.94 294 LEU A CA 1
ATOM 2281 C C . LEU A 1 294 ? -11.225 12.326 -4.031 1.00 91.94 294 LEU A C 1
ATOM 2283 O O . LEU A 1 294 ? -11.565 12.098 -2.868 1.00 91.94 294 LEU A O 1
ATOM 2287 N N . PHE A 1 295 ? -9.946 12.281 -4.407 1.00 92.00 295 PHE A N 1
ATOM 2288 C CA . PHE A 1 295 ? -8.877 11.971 -3.460 1.00 92.00 295 PHE A CA 1
ATOM 2289 C C . PHE A 1 295 ? -8.622 13.090 -2.462 1.00 92.00 295 PHE A C 1
ATOM 2291 O O . PHE A 1 295 ? -8.504 12.811 -1.271 1.00 92.00 295 PHE A O 1
ATOM 2298 N N . ILE A 1 296 ? -8.575 14.345 -2.920 1.00 93.19 296 ILE A N 1
ATOM 2299 C CA . ILE A 1 296 ? -8.424 15.500 -2.027 1.00 93.19 296 ILE A CA 1
ATOM 2300 C C . ILE A 1 296 ? -9.589 15.539 -1.036 1.00 93.19 296 ILE A C 1
ATOM 2302 O O . ILE A 1 296 ? -9.364 15.679 0.165 1.00 93.19 296 ILE A O 1
ATOM 2306 N N . ALA A 1 297 ? -10.818 15.334 -1.521 1.00 95.25 297 ALA A N 1
ATOM 2307 C CA . ALA A 1 297 ? -11.998 15.241 -0.673 1.00 95.25 297 ALA A CA 1
ATOM 2308 C C . ALA A 1 297 ? -11.855 14.111 0.355 1.00 95.25 297 ALA A C 1
ATOM 2310 O O . ALA A 1 297 ? -12.024 14.364 1.542 1.00 95.25 297 ALA A O 1
ATOM 2311 N N . THR A 1 298 ? -11.452 12.908 -0.069 1.00 94.81 298 THR A N 1
ATOM 2312 C CA . THR A 1 298 ? -11.261 11.754 0.828 1.00 94.81 298 THR A CA 1
ATOM 2313 C C . THR A 1 298 ? -10.219 12.039 1.911 1.00 94.81 298 THR A C 1
ATOM 2315 O O . THR A 1 298 ? -10.472 11.773 3.082 1.00 94.81 298 THR A O 1
ATOM 2318 N N . VAL A 1 299 ? -9.065 12.614 1.556 1.00 95.56 299 VAL A N 1
ATOM 2319 C CA . VAL A 1 299 ? -8.012 12.973 2.522 1.00 95.56 299 VAL A CA 1
ATOM 2320 C C . VAL A 1 299 ? -8.504 14.036 3.507 1.00 95.56 299 VAL A C 1
ATOM 2322 O O . VAL A 1 299 ? -8.225 13.930 4.698 1.00 95.56 299 VAL A O 1
ATOM 2325 N N . ALA A 1 300 ? -9.275 15.025 3.045 1.00 96.62 300 ALA A N 1
ATOM 2326 C CA . ALA A 1 300 ? -9.832 16.072 3.899 1.00 96.62 300 ALA A CA 1
ATOM 2327 C C . ALA A 1 300 ? -10.931 15.551 4.843 1.00 96.62 300 ALA A C 1
ATOM 2329 O O . ALA A 1 300 ? -11.003 15.964 6.001 1.00 96.62 300 ALA A O 1
ATOM 2330 N N . THR A 1 301 ? -11.779 14.628 4.382 1.00 97.31 301 THR A N 1
ATOM 2331 C CA . THR A 1 301 ? -12.880 14.072 5.181 1.00 97.31 301 THR A CA 1
ATOM 2332 C C . THR A 1 301 ? -12.447 12.920 6.086 1.00 97.31 301 THR A C 1
ATOM 2334 O O . THR A 1 301 ? -13.177 12.568 7.012 1.00 97.31 301 THR A O 1
ATOM 2337 N N . LEU A 1 302 ? -11.273 12.319 5.869 1.00 96.94 302 LEU A N 1
ATOM 2338 C CA . LEU A 1 302 ? -10.791 11.178 6.651 1.00 96.94 302 LEU A CA 1
ATOM 2339 C C . LEU A 1 302 ? -10.548 11.515 8.137 1.00 96.94 302 LEU A C 1
ATOM 2341 O O . LEU A 1 302 ? -11.065 10.776 8.976 1.00 96.94 302 LEU A O 1
ATOM 2345 N N . PRO A 1 303 ? -9.873 12.622 8.516 1.00 96.88 303 PRO A N 1
ATOM 2346 C CA . PRO A 1 303 ? -9.756 13.024 9.920 1.00 96.88 303 PRO A CA 1
ATOM 2347 C C . PRO A 1 303 ? -11.118 13.244 10.583 1.00 96.88 303 PRO A C 1
ATOM 2349 O O . PRO A 1 303 ? -11.349 12.771 11.695 1.00 96.88 303 PRO A O 1
ATOM 2352 N N . LEU A 1 304 ? -12.047 13.899 9.874 1.00 97.19 304 LEU A N 1
ATOM 2353 C CA . LEU A 1 304 ? -13.414 14.105 10.351 1.00 97.19 304 LEU A CA 1
ATOM 2354 C C . LEU A 1 304 ? -14.111 12.763 10.598 1.00 97.19 304 LEU A C 1
ATOM 2356 O O . LEU A 1 304 ? -14.718 12.568 11.645 1.00 97.19 304 LEU A O 1
ATOM 2360 N N . TRP A 1 305 ? -13.979 11.816 9.672 1.00 98.25 305 TRP A N 1
ATOM 2361 C CA . TRP A 1 305 ? -14.552 10.481 9.804 1.00 98.25 305 TRP A CA 1
ATOM 2362 C C . TRP A 1 305 ? -13.992 9.707 11.010 1.00 98.25 305 TRP A C 1
ATOM 2364 O O . TRP A 1 305 ? -14.767 9.104 11.753 1.00 98.25 305 TRP A O 1
ATOM 2374 N N . VAL A 1 306 ? -12.683 9.787 11.273 1.00 97.62 306 VAL A N 1
ATOM 2375 C CA . VAL A 1 306 ? -12.060 9.165 12.458 1.00 97.62 306 VAL A CA 1
ATOM 2376 C C . VAL A 1 306 ? -12.576 9.794 13.757 1.00 97.62 306 VAL A C 1
ATOM 2378 O O . VAL A 1 306 ? -12.952 9.072 14.683 1.00 97.62 306 VAL A O 1
ATOM 2381 N N . ILE A 1 307 ? -12.648 11.129 13.820 1.00 97.06 307 ILE A N 1
ATOM 2382 C CA . ILE A 1 307 ? -13.169 11.868 14.983 1.00 97.06 307 ILE A CA 1
ATOM 2383 C C . ILE A 1 307 ? -14.642 11.514 15.230 1.00 97.06 307 ILE A C 1
ATOM 2385 O O . ILE A 1 307 ? -15.035 11.270 16.372 1.00 97.06 307 ILE A O 1
ATOM 2389 N N . LEU A 1 308 ? -15.451 11.435 14.169 1.00 97.50 308 LEU A N 1
ATOM 2390 C CA . LEU A 1 308 ? -16.854 11.033 14.247 1.00 97.50 308 LEU A CA 1
ATOM 2391 C C . LEU A 1 308 ? -16.999 9.608 14.779 1.00 97.50 308 LEU A C 1
ATOM 2393 O O . LEU A 1 308 ? -17.789 9.403 15.694 1.00 97.50 308 LEU A O 1
ATOM 2397 N N . GLY A 1 309 ? -16.222 8.648 14.271 1.00 96.75 309 GLY A N 1
ATOM 2398 C CA . GLY A 1 309 ? -16.240 7.265 14.756 1.00 96.75 309 GLY A CA 1
ATOM 2399 C C . GLY A 1 309 ? -15.882 7.164 16.240 1.00 96.75 309 GLY A C 1
ATOM 2400 O O . GLY A 1 309 ? -16.602 6.530 17.014 1.00 96.75 309 GLY A O 1
ATOM 2401 N N . TRP A 1 310 ? -14.825 7.865 16.662 1.00 95.62 310 TRP A N 1
ATOM 2402 C CA . TRP A 1 310 ? -14.412 7.942 18.066 1.00 95.62 310 TRP A CA 1
ATOM 2403 C C . TRP A 1 310 ? -15.512 8.507 18.969 1.00 95.62 310 TRP A C 1
ATOM 2405 O O . TRP A 1 310 ? -15.902 7.878 19.956 1.00 95.62 310 TRP A O 1
ATOM 2415 N N . HIS A 1 311 ? -16.040 9.686 18.627 1.00 96.00 311 HIS A N 1
ATOM 2416 C CA . HIS A 1 311 ? -17.058 10.350 19.438 1.00 96.00 311 HIS A CA 1
ATOM 2417 C C . HIS A 1 311 ? -18.393 9.608 19.433 1.00 96.00 311 HIS A C 1
ATOM 2419 O O . HIS A 1 311 ? -19.036 9.526 20.481 1.00 96.00 311 HIS A O 1
ATOM 2425 N N . ALA A 1 312 ? -18.805 9.060 18.288 1.00 96.12 312 ALA A N 1
ATOM 2426 C CA . ALA A 1 312 ? -20.056 8.328 18.144 1.00 96.12 312 ALA A CA 1
ATOM 2427 C C . ALA A 1 312 ? -20.110 7.120 19.078 1.00 96.12 312 ALA A C 1
ATOM 2429 O O . ALA A 1 312 ? -21.114 6.926 19.759 1.00 96.12 312 ALA A O 1
ATOM 2430 N N . VAL A 1 313 ? -19.032 6.333 19.139 1.00 95.00 313 VAL A N 1
ATOM 2431 C CA . VAL A 1 313 ? -18.998 5.122 19.967 1.00 95.00 313 VAL A CA 1
ATOM 2432 C C . VAL A 1 313 ? -18.821 5.48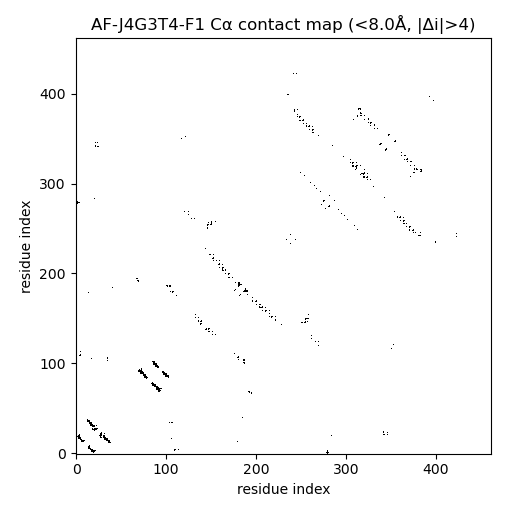2 21.437 1.00 95.00 313 VAL A C 1
ATOM 2434 O O . VAL A 1 313 ? -19.561 4.975 22.274 1.00 95.00 313 VAL A O 1
ATOM 2437 N N . ARG A 1 314 ? -17.909 6.411 21.760 1.00 92.25 314 ARG A N 1
ATOM 2438 C CA . ARG A 1 314 ? -17.632 6.802 23.152 1.00 92.25 314 ARG A CA 1
ATOM 2439 C C . ARG A 1 314 ? -18.838 7.436 23.848 1.00 92.25 314 ARG A C 1
ATOM 2441 O O . ARG A 1 314 ? -19.012 7.243 25.045 1.00 92.25 314 ARG A O 1
ATOM 2448 N N . ARG A 1 315 ? -19.653 8.211 23.123 1.00 93.25 315 ARG A N 1
ATOM 2449 C CA . ARG A 1 315 ? -20.859 8.868 23.666 1.00 93.25 315 ARG A CA 1
ATOM 2450 C C . ARG A 1 315 ? -22.162 8.132 23.349 1.00 93.25 315 ARG A C 1
ATOM 2452 O O . ARG A 1 315 ? -23.223 8.683 23.614 1.00 93.25 315 ARG A O 1
ATOM 2459 N N . GLU A 1 316 ? -22.096 6.951 22.731 1.00 95.38 316 GLU A N 1
ATOM 2460 C CA . GLU A 1 316 ? -23.267 6.226 22.204 1.00 95.38 316 GLU A CA 1
ATOM 2461 C C . GLU A 1 316 ? -24.223 7.108 21.361 1.00 95.38 316 GLU A C 1
ATOM 2463 O O . GLU A 1 316 ? -25.446 6.937 21.353 1.00 95.38 316 GLU A O 1
ATOM 2468 N N . HIS A 1 317 ? -23.687 8.095 20.637 1.00 95.75 317 HIS A N 1
ATOM 2469 C CA . HIS A 1 317 ? -24.503 9.102 19.963 1.00 95.75 317 HIS A CA 1
ATOM 2470 C C . HIS A 1 317 ? -25.000 8.591 18.603 1.00 95.75 317 HIS A C 1
ATOM 2472 O O . HIS A 1 317 ? -24.301 8.688 17.589 1.00 95.75 317 HIS A O 1
ATOM 2478 N N . LYS A 1 318 ? -26.240 8.079 18.568 1.00 96.25 318 LYS A N 1
ATOM 2479 C CA . LYS A 1 318 ? -26.867 7.436 17.390 1.00 96.25 318 LYS A CA 1
ATOM 2480 C C . LYS A 1 318 ? -26.732 8.248 16.098 1.00 96.25 318 LYS A C 1
ATOM 2482 O O . LYS A 1 318 ? -26.361 7.686 15.074 1.00 96.25 318 LYS A O 1
ATOM 2487 N N . LEU A 1 319 ? -26.965 9.562 16.143 1.00 97.19 319 LEU A N 1
ATOM 2488 C CA . LEU A 1 319 ? -26.865 10.411 14.949 1.00 97.19 319 LEU A CA 1
ATOM 2489 C C . LEU A 1 319 ? -25.431 10.477 14.395 1.00 97.19 319 LEU A C 1
ATOM 2491 O O . LEU A 1 319 ? -25.244 10.387 13.187 1.00 97.19 319 LEU A O 1
ATOM 2495 N N . LEU A 1 320 ? -24.415 10.578 15.265 1.00 97.44 320 LEU A N 1
ATOM 2496 C CA . LEU A 1 320 ? -23.016 10.636 14.815 1.00 97.44 320 LEU A CA 1
ATOM 2497 C C . LEU A 1 320 ? -22.586 9.287 14.235 1.00 97.44 320 LEU A C 1
ATOM 2499 O O . LEU A 1 320 ? -21.847 9.255 13.257 1.00 97.44 320 LEU A O 1
ATOM 2503 N N . MET A 1 321 ? -23.096 8.185 14.794 1.00 97.69 321 MET A N 1
ATOM 2504 C CA . MET A 1 321 ? -22.865 6.841 14.264 1.00 97.69 321 MET A CA 1
ATOM 2505 C C . MET A 1 321 ? -23.481 6.668 12.869 1.00 97.69 321 MET A C 1
ATOM 2507 O O . MET A 1 321 ? -22.829 6.122 11.985 1.00 97.69 321 MET A O 1
ATOM 2511 N N . VAL A 1 322 ? -24.693 7.185 12.632 1.00 98.25 322 VAL A N 1
ATOM 2512 C CA . VAL A 1 322 ? -25.305 7.171 11.291 1.00 98.25 322 VAL A CA 1
ATOM 2513 C C . VAL A 1 322 ? -24.444 7.950 10.294 1.00 98.25 322 VAL A C 1
ATOM 2515 O O . VAL A 1 322 ? -24.126 7.419 9.235 1.00 98.25 322 VAL A O 1
ATOM 2518 N N . VAL A 1 323 ? -23.995 9.164 10.638 1.00 98.25 323 VAL A N 1
ATOM 2519 C CA . VAL A 1 323 ? -23.104 9.957 9.765 1.00 98.25 323 VAL A CA 1
ATOM 2520 C C . VAL A 1 323 ? -21.784 9.221 9.503 1.00 98.25 323 VAL A C 1
ATOM 2522 O O . VAL A 1 323 ? -21.329 9.151 8.363 1.00 98.25 323 VAL A O 1
ATOM 2525 N N . PHE A 1 324 ? -21.189 8.620 10.534 1.00 98.25 324 PHE A N 1
ATOM 2526 C CA . PHE A 1 324 ? -19.972 7.817 10.423 1.00 98.25 324 PHE A CA 1
ATOM 2527 C C . PHE A 1 324 ? -20.132 6.623 9.467 1.00 98.25 324 PHE A C 1
ATOM 2529 O O . PHE A 1 324 ? -19.276 6.404 8.605 1.00 98.25 324 PHE A O 1
ATOM 2536 N N . LEU A 1 325 ? -21.232 5.872 9.587 1.00 98.38 325 LEU A N 1
ATOM 2537 C CA . LEU A 1 325 ? -21.530 4.726 8.726 1.00 98.38 325 LEU A CA 1
ATOM 2538 C C . LEU A 1 325 ? -21.840 5.155 7.287 1.00 98.38 325 LEU A C 1
ATOM 2540 O O . LEU A 1 325 ? -21.389 4.494 6.354 1.00 98.38 325 LEU A O 1
ATOM 2544 N N . LEU A 1 326 ? -22.538 6.278 7.089 1.00 98.25 326 LEU A N 1
ATOM 2545 C CA . LEU A 1 326 ? -22.792 6.842 5.758 1.00 98.25 326 LEU A CA 1
ATOM 2546 C C . LEU A 1 326 ? -21.495 7.269 5.059 1.00 98.25 326 LEU A C 1
ATOM 2548 O O . LEU A 1 326 ? -21.303 6.965 3.881 1.00 98.25 326 LEU A O 1
ATOM 2552 N N . LEU A 1 327 ? -20.576 7.918 5.778 1.00 97.75 327 LEU A N 1
ATOM 2553 C CA . LEU A 1 327 ? -19.249 8.252 5.252 1.00 97.75 327 LEU A CA 1
ATOM 2554 C C . LEU A 1 327 ? -18.437 6.991 4.930 1.00 97.75 327 LEU A C 1
ATOM 2556 O O . LEU A 1 327 ? -17.831 6.913 3.865 1.00 97.75 327 LEU A O 1
ATOM 2560 N N . CYS A 1 328 ? -18.481 5.972 5.794 1.00 98.31 328 CYS A N 1
ATOM 2561 C CA . CYS A 1 328 ? -17.829 4.686 5.540 1.00 98.31 328 CYS A CA 1
ATOM 2562 C C . CYS A 1 328 ? -18.376 4.013 4.267 1.00 98.31 328 CYS A C 1
ATOM 2564 O O . CYS A 1 328 ? -17.600 3.613 3.399 1.00 98.31 328 CYS A O 1
ATOM 2566 N N . ALA A 1 329 ? -19.702 3.959 4.106 1.00 98.38 329 ALA A N 1
ATOM 2567 C CA . ALA A 1 329 ? -20.350 3.427 2.909 1.00 98.38 329 ALA A CA 1
ATOM 2568 C C . ALA A 1 329 ? -19.986 4.232 1.651 1.00 98.38 329 ALA A C 1
ATOM 2570 O O . ALA A 1 329 ? -19.741 3.647 0.596 1.00 98.38 329 ALA A O 1
ATOM 2571 N N . THR A 1 330 ? -19.882 5.559 1.774 1.00 97.31 330 THR A N 1
ATOM 2572 C CA . THR A 1 330 ? -19.438 6.443 0.688 1.00 97.31 330 THR A CA 1
ATOM 2573 C C . THR A 1 330 ? -18.002 6.126 0.279 1.00 97.31 330 THR A C 1
ATOM 2575 O O . THR A 1 330 ? -17.737 5.971 -0.909 1.00 97.31 330 THR A O 1
ATOM 2578 N N . TYR A 1 331 ? -17.083 5.937 1.232 1.00 97.31 331 TYR A N 1
ATOM 2579 C CA . TYR A 1 331 ? -15.717 5.516 0.915 1.00 97.31 331 TYR A CA 1
ATOM 2580 C C . TYR A 1 331 ? -15.693 4.160 0.212 1.00 97.31 331 TYR A C 1
ATOM 2582 O O . TYR A 1 331 ? -15.048 4.042 -0.826 1.00 97.31 331 TYR A O 1
ATOM 2590 N N . ILE A 1 332 ? -16.429 3.161 0.708 1.00 97.56 332 ILE A N 1
ATOM 2591 C CA . ILE A 1 332 ? -16.517 1.842 0.059 1.00 97.56 332 ILE A CA 1
ATOM 2592 C C . ILE A 1 332 ? -17.028 1.989 -1.381 1.00 97.56 332 ILE A C 1
ATOM 2594 O O . ILE A 1 332 ? -16.435 1.427 -2.301 1.00 97.56 332 ILE A O 1
ATOM 2598 N N . ALA A 1 333 ? -18.079 2.783 -1.600 1.00 97.00 333 ALA A N 1
ATOM 2599 C CA . ALA A 1 333 ? -18.628 3.040 -2.928 1.00 97.00 333 ALA A CA 1
ATOM 2600 C C . ALA A 1 333 ? -17.622 3.749 -3.852 1.00 97.00 333 ALA A C 1
ATOM 2602 O O . ALA A 1 333 ? -17.467 3.337 -5.000 1.00 97.00 333 ALA A O 1
ATOM 2603 N N . CYS A 1 334 ? -16.900 4.760 -3.357 1.00 94.19 334 CYS A N 1
ATOM 2604 C CA . CYS A 1 334 ? -15.845 5.446 -4.105 1.00 94.19 334 CYS A CA 1
ATOM 2605 C C . CYS A 1 334 ? -14.713 4.485 -4.495 1.00 94.19 334 CYS A C 1
ATOM 2607 O O . CYS A 1 334 ? -14.307 4.459 -5.655 1.00 94.19 334 CYS A O 1
ATOM 2609 N N . TRP A 1 335 ? -14.249 3.640 -3.568 1.00 94.12 335 TRP A N 1
ATOM 2610 C CA . TRP A 1 335 ? -13.234 2.619 -3.851 1.00 94.12 335 TRP A CA 1
ATOM 2611 C C . TRP A 1 335 ? -13.708 1.611 -4.901 1.00 94.12 335 TRP A C 1
ATOM 2613 O O . TRP A 1 335 ? -12.977 1.312 -5.842 1.00 94.12 335 TRP A O 1
ATOM 2623 N N . LEU A 1 336 ? -14.947 1.127 -4.801 1.00 95.75 336 LEU A N 1
ATOM 2624 C CA . LEU A 1 336 ? -15.528 0.235 -5.808 1.00 95.75 336 LEU A CA 1
ATOM 2625 C C . LEU A 1 336 ? -15.682 0.923 -7.172 1.00 95.75 336 LEU A C 1
ATOM 2627 O O . LEU A 1 336 ? -15.455 0.299 -8.209 1.00 95.75 336 LEU A O 1
ATOM 2631 N N . ALA A 1 337 ? -16.029 2.212 -7.191 1.00 94.25 337 ALA A N 1
ATOM 2632 C CA . ALA A 1 337 ? -16.137 2.990 -8.418 1.00 94.25 337 ALA A CA 1
ATOM 2633 C C . ALA A 1 337 ? -14.779 3.161 -9.119 1.00 94.25 337 ALA A C 1
ATOM 2635 O O . ALA A 1 337 ? -14.737 3.101 -10.348 1.00 94.25 337 ALA A O 1
ATOM 2636 N N . MET A 1 338 ? -13.671 3.281 -8.374 1.00 92.12 338 MET A N 1
ATOM 2637 C CA . MET A 1 338 ? -12.318 3.344 -8.951 1.00 92.12 338 MET A CA 1
ATOM 2638 C C . MET A 1 338 ? -11.995 2.117 -9.809 1.00 92.12 338 MET A C 1
ATOM 2640 O O . MET A 1 338 ? -11.401 2.254 -10.875 1.00 92.12 338 MET A O 1
ATOM 2644 N N . PHE A 1 339 ? -12.467 0.926 -9.427 1.00 94.25 339 PHE A N 1
ATOM 2645 C CA . PHE A 1 339 ? -12.284 -0.289 -10.228 1.00 94.25 339 PHE A CA 1
ATOM 2646 C C . PHE A 1 339 ? -13.041 -0.279 -11.562 1.00 94.25 339 PHE A C 1
ATOM 2648 O O . PHE A 1 339 ? -12.780 -1.140 -12.398 1.00 94.25 339 PHE A O 1
ATOM 2655 N N . ARG A 1 340 ? -13.941 0.676 -11.826 1.00 93.69 340 ARG A N 1
ATOM 2656 C CA . ARG A 1 340 ? -14.507 0.850 -13.176 1.00 93.69 340 ARG A CA 1
ATOM 2657 C C . ARG A 1 340 ? -13.505 1.475 -14.143 1.00 93.69 340 ARG A C 1
ATOM 2659 O O . ARG A 1 340 ? -13.601 1.234 -15.343 1.00 93.69 340 ARG A O 1
ATOM 2666 N N . ALA A 1 341 ? -12.533 2.232 -13.641 1.00 91.44 341 ALA A N 1
ATOM 2667 C CA . ALA A 1 341 ? -11.525 2.869 -14.469 1.00 91.44 341 ALA A CA 1
ATOM 2668 C C . ALA A 1 341 ? -10.515 1.836 -14.991 1.00 91.44 341 ALA A C 1
ATOM 2670 O O . ALA A 1 341 ? -9.866 1.125 -14.218 1.00 91.44 341 ALA A O 1
ATOM 2671 N N . HIS A 1 342 ? -10.332 1.783 -16.313 1.00 92.62 342 HIS A N 1
ATOM 2672 C CA . HIS A 1 342 ? -9.357 0.884 -16.941 1.00 92.62 342 HIS A CA 1
ATOM 2673 C C . HIS A 1 342 ? -7.925 1.160 -16.463 1.00 92.62 342 HIS A C 1
ATOM 2675 O O . HIS A 1 342 ? -7.194 0.214 -16.181 1.00 92.62 342 HIS A O 1
ATOM 2681 N N . VAL A 1 343 ? -7.555 2.436 -16.290 1.00 91.75 343 VAL A N 1
ATOM 2682 C CA . VAL A 1 343 ? -6.245 2.846 -15.749 1.00 91.75 343 VAL A CA 1
ATOM 2683 C C . VAL A 1 343 ? -6.029 2.266 -14.359 1.00 91.75 343 VAL A C 1
ATOM 2685 O O . VAL A 1 343 ? -4.979 1.700 -14.077 1.00 91.75 343 VAL A O 1
ATOM 2688 N N . TYR A 1 344 ? -7.042 2.353 -13.498 1.00 93.06 344 TYR A N 1
ATOM 2689 C CA . TYR A 1 344 ? -6.927 1.887 -12.124 1.00 93.06 344 TYR A CA 1
ATOM 2690 C C . TYR A 1 344 ? -6.719 0.381 -12.045 1.00 93.06 344 TYR A C 1
ATOM 2692 O O . TYR A 1 344 ? -5.792 -0.088 -11.389 1.00 93.06 344 TYR A O 1
ATOM 2700 N N . ARG A 1 345 ? -7.527 -0.375 -12.795 1.00 95.31 345 ARG A N 1
ATOM 2701 C CA . ARG A 1 345 ? -7.371 -1.828 -12.917 1.00 95.31 345 ARG A CA 1
ATOM 2702 C C . ARG A 1 345 ? -6.006 -2.215 -13.472 1.00 95.31 345 ARG A C 1
ATOM 2704 O O . ARG A 1 345 ? -5.440 -3.202 -13.023 1.00 95.31 345 ARG A O 1
ATOM 2711 N N . TRP A 1 346 ? -5.491 -1.453 -14.433 1.00 93.44 346 TRP A N 1
ATOM 2712 C CA . TRP A 1 346 ? -4.180 -1.703 -15.015 1.00 93.44 346 TRP A CA 1
ATOM 2713 C C . TRP A 1 346 ? -3.064 -1.586 -13.978 1.00 93.44 346 TRP A C 1
ATOM 2715 O O . TRP A 1 346 ? -2.312 -2.540 -13.794 1.00 93.44 346 TRP A O 1
ATOM 2725 N N . ILE A 1 347 ? -3.005 -0.475 -13.234 1.00 93.75 347 ILE A N 1
ATOM 2726 C CA . ILE A 1 347 ? -2.007 -0.326 -12.162 1.00 93.75 347 ILE A CA 1
ATOM 2727 C C . ILE A 1 347 ? -2.197 -1.398 -11.099 1.00 93.75 347 ILE A C 1
ATOM 2729 O O . ILE A 1 347 ? -1.225 -1.990 -10.645 1.00 93.75 347 ILE A O 1
ATOM 2733 N N . PHE A 1 348 ? -3.445 -1.676 -10.723 1.00 95.94 348 PHE A N 1
ATOM 2734 C CA . PHE A 1 348 ? -3.752 -2.709 -9.744 1.00 95.94 348 PHE A CA 1
ATOM 2735 C C . PHE A 1 348 ? -3.267 -4.101 -10.181 1.00 95.94 348 PHE A C 1
ATOM 2737 O O . PHE A 1 348 ? -2.969 -4.932 -9.333 1.00 95.94 348 PHE A O 1
ATOM 2744 N N . LEU A 1 349 ? -3.170 -4.395 -11.475 1.00 95.06 349 LEU A N 1
ATOM 2745 C CA . LEU A 1 349 ? -2.612 -5.665 -11.945 1.00 95.06 349 LEU A CA 1
ATOM 2746 C C . LEU A 1 349 ? -1.086 -5.621 -12.058 1.00 95.06 349 LEU A C 1
ATOM 2748 O O . LEU A 1 349 ? -0.427 -6.609 -11.747 1.00 95.06 349 LEU A O 1
ATOM 2752 N N . GLN A 1 350 ? -0.531 -4.485 -12.475 1.00 93.44 350 GLN A N 1
ATOM 2753 C CA . GLN A 1 350 ? 0.894 -4.360 -12.761 1.00 93.44 350 GLN A CA 1
ATOM 2754 C C . GLN A 1 350 ? 1.748 -4.116 -11.510 1.00 93.44 350 GLN A C 1
ATOM 2756 O O . GLN A 1 350 ? 2.873 -4.604 -11.418 1.00 93.44 350 GLN A O 1
ATOM 2761 N N . TRP A 1 351 ? 1.236 -3.364 -10.536 1.00 95.56 351 TRP A N 1
ATOM 2762 C CA . TRP A 1 351 ? 1.995 -2.932 -9.367 1.00 95.56 351 TRP A CA 1
ATOM 2763 C C . TRP A 1 351 ? 1.527 -3.634 -8.093 1.00 95.56 351 TRP A C 1
ATOM 2765 O O . TRP A 1 351 ? 0.708 -3.120 -7.336 1.00 95.56 351 TRP A O 1
ATOM 2775 N N . THR A 1 352 ? 2.112 -4.799 -7.812 1.00 96.19 352 THR A N 1
ATOM 2776 C CA . THR A 1 352 ? 1.672 -5.685 -6.723 1.00 96.19 352 THR A CA 1
ATOM 2777 C C . THR A 1 352 ? 1.625 -5.028 -5.341 1.00 96.19 352 THR A C 1
ATOM 2779 O O . THR A 1 352 ? 0.688 -5.275 -4.585 1.00 96.19 352 THR A O 1
ATOM 2782 N N . PHE A 1 353 ? 2.590 -4.166 -4.999 1.00 97.25 353 PHE A N 1
ATOM 2783 C CA . PHE A 1 353 ? 2.584 -3.449 -3.716 1.00 97.25 353 PHE A CA 1
ATOM 2784 C C . PHE A 1 353 ? 1.350 -2.565 -3.550 1.00 97.25 353 PHE A C 1
ATOM 2786 O O . PHE A 1 353 ? 0.669 -2.613 -2.524 1.00 97.25 353 PHE A O 1
ATOM 2793 N N . PHE A 1 354 ? 1.028 -1.798 -4.592 1.00 97.12 354 PHE A N 1
ATOM 2794 C CA . PHE A 1 354 ? -0.162 -0.963 -4.624 1.00 97.12 354 PHE A CA 1
ATOM 2795 C C . PHE A 1 354 ? -1.443 -1.802 -4.498 1.00 97.12 354 PHE A C 1
ATOM 2797 O O . PHE A 1 354 ? -2.358 -1.422 -3.761 1.00 97.12 354 PHE A O 1
ATOM 2804 N N . SER A 1 355 ? -1.495 -2.967 -5.147 1.00 97.25 355 SER A N 1
ATOM 2805 C CA . SER A 1 355 ? -2.626 -3.900 -5.069 1.00 97.25 355 SER A CA 1
ATOM 2806 C C . SER A 1 355 ? -2.813 -4.462 -3.664 1.00 97.25 355 SER A C 1
ATOM 2808 O O . SER A 1 355 ? -3.929 -4.458 -3.147 1.00 97.25 355 SER A O 1
ATOM 2810 N N . CYS A 1 356 ? -1.730 -4.906 -3.021 1.00 97.81 356 CYS A N 1
ATOM 2811 C CA . CYS A 1 356 ? -1.761 -5.422 -1.656 1.00 97.81 356 CYS A CA 1
ATOM 2812 C C . CYS A 1 356 ? -2.196 -4.341 -0.660 1.00 97.81 356 CYS A C 1
ATOM 2814 O O . CYS A 1 356 ? -3.087 -4.591 0.150 1.00 97.81 356 CYS A O 1
ATOM 2816 N N . LEU A 1 357 ? -1.638 -3.128 -0.754 1.00 97.38 357 LEU A N 1
ATOM 2817 C CA . LEU A 1 357 ? -2.046 -2.002 0.090 1.00 97.38 357 LEU A CA 1
ATOM 2818 C C . LEU A 1 357 ? -3.521 -1.646 -0.100 1.00 97.38 357 LEU A C 1
ATOM 2820 O O . LEU A 1 357 ? -4.238 -1.482 0.883 1.00 97.38 357 LEU A O 1
ATOM 2824 N N . THR A 1 358 ? -3.985 -1.574 -1.347 1.00 97.62 358 THR A N 1
ATOM 2825 C CA . THR A 1 358 ? -5.396 -1.324 -1.673 1.00 97.62 358 THR A CA 1
ATOM 2826 C C . THR A 1 358 ? -6.299 -2.427 -1.115 1.00 97.62 358 THR A C 1
ATOM 2828 O O . THR A 1 358 ? -7.334 -2.135 -0.520 1.00 97.62 358 THR A O 1
ATOM 2831 N N . GLY A 1 359 ? -5.904 -3.695 -1.255 1.00 97.81 359 GLY A N 1
ATOM 2832 C CA . GLY A 1 359 ? -6.649 -4.834 -0.721 1.00 97.81 359 GLY A CA 1
ATOM 2833 C C . GLY A 1 359 ? -6.774 -4.786 0.802 1.00 97.81 359 GLY A C 1
ATOM 2834 O O . GLY A 1 359 ? -7.878 -4.900 1.331 1.00 97.81 359 GLY A O 1
ATOM 2835 N N . VAL A 1 360 ? -5.667 -4.541 1.513 1.00 97.94 360 VAL A N 1
ATOM 2836 C CA . VAL A 1 360 ? -5.667 -4.373 2.977 1.00 97.94 360 VAL A CA 1
ATOM 2837 C C . VAL A 1 360 ? -6.529 -3.180 3.386 1.00 97.94 360 VAL A C 1
ATOM 2839 O O . VAL A 1 360 ? -7.340 -3.300 4.301 1.00 97.94 360 VAL A O 1
ATOM 2842 N N . SER A 1 361 ? -6.411 -2.056 2.678 1.00 97.56 361 SER A N 1
ATOM 2843 C CA . SER A 1 361 ? -7.230 -0.861 2.894 1.00 97.56 361 SER A CA 1
ATOM 2844 C C . SER A 1 361 ? -8.724 -1.163 2.812 1.00 97.56 361 SER A C 1
ATOM 2846 O O . SER A 1 361 ? -9.490 -0.801 3.704 1.00 97.56 361 SER A O 1
ATOM 2848 N N . PHE A 1 362 ? -9.130 -1.910 1.785 1.00 97.81 362 PHE A N 1
ATOM 2849 C CA . PHE A 1 362 ? -10.517 -2.298 1.573 1.00 97.81 362 PHE A CA 1
ATOM 2850 C C . PHE A 1 362 ? -11.031 -3.238 2.674 1.00 97.81 362 PHE A C 1
ATOM 2852 O O . PHE A 1 362 ? -12.127 -3.032 3.196 1.00 97.81 362 PHE A O 1
ATOM 2859 N N . VAL A 1 363 ? -10.222 -4.219 3.096 1.00 98.00 363 VAL A N 1
ATOM 2860 C CA . VAL A 1 363 ? -10.552 -5.120 4.216 1.00 98.00 363 VAL A CA 1
ATOM 2861 C C . VAL A 1 363 ? -10.700 -4.347 5.527 1.00 98.00 363 VAL A C 1
ATOM 2863 O O . VAL A 1 363 ? -11.671 -4.554 6.255 1.00 98.00 363 VAL A O 1
ATOM 2866 N N . VAL A 1 364 ? -9.777 -3.428 5.824 1.00 97.94 364 VAL A N 1
ATOM 2867 C CA . VAL A 1 364 ? -9.839 -2.580 7.022 1.00 97.94 364 VAL A CA 1
ATOM 2868 C C . VAL A 1 364 ? -11.074 -1.678 6.983 1.00 97.94 364 VAL A C 1
ATOM 2870 O O . VAL A 1 364 ? -11.764 -1.535 7.992 1.00 97.94 364 VAL A O 1
ATOM 2873 N N . LEU A 1 365 ? -11.412 -1.110 5.826 1.00 97.88 365 LEU A N 1
ATOM 2874 C CA . LEU A 1 365 ? -12.581 -0.250 5.670 1.00 97.88 365 LEU A CA 1
ATOM 2875 C C . LEU A 1 365 ? -13.897 -1.022 5.872 1.00 97.88 365 LEU A C 1
ATOM 2877 O O . LEU A 1 365 ? -14.754 -0.574 6.634 1.00 97.88 365 LEU A O 1
ATOM 2881 N N . ILE A 1 366 ? -14.036 -2.210 5.272 1.00 98.31 366 ILE A N 1
ATOM 2882 C CA . ILE A 1 366 ? -15.197 -3.088 5.490 1.00 98.31 366 ILE A CA 1
ATOM 2883 C C . ILE A 1 366 ? -15.280 -3.518 6.957 1.00 98.31 366 ILE A C 1
ATOM 2885 O O . ILE A 1 366 ? -16.347 -3.420 7.561 1.00 98.31 366 ILE A O 1
ATOM 2889 N N . GLY A 1 367 ? -14.162 -3.951 7.549 1.00 98.06 367 GLY A N 1
ATOM 2890 C CA . GLY A 1 367 ? -14.105 -4.337 8.959 1.00 98.06 367 GLY A CA 1
ATOM 2891 C C . GLY A 1 367 ? -14.529 -3.198 9.886 1.00 98.06 367 GLY A C 1
ATOM 2892 O O . GLY A 1 367 ? -15.300 -3.418 10.818 1.00 98.06 367 GLY A O 1
ATOM 2893 N N . THR A 1 368 ? -14.123 -1.965 9.572 1.00 98.25 368 THR A N 1
ATOM 2894 C CA . THR A 1 368 ? -14.550 -0.756 10.291 1.00 98.25 368 THR A CA 1
ATOM 2895 C C . THR A 1 368 ? -16.063 -0.547 10.198 1.00 98.25 368 THR A C 1
ATOM 2897 O O . THR A 1 368 ? -16.711 -0.287 11.212 1.00 98.25 368 THR A O 1
ATOM 2900 N N . GLY A 1 369 ? -16.646 -0.701 9.006 1.00 98.25 369 GLY A N 1
ATOM 2901 C CA . GLY A 1 369 ? -18.092 -0.596 8.800 1.00 98.25 369 GLY A CA 1
ATOM 2902 C C . GLY A 1 369 ? -18.879 -1.660 9.571 1.00 98.25 369 GLY A C 1
ATOM 2903 O O . GLY A 1 369 ? -19.824 -1.328 10.286 1.00 98.25 369 GLY A O 1
ATOM 2904 N N . VAL A 1 370 ? -18.454 -2.927 9.497 1.00 98.31 370 VAL A N 1
ATOM 2905 C CA . VAL A 1 370 ? -19.089 -4.046 10.217 1.00 98.31 370 VAL A CA 1
ATOM 2906 C C . VAL A 1 370 ? -19.009 -3.843 11.729 1.00 98.31 370 VAL A C 1
ATOM 2908 O O . VAL A 1 370 ? -20.029 -3.934 12.410 1.00 98.31 370 VAL A O 1
ATOM 2911 N N . LEU A 1 371 ? -17.830 -3.514 12.266 1.00 97.62 371 LEU A N 1
ATOM 2912 C CA . LEU A 1 371 ? -17.658 -3.234 13.694 1.00 97.62 371 LEU A CA 1
ATOM 2913 C C . LEU A 1 371 ? -18.472 -2.009 14.136 1.00 97.62 371 LEU A C 1
ATOM 2915 O O . LEU A 1 371 ? -19.056 -2.028 15.216 1.00 97.62 371 LEU A O 1
ATOM 2919 N N . GLY A 1 372 ? -18.579 -0.977 13.295 1.00 97.69 372 GLY A N 1
ATOM 2920 C CA . GLY A 1 372 ? -19.437 0.183 13.537 1.00 97.69 372 GLY A CA 1
ATOM 2921 C C . GLY A 1 372 ? -20.916 -0.191 13.665 1.00 97.69 372 GLY A C 1
ATOM 2922 O O . GLY A 1 372 ? -21.575 0.230 14.617 1.00 97.69 372 GLY A O 1
ATOM 2923 N N . VAL A 1 373 ? -21.426 -1.040 12.765 1.00 98.12 373 VAL A N 1
ATOM 2924 C CA . VAL A 1 373 ? -22.800 -1.568 12.836 1.00 98.12 373 VAL A CA 1
ATOM 2925 C C . VAL A 1 373 ? -22.994 -2.415 14.095 1.00 98.12 373 VAL A C 1
ATOM 2927 O O . VAL A 1 373 ? -23.977 -2.225 14.810 1.00 98.12 373 VAL A O 1
ATOM 2930 N N . LEU A 1 374 ? -22.048 -3.302 14.424 1.00 96.88 374 LEU A N 1
ATOM 2931 C CA . LEU A 1 374 ? -22.114 -4.111 15.646 1.00 96.88 374 LEU A CA 1
ATOM 2932 C C . LEU A 1 374 ? -22.159 -3.231 16.902 1.00 96.88 374 LEU A C 1
ATOM 2934 O O . LEU A 1 374 ? -23.025 -3.437 17.752 1.00 96.88 374 LEU A O 1
ATOM 2938 N N . CYS A 1 375 ? -21.307 -2.206 16.990 1.00 96.12 375 CYS A N 1
ATOM 2939 C CA . CYS A 1 375 ? -21.355 -1.213 18.062 1.00 96.12 375 CYS A CA 1
ATOM 2940 C C . CYS A 1 375 ? -22.721 -0.514 18.115 1.00 96.12 375 CYS A C 1
ATOM 2942 O O . CYS A 1 375 ? -23.317 -0.437 19.187 1.00 96.12 375 CYS A O 1
ATOM 2944 N N . TRP A 1 376 ? -23.259 -0.078 16.970 1.00 96.94 376 TRP A N 1
ATOM 2945 C CA . TRP A 1 376 ? -24.555 0.603 16.896 1.00 96.94 376 TRP A CA 1
ATOM 2946 C C . TRP A 1 376 ? -25.707 -0.252 17.436 1.00 96.94 376 TRP A C 1
ATOM 2948 O O . TRP A 1 376 ? -26.517 0.238 18.225 1.00 96.94 376 TRP A O 1
ATOM 2958 N N . THR A 1 377 ? -25.755 -1.543 17.087 1.00 96.50 377 THR A N 1
ATOM 2959 C CA . THR A 1 377 ? -26.799 -2.465 17.584 1.00 96.50 377 THR A CA 1
ATOM 2960 C C . THR A 1 377 ? -26.760 -2.678 19.099 1.00 96.50 377 THR A C 1
ATOM 2962 O O . THR A 1 377 ? -27.741 -3.133 19.685 1.00 96.50 377 THR A O 1
ATOM 2965 N N . LYS A 1 378 ? -25.637 -2.352 19.750 1.00 95.00 378 LYS A N 1
ATOM 2966 C CA . LYS A 1 378 ? -25.439 -2.497 21.196 1.00 95.00 378 LYS A CA 1
ATOM 2967 C C . LYS A 1 378 ? -25.557 -1.176 21.968 1.00 95.00 378 LYS A C 1
ATOM 2969 O O . LYS A 1 378 ? -25.377 -1.189 23.184 1.00 95.00 378 LYS A O 1
ATOM 2974 N N . PHE A 1 379 ? -25.890 -0.062 21.311 1.00 94.62 379 PHE A N 1
ATOM 2975 C CA . PHE A 1 379 ? -26.116 1.226 21.981 1.00 94.62 379 PHE A CA 1
ATOM 2976 C C . PHE A 1 379 ? -27.310 1.177 22.945 1.00 94.62 379 PHE A C 1
ATOM 2978 O O . PHE A 1 379 ? -28.299 0.490 22.692 1.00 94.62 379 PHE A O 1
ATOM 2985 N N . GLY A 1 380 ? -27.230 1.934 24.042 1.00 93.50 380 GLY A N 1
ATOM 2986 C CA . GLY A 1 380 ? -28.234 1.972 25.106 1.00 93.50 380 GLY A CA 1
ATOM 2987 C C . GLY A 1 380 ? -28.078 0.878 26.164 1.00 93.50 380 GLY A C 1
ATOM 2988 O O . GLY A 1 380 ? -28.885 0.811 27.084 1.00 93.50 380 GLY A O 1
ATOM 2989 N N . ARG A 1 381 ? -27.046 0.029 26.065 1.00 91.31 381 ARG A N 1
ATOM 2990 C CA . ARG A 1 381 ? -26.744 -1.022 27.054 1.00 91.31 381 ARG A CA 1
ATOM 2991 C C . ARG A 1 381 ? -25.773 -0.565 28.156 1.00 91.31 381 ARG A C 1
ATOM 2993 O O . ARG A 1 381 ? -25.188 -1.404 28.830 1.00 91.31 381 ARG A O 1
ATOM 3000 N N . GLY A 1 382 ? -25.600 0.747 28.336 1.00 87.50 382 GLY A N 1
ATOM 3001 C CA . GLY A 1 382 ? -24.880 1.325 29.476 1.00 87.50 382 GLY A CA 1
ATOM 3002 C C . GLY A 1 382 ? -23.359 1.459 29.326 1.00 87.50 382 GLY A C 1
ATOM 3003 O O . GLY A 1 382 ? -22.698 1.739 30.323 1.00 87.50 382 GLY A O 1
ATOM 3004 N N . LEU A 1 383 ? -22.784 1.318 28.122 1.00 87.50 383 LEU A N 1
ATOM 3005 C CA . LEU A 1 383 ? -21.347 1.560 27.903 1.00 87.50 383 LEU A CA 1
ATOM 3006 C C . LEU A 1 383 ? -21.004 3.032 28.172 1.00 87.50 383 LEU A C 1
ATOM 3008 O O . LEU A 1 383 ? -20.006 3.322 28.825 1.00 87.50 383 LEU A O 1
ATOM 3012 N N . GLY A 1 384 ? -21.843 3.959 27.710 1.00 87.81 384 GLY A N 1
ATOM 3013 C CA . GLY A 1 384 ? -21.658 5.393 27.931 1.00 87.81 384 GLY A CA 1
ATOM 3014 C C . GLY A 1 384 ? -21.663 5.765 29.415 1.00 87.81 384 GLY A C 1
ATOM 3015 O O . GLY A 1 384 ? -20.837 6.567 29.847 1.00 87.81 384 GLY A O 1
ATOM 3016 N N . GLU A 1 385 ? -22.540 5.142 30.208 1.00 90.12 385 GLU A N 1
ATOM 3017 C CA . GLU A 1 385 ? -22.592 5.370 31.656 1.00 90.12 385 GLU A CA 1
ATOM 3018 C C . GLU A 1 385 ? -21.374 4.765 32.359 1.00 90.12 385 GLU A C 1
ATOM 3020 O O . GLU A 1 385 ? -20.750 5.436 33.176 1.00 90.12 385 GLU A O 1
ATOM 3025 N N . PHE A 1 386 ? -20.968 3.550 31.977 1.00 89.06 386 PHE A N 1
ATOM 3026 C CA . PHE A 1 386 ? -19.753 2.921 32.494 1.00 89.06 386 PHE A CA 1
ATOM 3027 C C . PHE A 1 386 ? -18.508 3.785 32.238 1.00 89.06 386 PHE A C 1
ATOM 3029 O O . PHE A 1 386 ? -17.757 4.067 33.167 1.00 89.06 386 PHE A O 1
ATOM 3036 N N . LEU A 1 387 ? -18.330 4.282 31.008 1.00 87.75 387 LEU A N 1
ATOM 3037 C CA . LEU A 1 387 ? -17.206 5.155 30.647 1.00 87.75 387 LEU A CA 1
ATOM 3038 C C . LEU A 1 387 ? -17.250 6.507 31.373 1.00 87.75 387 LEU A C 1
ATOM 3040 O O . LEU A 1 387 ? -16.205 7.101 31.636 1.00 87.75 387 LEU A O 1
ATOM 3044 N N . ARG A 1 388 ? -18.447 7.017 31.684 1.00 89.31 388 ARG A N 1
ATOM 3045 C CA . ARG A 1 388 ? -18.618 8.257 32.452 1.00 89.31 388 ARG A CA 1
ATOM 3046 C C . ARG A 1 388 ? -18.231 8.063 33.915 1.00 89.31 388 ARG A C 1
ATOM 3048 O O . ARG A 1 388 ? -17.530 8.910 34.459 1.00 89.31 388 ARG A O 1
ATOM 3055 N N . ILE A 1 389 ? -18.652 6.953 34.520 1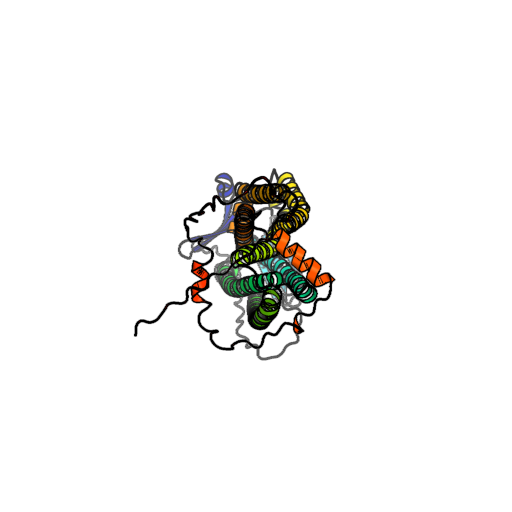.00 89.38 389 ILE A N 1
ATOM 3056 C CA . ILE A 1 389 ? -18.269 6.573 35.883 1.00 89.38 389 ILE A CA 1
ATOM 3057 C C . ILE A 1 389 ? -16.755 6.355 35.950 1.00 89.38 389 ILE A C 1
ATOM 3059 O O . ILE A 1 389 ? -16.108 6.902 36.833 1.00 89.38 389 ILE A O 1
ATOM 3063 N N . GLU A 1 390 ? -16.169 5.640 34.987 1.00 86.00 390 GLU A N 1
ATOM 3064 C CA . GLU A 1 390 ? -14.719 5.423 34.917 1.00 86.00 390 GLU A CA 1
ATOM 3065 C C . GLU A 1 390 ? -13.944 6.747 34.823 1.00 86.00 390 GLU A C 1
ATOM 3067 O O . GLU A 1 390 ? -12.978 6.947 35.557 1.00 86.00 390 GLU A O 1
ATOM 3072 N N . ALA A 1 391 ? -14.397 7.681 33.979 1.00 86.81 391 ALA A N 1
ATOM 3073 C CA . ALA A 1 391 ? -13.786 9.004 33.866 1.00 86.81 391 ALA A CA 1
ATOM 3074 C C . ALA A 1 391 ? -13.902 9.819 35.167 1.00 86.81 391 ALA A C 1
ATOM 3076 O O . ALA A 1 391 ? -12.933 10.459 35.564 1.00 86.81 391 ALA A O 1
ATOM 3077 N N . ALA A 1 392 ? -15.052 9.770 35.846 1.00 89.75 392 ALA A N 1
ATOM 3078 C CA . ALA A 1 392 ? -15.252 10.454 37.124 1.00 89.75 392 ALA A CA 1
ATOM 3079 C C . ALA A 1 392 ? -14.404 9.843 38.256 1.00 89.75 392 ALA A C 1
ATOM 3081 O O . ALA A 1 392 ? -13.862 10.569 39.083 1.00 89.75 392 ALA A O 1
ATOM 3082 N N . LEU A 1 393 ? -14.246 8.515 38.280 1.00 85.38 393 LEU A N 1
ATOM 3083 C CA . LEU A 1 393 ? -13.376 7.828 39.241 1.00 85.38 393 LEU A CA 1
ATOM 3084 C C . LEU A 1 393 ? -11.893 8.129 38.996 1.00 85.38 393 LEU A C 1
ATOM 3086 O O . LEU A 1 393 ? -11.129 8.208 39.957 1.00 85.38 393 LEU A O 1
ATOM 3090 N N . ALA A 1 394 ? -11.489 8.271 37.731 1.00 83.25 394 ALA A N 1
ATOM 3091 C CA . ALA A 1 394 ? -10.128 8.649 37.368 1.00 83.25 394 ALA A CA 1
ATOM 3092 C C . ALA A 1 394 ? -9.798 10.091 37.787 1.00 83.25 394 ALA A C 1
ATOM 3094 O O . ALA A 1 394 ? -8.699 10.324 38.272 1.00 83.25 394 ALA A O 1
ATOM 3095 N N . ASP A 1 395 ? -10.745 11.023 37.638 1.00 89.00 395 ASP A N 1
ATOM 3096 C CA . ASP A 1 395 ? -10.588 12.43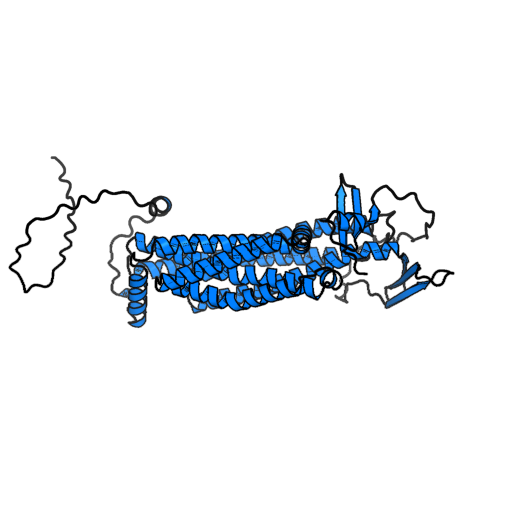3 38.033 1.00 89.00 395 ASP A CA 1
ATOM 3097 C C . ASP A 1 395 ? -10.515 12.619 39.560 1.00 89.00 395 ASP A C 1
ATOM 3099 O O . ASP A 1 395 ? -9.834 13.505 40.061 1.00 89.00 395 ASP A O 1
ATOM 3103 N N . ALA A 1 396 ? -11.175 11.741 40.319 1.00 88.06 396 ALA A N 1
ATOM 3104 C CA . ALA A 1 396 ? -11.196 11.787 41.779 1.00 88.06 396 ALA A CA 1
ATOM 3105 C C . ALA A 1 396 ? -10.006 11.074 42.463 1.00 88.06 396 ALA A C 1
ATOM 3107 O O . ALA A 1 396 ? -10.046 10.865 43.675 1.00 88.06 396 ALA A O 1
ATOM 3108 N N . ASP A 1 397 ? -8.972 10.665 41.713 1.00 84.00 397 ASP A N 1
ATOM 3109 C CA . ASP A 1 397 ? -7.754 10.008 42.225 1.00 84.00 397 ASP A CA 1
ATOM 3110 C C . ASP A 1 397 ? -8.016 8.810 43.164 1.00 84.00 397 ASP A C 1
ATOM 3112 O O . ASP A 1 397 ? -7.211 8.475 44.041 1.00 84.00 397 ASP A O 1
ATOM 3116 N N . PHE A 1 398 ? -9.135 8.097 42.977 1.00 76.31 398 PHE A N 1
ATOM 3117 C CA . PHE A 1 398 ? -9.430 6.913 43.781 1.00 76.31 398 PHE A CA 1
ATOM 3118 C C . PHE A 1 398 ? -8.393 5.813 43.495 1.00 76.31 398 PHE A C 1
ATOM 3120 O O . PHE A 1 398 ? -8.418 5.102 42.481 1.00 76.31 398 PHE A O 1
ATOM 3127 N N . SER A 1 399 ? -7.444 5.680 44.422 1.00 65.88 399 SER A N 1
ATOM 3128 C CA . SER A 1 399 ? -6.471 4.595 44.488 1.00 65.88 399 SER A CA 1
ATOM 3129 C C . SER A 1 399 ? -7.194 3.300 44.894 1.00 65.88 399 SER A C 1
ATOM 3131 O O . SER A 1 399 ? -7.670 3.195 46.026 1.00 65.88 399 SER A O 1
ATOM 3133 N N . PRO A 1 400 ? -7.286 2.281 44.015 1.00 58.62 400 PRO A N 1
ATOM 3134 C CA . PRO A 1 400 ? -7.972 1.020 44.316 1.00 58.62 400 PRO A CA 1
ATOM 3135 C C . PRO A 1 400 ? -7.269 0.175 45.393 1.00 58.62 400 PRO A C 1
ATOM 3137 O O . PRO A 1 400 ? -7.779 -0.875 45.778 1.00 58.62 400 PRO A O 1
ATOM 3140 N N . ALA A 1 401 ? -6.121 0.624 45.915 1.00 58.03 401 ALA A N 1
ATOM 3141 C CA . ALA A 1 401 ? -5.306 -0.120 46.872 1.00 58.03 401 ALA A CA 1
ATOM 3142 C C . ALA A 1 401 ? -6.002 -0.404 48.221 1.00 58.03 401 ALA A C 1
ATOM 3144 O O . ALA A 1 401 ? -5.531 -1.258 48.969 1.00 58.03 401 ALA A O 1
ATOM 3145 N N . LEU A 1 402 ? -7.117 0.266 48.537 1.00 57.84 402 LEU A N 1
ATOM 3146 C CA . LEU A 1 402 ? -7.821 0.094 49.815 1.00 57.84 402 LEU A CA 1
ATOM 3147 C C . LEU A 1 402 ? -8.835 -1.063 49.837 1.00 57.84 402 LEU A C 1
ATOM 3149 O O . LEU A 1 402 ? -9.298 -1.422 50.916 1.00 57.84 402 LEU A O 1
ATOM 3153 N N . PHE A 1 403 ? -9.142 -1.689 48.693 1.00 59.81 403 PHE A N 1
ATOM 3154 C CA . PHE A 1 403 ? -10.141 -2.769 48.610 1.00 59.81 403 PHE A CA 1
ATOM 3155 C C . PHE A 1 403 ? -9.567 -4.140 48.235 1.00 59.81 403 PHE A C 1
ATOM 3157 O O . PHE A 1 403 ? -10.304 -4.994 47.741 1.00 59.81 403 PHE A O 1
ATOM 3164 N N . SER A 1 404 ? -8.276 -4.391 48.485 1.00 54.34 404 SER A N 1
ATOM 3165 C CA . SER A 1 404 ? -7.690 -5.736 48.372 1.00 54.34 404 SER A CA 1
ATOM 3166 C C . SER A 1 404 ? -8.296 -6.675 49.421 1.00 54.34 404 SER A C 1
ATOM 3168 O O . SER A 1 404 ? -7.706 -6.961 50.463 1.00 54.34 404 SER A O 1
ATOM 3170 N N . ASN A 1 405 ? -9.505 -7.158 49.142 1.00 52.53 405 ASN A N 1
ATOM 3171 C CA . ASN A 1 405 ? -10.131 -8.242 49.869 1.00 52.53 405 ASN A CA 1
ATOM 3172 C C . ASN A 1 405 ? -9.293 -9.501 49.652 1.00 52.53 405 ASN A C 1
ATOM 3174 O O . ASN A 1 405 ? -9.089 -9.974 48.538 1.00 52.53 405 ASN A O 1
ATOM 3178 N N . LYS A 1 406 ? -8.796 -10.023 50.767 1.00 53.88 406 LYS A N 1
ATOM 3179 C CA . LYS A 1 406 ? -7.858 -11.137 50.923 1.00 53.88 406 LYS A CA 1
ATOM 3180 C C . LYS A 1 406 ? -8.480 -12.510 50.590 1.00 53.88 406 LYS A C 1
ATOM 3182 O O . LYS A 1 406 ? -8.176 -13.489 51.265 1.00 53.88 406 LYS A O 1
ATOM 3187 N N . MET A 1 407 ? -9.382 -12.590 49.609 1.00 54.06 407 MET A N 1
ATOM 3188 C CA . MET A 1 407 ? -10.155 -13.798 49.297 1.00 54.06 407 MET A CA 1
ATOM 3189 C C . MET A 1 407 ? -9.633 -14.518 48.040 1.00 54.06 407 MET A C 1
ATOM 3191 O O . MET A 1 407 ? -9.883 -14.109 46.914 1.00 54.06 407 MET A O 1
ATOM 3195 N N . GLU A 1 408 ? -8.928 -15.622 48.313 1.00 54.22 408 GLU A N 1
ATOM 3196 C CA . GLU A 1 408 ? -8.866 -16.885 47.552 1.00 54.22 408 GLU A CA 1
ATOM 3197 C C . GLU A 1 408 ? -8.159 -16.931 46.179 1.00 54.22 408 GLU A C 1
ATOM 3199 O O . GLU A 1 408 ? -8.745 -16.810 45.109 1.00 54.22 408 GLU A O 1
ATOM 3204 N N . ALA A 1 409 ? -6.875 -17.303 46.228 1.00 54.03 409 ALA A N 1
ATOM 3205 C CA . ALA A 1 409 ? -5.996 -17.645 45.103 1.00 54.03 409 ALA A CA 1
ATOM 3206 C C . ALA A 1 409 ? -6.258 -19.046 44.480 1.00 54.03 409 ALA A C 1
ATOM 3208 O O . ALA A 1 409 ? -5.321 -19.787 44.186 1.00 54.03 409 ALA A O 1
ATOM 3209 N N . GLY A 1 410 ? -7.521 -19.458 44.314 1.00 54.00 410 GLY A N 1
ATOM 3210 C CA . GLY A 1 410 ? -7.867 -20.869 44.076 1.00 54.00 410 GLY A CA 1
ATOM 3211 C C . GLY A 1 410 ? -8.066 -21.365 42.632 1.00 54.00 410 GLY A C 1
ATOM 3212 O O . GLY A 1 410 ? -8.010 -22.575 42.430 1.00 54.00 410 GLY A O 1
ATOM 3213 N N . SER A 1 411 ? -8.338 -20.529 41.616 1.00 55.50 411 SER A N 1
ATOM 3214 C CA . SER A 1 411 ? -8.926 -21.064 40.362 1.00 55.50 411 SER A CA 1
ATOM 3215 C C . SER A 1 411 ? -8.658 -20.257 39.074 1.00 55.50 411 SER A C 1
ATOM 3217 O O . SER A 1 411 ? -9.589 -19.814 38.408 1.00 55.50 411 SER A O 1
ATOM 3219 N N . GLU A 1 412 ? -7.398 -20.101 38.658 1.00 54.47 412 GLU A N 1
ATOM 3220 C CA . GLU A 1 412 ? -7.040 -19.281 37.475 1.00 54.47 412 GLU A CA 1
ATOM 3221 C C . GLU A 1 412 ? -7.063 -20.031 36.115 1.00 54.47 412 GLU A C 1
ATOM 3223 O O . GLU A 1 412 ? -6.982 -19.420 35.054 1.00 54.47 412 GLU A O 1
ATOM 3228 N N . LYS A 1 413 ? -7.197 -21.366 36.073 1.00 56.47 413 LYS A N 1
ATOM 3229 C CA . LYS A 1 413 ? -7.004 -22.128 34.813 1.00 56.47 413 LYS A CA 1
ATOM 3230 C C . LYS A 1 413 ? -8.247 -22.331 33.927 1.00 56.47 413 LYS A C 1
ATOM 3232 O O . LYS A 1 413 ? -8.104 -22.908 32.851 1.00 56.47 413 LYS A O 1
ATOM 3237 N N . GLN A 1 414 ? -9.442 -21.875 34.312 1.00 56.75 414 GLN A N 1
ATOM 3238 C CA . GLN A 1 414 ? -10.691 -22.249 33.616 1.00 56.75 414 GLN A CA 1
ATOM 3239 C C . GLN A 1 414 ? -11.295 -21.176 32.680 1.00 56.75 414 GLN A C 1
ATOM 3241 O O . GLN A 1 414 ? -12.258 -21.467 31.971 1.00 56.75 414 GLN A O 1
ATOM 3246 N N . ASP A 1 415 ? -10.731 -19.965 32.604 1.00 55.09 415 ASP A N 1
ATOM 3247 C CA . ASP A 1 415 ? -11.424 -18.822 31.978 1.00 55.09 415 ASP A CA 1
ATOM 3248 C C . ASP A 1 415 ? -11.263 -18.671 30.455 1.00 55.09 415 ASP A C 1
ATOM 3250 O O . ASP A 1 415 ? -12.108 -18.049 29.809 1.00 55.09 415 ASP A O 1
ATOM 3254 N N . LEU A 1 416 ? -10.241 -19.262 29.822 1.00 54.72 416 LEU A N 1
ATOM 3255 C CA . LEU A 1 416 ? -10.012 -19.020 28.388 1.00 54.72 416 LEU A CA 1
ATOM 3256 C C . LEU A 1 416 ? -10.995 -19.764 27.459 1.00 54.72 416 LEU A C 1
ATOM 3258 O O . LEU A 1 416 ? -11.276 -19.278 26.366 1.00 54.72 416 LEU A O 1
ATOM 3262 N N . SER A 1 417 ? -11.547 -20.915 27.871 1.00 55.12 417 SER A N 1
ATOM 3263 C CA . SER A 1 417 ? -12.475 -21.706 27.038 1.00 55.12 417 SER A CA 1
ATOM 3264 C C . SER A 1 417 ? -13.938 -21.252 27.141 1.00 55.12 417 SER A C 1
ATOM 3266 O O . SER A 1 417 ? -14.692 -21.421 26.184 1.00 55.12 417 SER A O 1
ATOM 3268 N N . ARG A 1 418 ? -14.343 -20.590 28.238 1.00 53.66 418 ARG A N 1
ATOM 3269 C CA . ARG A 1 418 ? -15.679 -19.966 28.376 1.00 53.66 418 ARG A CA 1
ATOM 3270 C C . ARG A 1 418 ? -15.847 -18.686 27.550 1.00 53.66 418 ARG A C 1
ATOM 3272 O O . ARG A 1 418 ? -16.971 -18.239 27.337 1.00 53.66 418 ARG A O 1
ATOM 3279 N N . PHE A 1 419 ? -14.755 -18.114 27.042 1.00 54.66 419 PHE A N 1
ATOM 3280 C CA . PHE A 1 419 ? -14.768 -16.817 26.364 1.00 54.66 419 PHE A CA 1
ATOM 3281 C C . PHE A 1 419 ? -15.528 -16.796 25.026 1.00 54.66 419 PHE A C 1
ATOM 3283 O O . PHE A 1 419 ? -16.139 -15.782 24.693 1.00 54.66 419 PHE A O 1
ATOM 3290 N N . SER A 1 420 ? -15.535 -17.901 24.269 1.00 53.78 420 SER A N 1
ATOM 3291 C CA . SER A 1 420 ? -16.210 -17.955 22.959 1.00 53.78 420 SER A CA 1
ATOM 3292 C C . SER A 1 420 ? -17.723 -18.167 23.061 1.00 53.78 420 SER A C 1
ATOM 3294 O O . SER A 1 420 ? -18.429 -17.870 22.102 1.00 53.78 420 SER A O 1
ATOM 3296 N N . SER A 1 421 ? -18.240 -18.653 24.196 1.00 58.91 421 SER A N 1
ATOM 3297 C CA . SER A 1 421 ? -19.677 -18.913 24.372 1.00 58.91 421 SER A CA 1
ATOM 3298 C C . SER A 1 421 ? -20.418 -17.790 25.102 1.00 58.91 421 SER A C 1
ATOM 3300 O O . SER A 1 421 ? -21.619 -17.909 25.317 1.00 58.91 421 SER A O 1
ATOM 3302 N N . MET A 1 422 ? -19.720 -16.732 25.532 1.00 50.72 422 MET A N 1
ATOM 3303 C CA . MET A 1 422 ? -20.263 -15.743 26.475 1.00 50.72 422 MET A CA 1
ATOM 3304 C C . MET A 1 422 ? -20.862 -14.488 25.815 1.00 50.72 422 MET A C 1
ATOM 3306 O O . MET A 1 422 ? -21.675 -13.816 26.441 1.00 50.72 422 MET A O 1
ATOM 3310 N N . CYS A 1 423 ? -20.503 -14.167 24.562 1.00 59.56 423 CYS A N 1
ATOM 3311 C CA . CYS A 1 423 ? -21.166 -13.090 23.803 1.00 59.56 423 CYS A CA 1
ATOM 3312 C C . CYS A 1 423 ? -22.382 -13.591 22.991 1.00 59.56 423 CYS A C 1
ATOM 3314 O O . CYS A 1 423 ? -23.133 -12.772 22.459 1.00 59.56 423 CYS A O 1
ATOM 3316 N N . SER A 1 424 ? -22.611 -14.906 22.910 1.00 60.47 424 SER A N 1
ATOM 3317 C CA . SER A 1 424 ? -23.899 -15.475 22.506 1.00 60.47 424 SER A CA 1
ATOM 3318 C C . SER A 1 424 ? -24.866 -15.340 23.682 1.00 60.47 424 SER A C 1
ATOM 3320 O O . SER A 1 424 ? -24.715 -16.034 24.682 1.00 60.47 424 SER A O 1
ATOM 3322 N N . GLU A 1 425 ? -25.832 -14.419 23.587 1.00 58.47 425 GLU A N 1
ATOM 3323 C CA . GLU A 1 425 ? -26.907 -14.276 24.579 1.00 58.47 425 GLU A CA 1
ATOM 3324 C C . GLU A 1 425 ? -27.572 -15.647 24.808 1.00 58.47 425 GLU A C 1
ATOM 3326 O O . GLU A 1 425 ? -28.157 -16.195 23.868 1.00 58.47 425 GLU A O 1
ATOM 3331 N N . PRO A 1 426 ? -27.526 -16.228 26.022 1.00 49.41 426 PRO A N 1
ATOM 3332 C CA . PRO A 1 426 ? -28.465 -17.279 26.354 1.00 49.41 426 PRO A CA 1
ATOM 3333 C C . PRO A 1 426 ? -29.853 -16.640 26.339 1.00 49.41 426 PRO A C 1
ATOM 3335 O O . PRO A 1 426 ? -30.124 -15.704 27.090 1.00 49.41 426 PRO A O 1
ATOM 3338 N N . SER A 1 427 ? -30.725 -17.122 25.454 1.00 50.69 427 SER A N 1
ATOM 3339 C CA . SER A 1 427 ? -32.150 -16.787 25.448 1.00 50.69 427 SER A CA 1
ATOM 3340 C C . SER A 1 427 ? -32.793 -17.372 26.711 1.00 50.69 427 SER A C 1
ATOM 3342 O O . SER A 1 427 ? -33.441 -18.415 26.681 1.00 50.69 427 SER A O 1
ATOM 3344 N N . SER A 1 428 ? -32.544 -16.763 27.869 1.00 49.78 428 SER A N 1
ATOM 3345 C CA . SER A 1 428 ? -33.257 -17.092 29.093 1.00 49.78 428 SER A CA 1
ATOM 3346 C C . SER A 1 428 ? -34.574 -16.323 29.086 1.00 49.78 428 SER A C 1
ATOM 3348 O O . SER A 1 428 ? -34.619 -15.093 29.091 1.00 49.78 428 SER A O 1
ATOM 3350 N N . LYS A 1 429 ? -35.681 -17.069 29.047 1.00 44.59 429 LYS A N 1
ATOM 3351 C CA . LYS A 1 429 ? -37.008 -16.547 29.368 1.00 44.59 429 LYS A CA 1
ATOM 3352 C C . LYS A 1 429 ? -36.960 -16.043 30.809 1.00 44.59 429 LYS A C 1
ATOM 3354 O O . LYS A 1 429 ? -37.023 -16.838 31.741 1.00 44.59 429 LYS A O 1
ATOM 3359 N N . ILE A 1 430 ? -36.834 -14.733 30.993 1.00 46.25 430 ILE A N 1
ATOM 3360 C CA . ILE A 1 430 ? -37.101 -14.094 32.280 1.00 46.25 430 ILE A CA 1
ATOM 3361 C C . ILE A 1 430 ? -38.610 -14.214 32.498 1.00 46.25 430 ILE A C 1
ATOM 3363 O O . ILE A 1 430 ? -39.396 -13.425 31.977 1.00 46.25 430 ILE A O 1
ATOM 3367 N N . THR A 1 431 ? -39.038 -15.238 33.232 1.00 45.53 431 THR A N 1
ATOM 3368 C CA . THR A 1 431 ? -40.354 -15.246 33.870 1.00 45.53 431 THR A CA 1
ATOM 3369 C C . THR A 1 431 ? -40.336 -14.174 34.950 1.00 45.53 431 THR A C 1
ATOM 3371 O O . THR A 1 431 ? -39.892 -14.409 36.070 1.00 45.53 431 THR A O 1
ATOM 3374 N N . SER A 1 432 ? -40.775 -12.970 34.5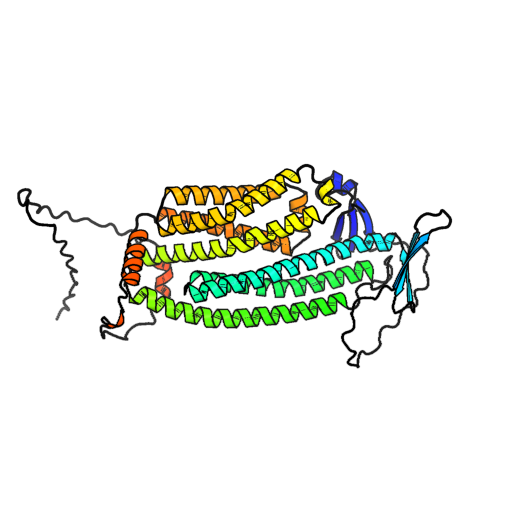83 1.00 39.00 432 SER A N 1
ATOM 3375 C CA . SER A 1 432 ? -41.142 -11.923 35.531 1.00 39.00 432 SER A CA 1
ATOM 3376 C C . SER A 1 432 ? -42.302 -12.455 36.371 1.00 39.00 432 SER A C 1
ATOM 3378 O O . SER A 1 432 ? -43.433 -12.557 35.898 1.00 39.00 432 SER A O 1
ATOM 3380 N N . ARG A 1 433 ? -42.007 -12.872 37.605 1.00 46.38 433 ARG A N 1
ATOM 3381 C CA . ARG A 1 433 ? -43.032 -13.079 38.623 1.00 46.38 433 ARG A CA 1
ATOM 3382 C C . ARG A 1 433 ? -43.379 -11.685 39.134 1.00 46.38 433 ARG A C 1
ATOM 3384 O O . ARG A 1 433 ? -42.536 -11.009 39.713 1.00 46.38 433 ARG A O 1
ATOM 3391 N N . LYS A 1 434 ? -44.570 -11.219 38.777 1.00 42.62 434 LYS A N 1
ATOM 3392 C CA . LYS A 1 434 ? -45.114 -9.943 39.227 1.00 42.62 434 LYS A CA 1
ATOM 3393 C C . LYS A 1 434 ? -45.541 -10.142 40.681 1.00 42.62 434 LYS A C 1
ATOM 3395 O O . LYS A 1 434 ? -46.448 -10.928 40.935 1.00 42.62 434 LYS A O 1
ATOM 3400 N N . ASP A 1 435 ? -44.842 -9.515 41.619 1.00 49.50 435 ASP A N 1
ATOM 3401 C CA . ASP A 1 435 ? -45.299 -9.466 43.006 1.00 49.50 435 ASP A CA 1
ATOM 3402 C C . ASP A 1 435 ? -46.457 -8.463 43.074 1.00 49.50 435 ASP A C 1
ATOM 3404 O O . ASP A 1 435 ? -46.258 -7.252 42.988 1.00 49.50 435 ASP A O 1
ATOM 3408 N N . ASP A 1 436 ? -47.683 -8.974 43.192 1.00 50.09 436 ASP A N 1
ATOM 3409 C CA . ASP A 1 436 ? -48.931 -8.197 43.270 1.00 50.09 436 ASP A CA 1
ATOM 3410 C C . ASP A 1 436 ? -49.137 -7.519 44.648 1.00 50.09 436 ASP A C 1
ATOM 3412 O O . ASP A 1 436 ? -50.261 -7.340 45.108 1.00 50.09 436 ASP A O 1
ATOM 3416 N N . SER A 1 437 ? -48.059 -7.117 45.327 1.00 49.38 437 SER A N 1
ATOM 3417 C CA . SER A 1 437 ? -48.103 -6.462 46.643 1.00 49.38 437 SER A CA 1
ATOM 3418 C C . SER A 1 437 ? -47.629 -5.009 46.560 1.00 49.38 437 SER A C 1
ATOM 3420 O O . SER A 1 437 ? -46.698 -4.607 47.258 1.00 49.38 437 SER A O 1
ATOM 3422 N N . TRP A 1 438 ? -48.252 -4.218 45.688 1.00 48.06 438 TRP A N 1
ATOM 3423 C CA . TRP A 1 438 ? -48.055 -2.768 45.652 1.00 48.06 438 TRP A CA 1
ATOM 3424 C C . TRP A 1 438 ? -49.315 -2.077 46.175 1.00 48.06 438 TRP A C 1
ATOM 3426 O O . TRP A 1 438 ? -50.355 -2.094 45.519 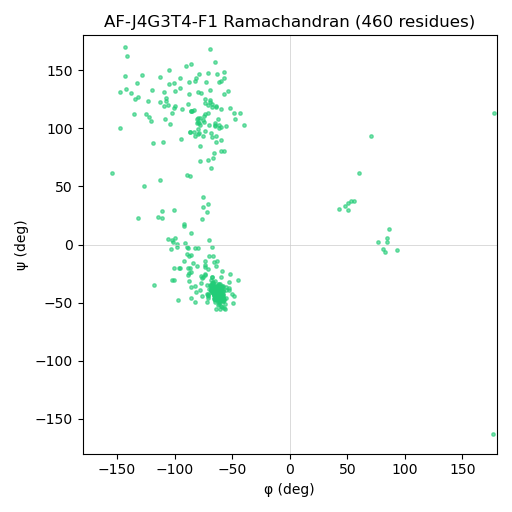1.00 48.06 438 TRP A O 1
ATOM 3436 N N . ASP A 1 439 ? -49.219 -1.511 47.378 1.00 60.34 439 ASP A N 1
ATOM 3437 C CA . ASP A 1 439 ? -50.279 -0.736 48.024 1.00 60.34 439 ASP A CA 1
ATOM 3438 C C . ASP A 1 439 ? -50.188 0.733 47.550 1.00 60.34 439 ASP A C 1
ATOM 3440 O O . ASP A 1 439 ? -49.180 1.396 47.810 1.00 60.34 439 ASP A O 1
ATOM 3444 N N . PRO A 1 440 ? -51.187 1.264 46.821 1.00 49.84 440 PRO A N 1
ATOM 3445 C CA . PRO A 1 440 ? -51.119 2.583 46.185 1.00 49.84 440 PRO A CA 1
ATOM 3446 C C . PRO A 1 440 ? -51.155 3.784 47.152 1.00 49.84 440 PRO A C 1
ATOM 3448 O O . PRO A 1 440 ? -51.160 4.923 46.687 1.00 49.84 440 PRO A O 1
ATOM 3451 N N . PHE A 1 441 ? -51.165 3.572 48.473 1.00 56.91 441 PHE A N 1
ATOM 3452 C CA . PHE A 1 441 ? -51.293 4.649 49.465 1.00 56.91 441 PHE A CA 1
ATOM 3453 C C . PHE A 1 441 ? -50.005 5.022 50.223 1.00 56.91 441 PHE A C 1
ATOM 3455 O O . PHE A 1 441 ? -50.047 5.902 51.082 1.00 56.91 441 PHE A O 1
ATOM 3462 N N . GLN A 1 442 ? -48.845 4.441 49.901 1.00 53.56 442 GLN A N 1
ATOM 3463 C CA . GLN A 1 442 ? -47.561 4.868 50.482 1.00 53.56 442 GLN A CA 1
ATOM 3464 C C . GLN A 1 442 ? -46.847 5.883 49.575 1.00 53.56 442 GLN A C 1
ATOM 3466 O O . GLN A 1 442 ? -46.080 5.521 48.689 1.00 53.56 442 GLN A O 1
ATOM 3471 N N . VAL A 1 443 ? -47.116 7.173 49.795 1.00 50.41 443 VAL A N 1
ATOM 3472 C CA . VAL A 1 443 ? -46.656 8.284 48.933 1.00 50.41 443 VAL A CA 1
ATOM 3473 C C . VAL A 1 443 ? -45.296 8.880 49.351 1.00 50.41 443 VAL A C 1
ATOM 3475 O O . VAL A 1 443 ? -44.808 9.773 48.674 1.00 50.41 443 VAL A O 1
ATOM 3478 N N . ASP A 1 444 ? -44.617 8.374 50.391 1.00 52.09 444 ASP A N 1
ATOM 3479 C CA . ASP A 1 444 ? -43.465 9.099 50.976 1.00 52.09 444 ASP A CA 1
ATOM 3480 C C . ASP A 1 444 ? -42.177 8.284 51.220 1.00 52.09 444 ASP A C 1
ATOM 3482 O O . ASP A 1 444 ? -41.335 8.664 52.033 1.00 52.09 444 ASP A O 1
ATOM 3486 N N . GLN A 1 445 ? -41.965 7.167 50.514 1.00 47.06 445 GLN A N 1
ATOM 3487 C CA . GLN A 1 445 ? -40.687 6.441 50.574 1.00 47.06 445 GLN A CA 1
ATOM 3488 C C . GLN A 1 445 ? -40.039 6.283 49.200 1.00 47.06 445 GLN A C 1
ATOM 3490 O O . GLN A 1 445 ? -40.611 5.716 48.270 1.00 47.06 445 GLN A O 1
ATOM 3495 N N . SER A 1 446 ? -38.796 6.758 49.090 1.00 37.84 446 SER A N 1
ATOM 3496 C CA . SER A 1 446 ? -37.906 6.475 47.965 1.00 37.84 446 SER A CA 1
ATOM 3497 C C . SER A 1 446 ? -37.794 4.957 47.770 1.00 37.84 446 SER A C 1
ATOM 3499 O O . SER A 1 446 ? -37.556 4.251 48.754 1.00 37.84 446 SER A O 1
ATOM 3501 N N . PRO A 1 447 ? -37.929 4.426 46.541 1.00 43.16 447 PRO A N 1
ATOM 3502 C CA . PRO A 1 447 ? -37.896 2.989 46.306 1.00 43.16 447 PRO A CA 1
ATOM 3503 C C . PRO A 1 447 ? -36.530 2.417 46.701 1.00 43.16 447 PRO A C 1
ATOM 3505 O O . PRO A 1 447 ? -35.522 2.626 46.024 1.00 43.16 447 PRO A O 1
ATOM 3508 N N . VAL A 1 448 ? -36.497 1.680 47.811 1.00 43.09 448 VAL A N 1
ATOM 3509 C CA . VAL A 1 448 ? -35.340 0.883 48.214 1.00 43.09 448 VAL A CA 1
ATOM 3510 C C . VAL A 1 448 ? -35.353 -0.383 47.366 1.00 43.09 448 VAL A C 1
ATOM 3512 O O . VAL A 1 448 ? -36.132 -1.304 47.603 1.00 43.09 448 VAL A O 1
ATOM 3515 N N . ILE A 1 449 ? -34.495 -0.433 46.348 1.00 45.75 449 ILE A N 1
ATOM 3516 C CA . ILE A 1 449 ? -34.271 -1.654 45.571 1.00 45.75 449 ILE A CA 1
ATOM 3517 C C . ILE A 1 449 ? -33.407 -2.586 46.427 1.00 45.75 449 ILE A C 1
ATOM 3519 O O . ILE A 1 449 ? -32.181 -2.491 46.433 1.00 45.75 449 ILE A O 1
ATOM 3523 N N . VAL A 1 450 ? -34.046 -3.480 47.183 1.00 44.50 450 VAL A N 1
ATOM 3524 C CA . VAL A 1 450 ? -33.354 -4.559 47.896 1.00 44.50 450 VAL A CA 1
ATOM 3525 C C . VAL A 1 450 ? -33.071 -5.681 46.898 1.00 44.50 450 VAL A C 1
ATOM 3527 O O . VAL A 1 450 ? -33.966 -6.427 46.515 1.00 44.50 450 VAL A O 1
ATOM 3530 N N . ILE A 1 451 ? -31.818 -5.806 46.462 1.00 44.00 451 ILE A N 1
ATOM 3531 C CA . ILE A 1 451 ? -31.360 -6.966 45.688 1.00 44.00 451 ILE A CA 1
ATOM 3532 C C . ILE A 1 451 ? -31.034 -8.076 46.692 1.00 44.00 451 ILE A C 1
ATOM 3534 O O . ILE A 1 451 ? -29.932 -8.131 47.237 1.00 44.00 451 ILE A O 1
ATOM 3538 N N . SER A 1 452 ? -31.991 -8.961 46.967 1.00 37.69 452 SER A N 1
ATOM 3539 C CA . SER A 1 452 ? -31.723 -10.194 47.707 1.00 37.69 452 SER A CA 1
ATOM 3540 C C . SER A 1 452 ? -31.114 -11.230 46.757 1.00 37.69 452 SER A C 1
ATOM 3542 O O . SER A 1 452 ? -31.771 -11.775 45.874 1.00 37.69 452 SER A O 1
ATOM 3544 N N . VAL A 1 453 ? -29.821 -11.514 46.922 1.00 41.94 453 VAL A N 1
ATOM 3545 C CA . VAL A 1 453 ? -29.185 -12.657 46.256 1.00 41.94 453 VAL A CA 1
ATOM 3546 C C . VAL A 1 453 ? -29.544 -13.902 47.060 1.00 41.94 453 VAL A C 1
ATOM 3548 O O . VAL A 1 453 ? -28.916 -14.212 48.073 1.00 41.94 453 VAL A O 1
ATOM 3551 N N . GLN A 1 454 ? -30.602 -14.591 46.638 1.00 39.69 454 GLN A N 1
ATOM 3552 C CA . GLN A 1 454 ? -31.025 -15.846 47.245 1.00 39.69 454 GLN A CA 1
ATOM 3553 C C . GLN A 1 454 ? -29.999 -16.929 46.888 1.00 39.69 454 GLN A C 1
ATOM 3555 O O . GLN A 1 454 ? -29.912 -17.393 45.754 1.00 39.69 454 GLN A O 1
ATOM 3560 N N . LYS A 1 455 ? -29.144 -17.265 47.856 1.00 47.47 455 LYS A N 1
ATOM 3561 C CA . LYS A 1 455 ? -28.158 -18.337 47.737 1.00 47.47 455 LYS A CA 1
ATOM 3562 C C . LYS A 1 455 ? -28.894 -19.649 48.003 1.00 47.47 455 LYS A C 1
ATOM 3564 O O . LYS A 1 455 ? -29.275 -19.899 49.144 1.00 47.47 455 LYS A O 1
ATOM 3569 N N . ASP A 1 456 ? -29.116 -20.452 46.966 1.00 43.66 456 ASP A N 1
ATOM 3570 C CA . ASP A 1 456 ? -29.673 -21.797 47.114 1.00 43.66 456 ASP A CA 1
ATOM 3571 C C . ASP A 1 456 ? -28.721 -22.642 47.970 1.00 43.66 456 ASP A C 1
ATOM 3573 O O . ASP A 1 456 ? -27.676 -23.117 47.522 1.00 43.66 456 ASP A O 1
ATOM 3577 N N . VAL A 1 457 ? -29.066 -22.787 49.249 1.00 52.75 457 VAL A N 1
ATOM 3578 C CA . VAL A 1 457 ? -28.430 -23.734 50.160 1.00 52.75 457 VAL A CA 1
ATOM 3579 C C . VAL A 1 457 ? -29.033 -25.099 49.850 1.00 52.75 457 VAL A C 1
ATOM 3581 O O . VAL A 1 457 ? -30.111 -25.448 50.326 1.00 52.75 457 VAL A O 1
ATOM 3584 N N . SER A 1 458 ? -28.341 -25.871 49.017 1.00 50.62 458 SER A N 1
ATOM 3585 C CA . SER A 1 458 ? -28.644 -27.281 48.794 1.00 50.62 458 SER A CA 1
ATOM 3586 C C . SER A 1 458 ? -28.403 -28.062 50.089 1.00 50.62 458 SER A C 1
ATOM 3588 O O . SER A 1 458 ? -27.260 -28.301 50.483 1.00 50.62 458 SER A O 1
ATOM 3590 N N . VAL A 1 459 ? -29.493 -28.436 50.758 1.00 56.84 459 VAL A N 1
ATOM 3591 C CA . VAL A 1 459 ? -29.502 -29.340 51.911 1.00 56.84 459 VAL A CA 1
ATOM 3592 C C . VAL A 1 459 ? -29.097 -30.739 51.438 1.00 56.84 459 VAL A C 1
ATOM 3594 O O . VAL A 1 459 ? -29.773 -31.336 50.602 1.00 56.84 459 VAL A O 1
ATOM 3597 N N . LEU A 1 460 ? -27.984 -31.253 51.967 1.00 51.91 460 LEU A N 1
ATOM 3598 C CA . LEU A 1 460 ? -27.581 -32.653 51.817 1.00 51.91 460 LEU A CA 1
ATOM 3599 C C . LEU A 1 460 ? -28.548 -33.561 52.605 1.00 51.91 460 LEU A C 1
ATOM 3601 O O . LEU A 1 460 ? -28.811 -33.268 53.776 1.00 51.91 460 LEU A O 1
ATOM 3605 N N . PRO A 1 461 ? -29.052 -34.663 52.021 1.00 64.25 461 PRO A N 1
ATOM 3606 C CA . PRO A 1 461 ? -29.789 -35.671 52.773 1.00 64.25 461 PRO A CA 1
ATOM 3607 C C . PRO A 1 461 ? -28.829 -36.477 53.666 1.00 64.25 461 PRO A C 1
ATOM 3609 O O . PRO A 1 461 ? -27.701 -36.766 53.263 1.00 64.25 461 PRO A O 1
ATOM 3612 N N . ARG A 1 462 ? -29.288 -36.780 54.887 1.00 59.31 462 ARG A N 1
ATOM 3613 C CA . ARG A 1 462 ? -28.606 -37.628 55.880 1.00 59.31 462 ARG A CA 1
ATOM 3614 C C . ARG A 1 462 ? -28.550 -39.087 55.461 1.00 59.31 462 ARG A C 1
ATOM 3616 O O . ARG A 1 462 ? -29.558 -39.554 54.886 1.00 59.31 462 ARG A O 1
#

Sequence (462 aa):
MNDVAWLLHSNGALDLKLCSDIPLTAKGIATCSTVFATGTQEPTSAASQSKALNMANKVTGEQPVNRRSLQIDHIITSKNSTGAVDGVNITYNDGANSVFLTQQCARVLVYPSEVVNSYKYEDIALLGAQFWLLVLSFMAIVFGSIPQILAVLSTRLLATAWSAYSIWFTIYHKDTFYRLVVAPGTSCAFNLFPTFFQIRIALGIADLVLNTTALAFTGYLGRHLIQVFGAFTFQRVGPPSHVVCIYRLFLALWVFLQLSVYFLITPIGLWITWLLNGSALGQITRE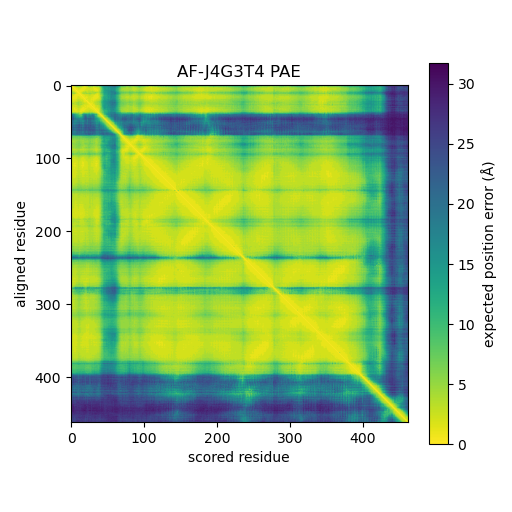ATLYQALFIATVATLPLWVILGWHAVRREHKLLMVVFLLLCATYIACWLAMFRAHVYRWIFLQWTFFSCLTGVSFVVLIGTGVLGVLCWTKFGRGLGEFLRIEAALADADFSPALFSNKMEAGSEKQDLSRFSSMCSEPSSKITSRKDDSWDPFQVDQSPVIVISVQKDVSVLPR

Foldseek 3Di:
DLWDWDWDDDPNKIWIWTFLDQCVDPVRVVRIDTLDIPPPDPPPPPPPDPPPPPPPDDPDDDDPCDPPAFDFPDWAFDADPVRHGQFIWTATDVNPDIDTQGPSLVVLCVVVVVVVVLVVLVVVLVVVLVVLLVVLVVCCVVVLALLSLVLSLVSLVVQLVVLVVVLVVLVVVVVVCCVAACDPPHSRVDDNQPCPSVVVNVVSVVSNVVSVVVSVVSVVVSVVSCVVVVCVVCLVPVDPPLLVVLVVLLSQLLSLLSNLLSLVLSLLVVVVCCCVVSPSVVVVDPCSVVSVVVSVVCNVCSVVLSVLLNCCLLQVPLVSLVVSLVVLVVVLVVLVVLVVDSVSVSCLVVNVVSVVSSVVSNVSSVSSNVSSVVSNVCRPVCNNVVSVVVVVCVVVPDDSVVPPDVDDPDDDPPPPVCVVVRNPDDPDPPPPPDPPPDDPPPPDDDDDPDPDPDDPPPDDDD

Secondary structure (DSSP, 8-state):
--PEEEEEEETTEEEEEEESS-TTSHHHHHTEEEEEETT-----S---------------S-------S--EEEEEEEE-TTS-EEEEEEEETTTTEEEEEEHHHHHHTHHHHHHHHHHHHHHHHHHHHHHHHHHHHHHHHHTT-HHHHHHHHHHHHHHHHHHHHHHHHHHHHHHHHIIIIISTTSSS-S-S-TTHHHHHHHHHHHHHHHHHHHHHHHHHHHHHHHHHHHHHHHHHS---HHHHHHHHHHHHHHHHHHHHHHHHHHHHHHHHHHHHH-HHHHHH-TTHHHHHHHHHHHHHHHHHHHHHHHHHHHTT-HHHHHHHHHHHHHHHHHHHHHTTSHHHHHHHHH-HHHHHHHHHHHHHHHHHHHHHHHHHHTTTSSHHHHHHHHHHHHHTT--GGGG---------SSHHHHGGGSSS---------------TT--S--------------PPP-

Mean predicted aligned error: 9.5 Å

Radius of gyration: 32.29 Å; Cα contacts (8 Å, |Δi|>4): 390; chains: 1; bounding box: 90×54×99 Å

InterPro domains:
  IPR040410 UPF0658 Golgi apparatus membrane protein [PTHR34391] (129-388)

pLDDT: mean 84.59, std 18.06, range [37.69, 98.44]